Protein AF-A0A967CL85-F1 (afdb_monomer)

Mean predicted aligned error: 8.09 Å

Nearest PDB structures (foldseek):
  5d08-assembly2_B  TM=8.996E-01  e=4.128E-26  Bacillus subtilis subsp. subtilis str. 168
  5d0b-assembly2_B  TM=9.091E-01  e=7.520E-26  Bacillus subtilis subsp. subtilis str. 168
  5t8y-assembly2_B  TM=8.922E-01  e=5.134E-26  Bacillus subtilis subsp. subtilis str. 168
  5d6s-assembly5_E  TM=8.818E-01  e=1.571E-23  Streptococcus thermophilus
  8q4h-assembly1_B  TM=4.104E-01  e=7.706E-07  Desulfitobacterium hafniense TCE1

Secondary structure (DSSP, 8-state):
--SSHHHHHHHHHHHHTT-----HHHHHHHHHHHHHHHHHHHHHHHHHHHTT-SEEEEEE-S--HHHHHHHHHHHHTT---S--GGGS-HHHHH-HHHHSTT--EEEEEEEE-----------SSEEEE-GGGSS--HHHHHHHHHHHHHHHHHTT--EEEESS-TTS-HHHHHHHTTSEEE-TTSSEEETTTBS-EEEEEEEESS-------PPPPS-TT--HHHHT-TT--EEETTEE-TTT-HHHHTTSSSPPPGGGTTTTTTEEE---HHHHT-HHHHHS------S----EEEHHHHHHS-HHHHHHHHTTS--GGG-THHHHHHHHHHHHHH---SHHHHHHHHHHHHSS-HHHHHHHHHHHHHTT--S---TT---

Sequence (383 aa):
MRIHTKKIGEAMRHWRDAGVSGDQSTAACVALSVMSGDSYTAELLRLVREAGADRVGVTTAEPLVRARAALEARTAQGHVDTMQFTFRNPERSTTPTMSVPGARSIIVAARSYYASDVGGASDAVPARIARYAWRDHYEPLRDALRVAAQRLKRDGHRATVFADDNSIVDREVAYRAGLGWYGKNANLLLEGLGSWFVLGCLVTTAELTTTEREVADGCGSCRRCIDACPTAAIVEPGVVDARRCLAWLLQKPGTFDPQYRVALGTRIYGCDDCQEACPPTMRRALDRTVGDERTTVDAIELLTASDARVLELVGEWYVADRNPRWVRRNALLVLGNSGVRNDDVVTVLARYLHGDDELLREHAQWAAQRLGLSVSVASECVP

Foldseek 3Di:
DPPPPVVVVVVVVVVVVPPDPDDPVVVVVVVVVVVVQQVLQVVLLVLLVVLAFPDKFKFFQAFLVVQLVVLVVCVVVQLDDDDPQLVVPVRQQGRLCNVPPLWTMKMKTKHFQDADCLDDDPFPQWFFEDSPQLDPPVVSSQSSNVRSCVVCVVVPKHKDKFFSHSRYDQLSRCQRRQQADQFQLLAGQGVQAGHRIGMMMMTMNDNHDGNPHHHDDPCPPPDQLCVQQLQSQSVTRNHGRLLRALQNLLADDDARDPVCLLSCARHLHHDCRSQVRDPSNPPHHDHPHPSRGCRTDHLLCLLPDDLVVVLVVSPPDRHVVSGSVSSNLSSLSNLLNRLDDDPSSVVSLLCQCPDDDPRSVVSSVNSCVSNVHPSPPPPPPDD

pLDDT: mean 89.07, std 17.86, range [33.25, 98.81]

Solvent-accessible surface area (backbone atoms only — not comparable to full-atom values): 20988 Å² total; per-residue (Å²): 146,82,77,73,68,66,64,57,63,55,60,59,52,63,59,66,77,63,74,73,92,63,68,68,64,59,58,51,53,52,51,54,51,52,57,49,36,50,50,51,39,51,50,40,54,47,47,20,37,77,50,61,32,77,42,71,33,19,25,67,29,65,65,38,60,71,57,36,54,51,52,53,49,35,53,76,70,60,29,56,58,89,75,46,74,43,72,68,44,40,65,49,14,26,25,43,37,76,73,40,75,69,34,40,17,27,44,28,39,30,29,64,53,32,51,71,88,62,83,84,76,93,45,92,43,64,21,35,42,23,67,80,68,41,53,84,63,58,60,59,48,49,53,8,48,46,55,34,31,53,53,41,42,75,74,72,30,57,53,48,78,46,59,93,41,56,56,46,52,54,62,54,54,33,38,59,12,33,51,18,24,79,32,54,68,54,45,51,27,30,75,84,31,18,48,52,50,50,52,30,35,35,46,18,43,46,83,57,62,58,38,93,44,88,44,73,78,85,57,79,90,68,53,52,23,47,76,49,31,74,60,55,18,46,75,43,84,44,39,63,29,41,81,41,27,58,46,44,56,52,40,50,84,76,83,74,61,76,89,48,53,71,59,48,34,36,43,50,38,44,65,49,51,39,50,74,48,24,65,61,28,65,74,38,54,57,76,64,64,81,83,79,65,48,52,55,46,36,31,60,54,53,67,70,50,55,63,67,54,38,50,58,74,53,55,90,58,81,44,60,91,74,42,51,66,53,56,35,43,35,27,32,38,19,50,25,52,62,70,69,87,49,71,68,54,54,52,52,37,46,54,33,56,74,42,89,52,65,70,47,18,55,33,22,49,53,16,34,55,65,60,70,45,69,86,74,67,61,96,81,82,77,134

Radius of gyration: 26.12 Å; Cα contacts (8 Å, |Δi|>4): 682; chains: 1; bounding box: 82×47×77 Å

Structure (mmCIF, N/CA/C/O backbone):
data_AF-A0A967CL85-F1
#
_entry.id   AF-A0A967CL85-F1
#
loop_
_atom_site.group_PDB
_atom_site.id
_atom_site.type_symbol
_atom_site.label_atom_id
_atom_site.label_alt_id
_atom_site.label_comp_id
_atom_site.label_asym_id
_atom_site.label_entity_id
_atom_site.label_seq_id
_atom_site.pdbx_PDB_ins_code
_atom_site.Cartn_x
_atom_site.Cartn_y
_atom_site.Cartn_z
_atom_site.occupancy
_atom_site.B_iso_or_equiv
_atom_site.auth_seq_id
_atom_site.auth_comp_id
_atom_site.auth_asym_id
_atom_site.auth_atom_id
_atom_site.pdbx_PDB_model_num
ATOM 1 N N . MET A 1 1 ? -34.222 25.609 28.004 1.00 41.28 1 MET A N 1
ATOM 2 C CA . MET A 1 1 ? -34.072 24.667 29.140 1.00 41.28 1 MET A CA 1
ATOM 3 C C . MET A 1 1 ? -35.303 24.644 30.073 1.00 41.28 1 MET A C 1
ATOM 5 O O . MET A 1 1 ? -35.150 24.703 31.282 1.00 41.28 1 MET A O 1
ATOM 9 N N . ARG A 1 2 ? -36.543 24.570 29.548 1.00 35.62 2 ARG A N 1
ATOM 10 C CA . ARG A 1 2 ? -37.780 24.462 30.370 1.00 35.62 2 ARG A CA 1
ATOM 11 C C . ARG A 1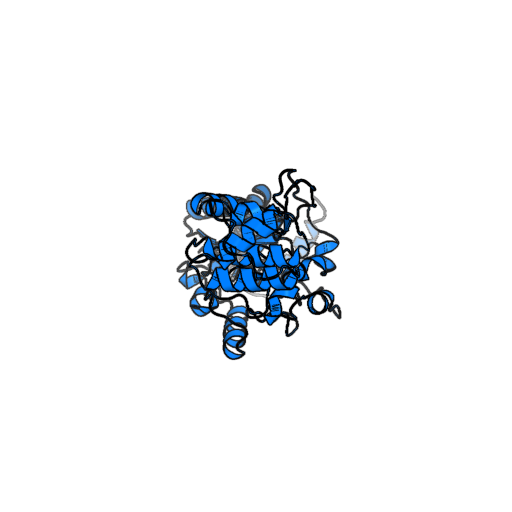 2 ? -38.858 23.520 29.799 1.00 35.62 2 ARG A C 1
ATOM 13 O O . ARG A 1 2 ? -39.948 23.443 30.344 1.00 35.62 2 ARG A O 1
ATOM 20 N N . ILE A 1 3 ? -38.554 22.781 28.726 1.00 33.25 3 ILE A N 1
ATOM 21 C CA . ILE A 1 3 ? -39.519 21.886 28.049 1.00 33.25 3 ILE A CA 1
ATOM 22 C C . ILE A 1 3 ? -39.156 20.396 2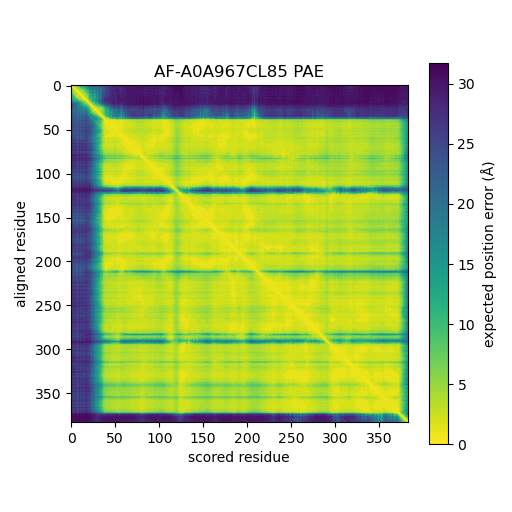8.241 1.00 33.25 3 ILE A C 1
ATOM 24 O O . ILE A 1 3 ? -39.996 19.525 28.060 1.00 33.25 3 ILE A O 1
ATOM 28 N N . HIS A 1 4 ? -37.937 20.075 28.691 1.00 35.69 4 HIS A N 1
ATOM 29 C CA . HIS A 1 4 ? -37.476 18.686 28.874 1.00 35.69 4 HIS A CA 1
ATOM 30 C C . HIS A 1 4 ? -37.667 18.114 30.291 1.00 35.69 4 HIS A C 1
ATOM 32 O O . HIS A 1 4 ? -37.465 16.924 30.497 1.00 35.69 4 HIS A O 1
ATOM 38 N N . THR A 1 5 ? -38.129 18.907 31.261 1.00 40.84 5 THR A N 1
ATOM 39 C CA . THR A 1 5 ? -38.391 18.433 32.634 1.00 40.84 5 THR A CA 1
ATOM 40 C C . THR A 1 5 ? -39.747 17.737 32.796 1.00 40.84 5 THR A C 1
ATOM 42 O O . THR A 1 5 ? -39.923 16.972 33.739 1.00 40.84 5 THR A O 1
ATOM 45 N N . LYS A 1 6 ? -40.701 17.929 31.869 1.00 38.16 6 LYS A N 1
ATOM 46 C CA . LYS A 1 6 ? -42.026 17.280 31.945 1.00 38.16 6 LYS A CA 1
ATOM 47 C C . LYS A 1 6 ? -42.009 15.792 31.564 1.00 38.16 6 LYS A C 1
ATOM 49 O O . LYS A 1 6 ? -42.727 15.021 32.190 1.00 38.16 6 LYS A O 1
ATOM 54 N N . LYS A 1 7 ? -41.152 15.368 30.623 1.00 41.00 7 LYS A N 1
ATOM 55 C CA . LYS A 1 7 ? -41.059 13.955 30.189 1.00 41.00 7 LYS A CA 1
ATOM 56 C C . LYS A 1 7 ? -40.370 13.032 31.205 1.00 41.00 7 LYS A C 1
ATOM 58 O O . LYS A 1 7 ? -40.641 11.838 31.220 1.00 41.00 7 LYS A O 1
ATOM 63 N N . ILE A 1 8 ? -39.538 13.580 32.093 1.00 47.09 8 ILE A N 1
ATOM 64 C CA . ILE A 1 8 ? -38.857 12.813 33.153 1.00 47.09 8 ILE A CA 1
ATOM 65 C C . ILE A 1 8 ? -39.846 12.417 34.266 1.00 47.09 8 ILE A C 1
ATOM 67 O O . ILE A 1 8 ? -39.781 11.311 34.797 1.00 47.09 8 ILE A O 1
ATOM 71 N N . GLY A 1 9 ? -40.826 13.277 34.570 1.00 41.19 9 GLY A N 1
ATOM 72 C CA . GLY A 1 9 ? -41.828 13.010 35.609 1.00 41.19 9 GLY A CA 1
ATOM 73 C C . GLY A 1 9 ? -42.846 11.915 35.261 1.00 41.19 9 GLY A C 1
ATOM 74 O O . GLY A 1 9 ? -43.430 11.328 36.168 1.00 41.19 9 GLY A O 1
ATOM 75 N N . GLU A 1 10 ? -43.065 11.624 33.974 1.00 42.69 10 GLU A N 1
ATOM 76 C CA . GLU A 1 10 ? -43.988 10.568 33.524 1.00 42.69 10 GLU A CA 1
ATOM 77 C C . GLU A 1 10 ? -43.327 9.185 33.486 1.00 42.69 10 GLU A C 1
ATOM 79 O O . GLU A 1 10 ? -43.943 8.213 33.922 1.00 42.69 10 GLU A O 1
ATOM 84 N N . ALA A 1 11 ? -42.050 9.097 33.097 1.00 46.19 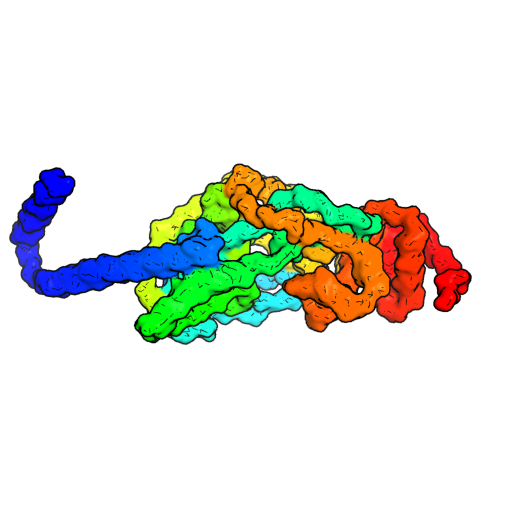11 ALA A N 1
ATOM 85 C CA . ALA A 1 11 ? -41.294 7.840 33.098 1.00 46.19 11 ALA A CA 1
ATOM 86 C C . ALA A 1 11 ? -41.052 7.285 34.518 1.00 46.19 11 ALA A C 1
ATOM 88 O O . ALA A 1 11 ? -41.086 6.075 34.729 1.00 46.19 11 ALA A O 1
ATOM 89 N N . MET A 1 12 ? -40.885 8.161 35.519 1.00 43.66 12 MET A N 1
ATOM 90 C CA . MET A 1 12 ? -40.694 7.746 36.918 1.00 43.66 12 MET A CA 1
ATOM 91 C C . MET A 1 12 ? -41.982 7.260 37.603 1.00 43.66 12 MET A C 1
ATOM 93 O O . MET A 1 12 ? -41.898 6.558 38.609 1.00 43.66 12 MET A O 1
ATOM 97 N N . ARG A 1 13 ? -43.172 7.606 37.083 1.00 44.97 13 ARG A N 1
ATOM 98 C CA . ARG A 1 13 ? -44.449 7.094 37.615 1.00 44.97 13 ARG A CA 1
ATOM 99 C C . ARG A 1 13 ? -44.699 5.648 37.191 1.00 44.97 13 ARG A C 1
ATOM 101 O O . ARG A 1 13 ? -45.067 4.845 38.033 1.00 44.97 13 ARG A O 1
ATOM 108 N N . HIS A 1 14 ? -44.369 5.294 35.948 1.00 43.28 14 HIS A N 1
ATOM 109 C CA . HIS A 1 14 ? -44.492 3.917 35.450 1.00 43.28 14 HIS A CA 1
ATOM 110 C C . HIS A 1 14 ? -43.572 2.913 36.169 1.00 43.28 14 HIS A C 1
ATOM 112 O O . HIS A 1 14 ? -43.891 1.733 36.250 1.00 43.28 14 HIS A O 1
ATOM 118 N N . TRP A 1 15 ? -42.450 3.373 36.731 1.00 45.03 15 TRP A N 1
ATOM 119 C CA . TRP A 1 15 ? -41.520 2.523 37.484 1.00 45.03 15 TRP A CA 1
ATOM 120 C C . TRP A 1 15 ? -41.963 2.225 38.925 1.00 45.03 15 TRP A C 1
ATOM 122 O O . TRP A 1 15 ? -41.560 1.208 39.483 1.00 45.03 15 TRP A O 1
ATOM 132 N N . ARG A 1 16 ? -42.796 3.079 39.540 1.00 41.00 16 ARG A N 1
ATOM 133 C CA . ARG A 1 16 ? -43.313 2.835 40.902 1.00 41.00 16 ARG A CA 1
ATOM 134 C C . ARG A 1 16 ? -44.421 1.785 40.931 1.00 41.00 16 ARG A C 1
ATOM 136 O O . ARG A 1 16 ? -44.547 1.088 41.932 1.00 41.00 16 ARG A O 1
ATOM 143 N N . ASP A 1 17 ? -45.145 1.623 39.828 1.00 43.41 17 ASP A N 1
ATOM 144 C CA . ASP A 1 17 ? -46.269 0.686 39.736 1.00 43.41 17 ASP A CA 1
ATOM 145 C C . ASP A 1 17 ? -45.828 -0.766 39.444 1.00 43.41 17 ASP A C 1
ATOM 147 O O . ASP A 1 17 ? -46.642 -1.682 39.513 1.00 43.41 17 ASP A O 1
ATOM 151 N N . ALA A 1 18 ? -44.536 -1.005 39.169 1.00 45.38 18 ALA A N 1
ATOM 152 C CA . ALA A 1 18 ? -43.999 -2.320 38.795 1.00 45.38 18 ALA A CA 1
ATOM 153 C C . ALA A 1 18 ? -43.409 -3.150 39.958 1.00 45.38 18 ALA A C 1
ATOM 155 O O . ALA A 1 18 ? -42.926 -4.254 39.725 1.00 45.38 18 ALA A O 1
ATOM 156 N N . GLY A 1 19 ? -43.427 -2.660 41.204 1.00 36.62 19 GLY A N 1
ATOM 157 C CA . GLY A 1 19 ? -43.115 -3.475 42.391 1.00 36.62 19 GLY A CA 1
ATOM 158 C C . GLY A 1 19 ? -41.701 -4.079 42.475 1.00 36.62 19 GLY A C 1
ATOM 159 O O . GLY A 1 19 ? -41.479 -4.980 43.281 1.00 36.62 19 GLY A O 1
ATOM 160 N N . VAL A 1 20 ? -40.729 -3.609 41.684 1.00 44.22 20 VAL A N 1
ATOM 161 C CA . VAL A 1 20 ? -39.350 -4.120 41.729 1.00 44.22 20 VAL A CA 1
ATOM 162 C C . VAL A 1 20 ? -38.552 -3.359 42.788 1.00 44.22 20 VAL A C 1
ATOM 164 O O . VAL A 1 20 ? -38.091 -2.240 42.564 1.00 44.22 20 VAL A O 1
ATOM 167 N N . SER A 1 21 ? -38.356 -3.979 43.952 1.00 41.09 21 SER A N 1
ATOM 168 C CA . SER A 1 21 ? -37.370 -3.557 44.951 1.00 41.09 21 SER A CA 1
ATOM 169 C C . SER A 1 21 ? -35.957 -3.923 44.472 1.00 41.09 21 SER A C 1
ATOM 171 O O . SER A 1 21 ? -35.352 -4.882 44.947 1.00 41.09 21 SER A O 1
ATOM 173 N N . GLY A 1 22 ? -35.461 -3.194 43.473 1.00 46.25 22 GLY A N 1
ATOM 174 C CA . GLY A 1 22 ? -34.070 -3.229 43.026 1.00 46.25 22 GLY A CA 1
ATOM 175 C C . GLY A 1 22 ? -33.330 -2.002 43.547 1.00 46.25 22 GLY A C 1
ATOM 176 O O . GLY A 1 22 ? -33.840 -0.886 43.453 1.00 46.25 22 GLY A O 1
ATOM 177 N N . ASP A 1 23 ? -32.153 -2.220 44.126 1.00 44.91 23 ASP A N 1
ATOM 178 C CA . ASP A 1 23 ? -31.298 -1.206 44.741 1.00 44.91 23 ASP A CA 1
ATOM 179 C C . ASP A 1 23 ? -31.011 -0.027 43.781 1.00 44.91 23 ASP A C 1
ATOM 181 O O . ASP A 1 23 ? -30.294 -0.142 42.788 1.00 44.91 23 ASP A O 1
ATOM 185 N N . GLN A 1 24 ? -31.604 1.137 44.068 1.00 44.53 24 GLN A N 1
ATOM 186 C CA . GLN A 1 24 ? -31.492 2.350 43.243 1.00 44.53 24 GLN A CA 1
ATOM 187 C C . GLN A 1 24 ? -30.048 2.888 43.174 1.00 44.53 24 GLN A C 1
ATOM 189 O O . GLN A 1 24 ? -29.715 3.646 42.261 1.00 44.53 24 GLN A O 1
ATOM 194 N N . SER A 1 25 ? -29.184 2.466 44.105 1.00 46.06 25 SER A N 1
ATOM 195 C CA . SER A 1 25 ? -27.755 2.792 44.164 1.00 46.06 25 SER A CA 1
ATOM 196 C C . SER A 1 25 ? -26.964 2.174 43.006 1.00 46.06 25 SER A C 1
ATOM 198 O O . SER A 1 25 ? -26.171 2.852 42.349 1.00 46.06 25 SER A O 1
ATOM 200 N N . THR A 1 26 ? -27.220 0.903 42.685 1.00 45.50 26 THR A N 1
ATOM 201 C CA . THR A 1 26 ? -26.476 0.171 41.649 1.00 45.50 26 THR A CA 1
ATOM 202 C C . THR A 1 26 ? -26.830 0.662 40.246 1.00 45.50 26 THR A C 1
ATOM 204 O O . THR A 1 26 ? -25.936 0.866 39.427 1.00 45.50 26 THR A O 1
ATOM 207 N N . ALA A 1 27 ? -28.105 0.960 39.979 1.00 43.91 27 ALA A N 1
ATOM 208 C CA . ALA A 1 27 ? -28.535 1.529 38.698 1.00 43.91 27 ALA A CA 1
ATOM 209 C C . ALA A 1 27 ? -27.977 2.948 38.457 1.00 43.91 27 ALA A C 1
ATOM 211 O O . ALA A 1 27 ? -27.585 3.276 37.337 1.00 43.91 27 ALA A O 1
ATOM 212 N N . ALA A 1 28 ? -27.887 3.778 39.504 1.00 39.75 28 ALA A N 1
ATOM 213 C CA . ALA A 1 28 ? -27.309 5.119 39.416 1.00 39.75 28 ALA A CA 1
ATOM 214 C C . ALA A 1 28 ? -25.781 5.095 39.222 1.00 39.75 28 ALA A C 1
ATOM 216 O O . ALA A 1 28 ? -25.263 5.860 38.410 1.00 39.75 28 ALA A O 1
ATOM 217 N N . CYS A 1 29 ? -25.062 4.192 39.901 1.00 40.00 29 CYS A N 1
ATOM 218 C CA . CYS A 1 29 ? -23.623 3.986 39.696 1.00 40.00 29 CYS A CA 1
ATOM 219 C C . CYS A 1 29 ? -23.298 3.476 38.286 1.00 40.00 29 CYS A C 1
ATOM 221 O O . CYS A 1 29 ? -22.366 3.977 37.658 1.00 40.00 29 CYS A O 1
ATOM 223 N N . VAL A 1 30 ? -24.085 2.531 37.757 1.00 45.41 30 VAL A N 1
ATOM 224 C CA . VAL A 1 30 ? -23.934 2.056 36.372 1.00 45.41 30 VAL A CA 1
ATOM 225 C C . VAL A 1 30 ? -24.206 3.194 35.384 1.00 45.41 30 VAL A C 1
ATOM 227 O O . VAL A 1 30 ? -23.400 3.416 34.487 1.00 45.41 30 VAL A O 1
ATOM 230 N N . ALA A 1 31 ? -25.265 3.986 35.580 1.00 36.44 31 ALA A N 1
ATOM 231 C CA . ALA A 1 31 ? -25.566 5.127 34.715 1.00 36.44 31 ALA A CA 1
ATOM 232 C C . ALA A 1 31 ? -24.475 6.218 34.748 1.00 36.44 31 ALA A C 1
ATOM 234 O O . ALA A 1 31 ? -24.088 6.726 33.699 1.00 36.44 31 ALA A O 1
ATOM 235 N N . LEU A 1 32 ? -23.929 6.553 35.924 1.00 36.94 32 LEU A N 1
ATOM 236 C CA . LEU A 1 32 ? -22.829 7.519 36.069 1.00 36.94 32 LEU A CA 1
ATOM 237 C C . LEU A 1 32 ? -21.518 7.009 35.447 1.00 36.94 32 LEU A C 1
ATOM 239 O O . LEU A 1 32 ? -20.827 7.775 34.775 1.00 36.94 32 LEU A O 1
ATOM 243 N N . SER A 1 33 ? -21.206 5.720 35.611 1.00 43.41 33 SER A N 1
ATOM 244 C CA . SER A 1 33 ? -20.049 5.071 34.981 1.00 43.41 33 SER A CA 1
ATOM 245 C C . SER A 1 33 ? -20.165 5.073 33.454 1.00 43.41 33 SER A C 1
ATOM 247 O O . SER A 1 33 ? -19.215 5.450 32.770 1.00 43.41 33 SER A O 1
ATOM 249 N N . VAL A 1 34 ? -21.338 4.731 32.912 1.00 47.41 34 VAL A N 1
ATOM 250 C CA . VAL A 1 34 ? -21.618 4.748 31.464 1.00 47.41 34 VAL A CA 1
ATOM 251 C C . VAL A 1 34 ? -21.519 6.172 30.901 1.00 47.41 34 VAL A C 1
ATOM 253 O O . VAL A 1 34 ? -20.834 6.392 29.905 1.00 47.41 34 VAL A O 1
ATOM 256 N N . MET A 1 35 ? -22.080 7.174 31.590 1.00 46.44 35 MET A N 1
ATOM 257 C CA . MET A 1 35 ? -21.963 8.580 31.174 1.00 46.44 35 MET A CA 1
ATOM 258 C C . MET A 1 35 ? -20.518 9.111 31.228 1.00 46.44 35 MET A C 1
ATOM 260 O O . MET A 1 35 ? -20.143 9.952 30.408 1.00 46.44 35 MET A O 1
ATOM 264 N N . SER A 1 36 ? -19.689 8.627 32.161 1.00 59.75 36 SER A N 1
ATOM 265 C CA . SER A 1 36 ? -18.260 8.972 32.204 1.00 59.75 36 SER A CA 1
ATOM 266 C C . SER A 1 36 ? -17.428 8.278 31.114 1.00 59.75 36 SER A C 1
ATOM 268 O O . SER A 1 36 ? -16.510 8.898 30.578 1.00 59.75 36 SER A O 1
ATOM 270 N N . GLY A 1 37 ? -17.773 7.041 30.736 1.00 63.00 37 GLY A N 1
ATOM 271 C CA . GLY A 1 37 ? -17.083 6.269 29.694 1.00 63.00 37 GLY A CA 1
ATOM 272 C C . GLY A 1 37 ? -17.318 6.816 28.283 1.00 63.00 37 GLY A C 1
ATOM 273 O O . GLY A 1 37 ? -16.371 6.943 27.498 1.00 63.00 37 GLY A O 1
ATOM 274 N N . ASP A 1 38 ? -18.549 7.247 27.994 1.00 75.62 38 ASP A N 1
ATOM 275 C CA . ASP A 1 38 ? -18.898 7.904 26.728 1.00 75.62 38 ASP A CA 1
ATOM 276 C C . ASP A 1 38 ? -18.180 9.254 26.581 1.00 75.62 38 ASP A C 1
ATOM 278 O O . ASP A 1 38 ? -17.639 9.571 25.520 1.00 75.62 38 ASP A O 1
ATOM 282 N N . SER A 1 39 ? -18.110 10.021 27.676 1.00 86.88 39 SER A N 1
ATOM 283 C CA . SER A 1 39 ? -17.358 11.278 27.767 1.00 86.88 39 SER A CA 1
ATOM 284 C C . SER A 1 39 ? -15.862 11.065 27.504 1.00 86.88 39 SER A C 1
ATOM 286 O O . SER A 1 39 ? -15.270 11.760 26.674 1.00 86.88 39 SER A O 1
ATOM 288 N N . TYR A 1 40 ? -15.256 10.060 28.145 1.00 95.56 40 TYR A N 1
ATOM 289 C CA . TYR A 1 40 ? -13.830 9.769 28.001 1.00 95.56 40 TYR A CA 1
ATOM 290 C C . TYR A 1 40 ? -13.470 9.300 26.589 1.00 95.56 40 TYR A C 1
ATOM 292 O O . TYR A 1 40 ? -12.524 9.798 25.975 1.00 95.56 40 TYR A O 1
ATOM 300 N N . THR A 1 41 ? -14.269 8.392 26.027 1.00 97.56 41 THR A N 1
ATOM 301 C CA . THR A 1 41 ? -14.083 7.926 24.650 1.00 97.56 41 THR A CA 1
ATOM 302 C C . THR A 1 41 ? -14.202 9.091 23.665 1.00 97.56 41 THR A C 1
ATOM 304 O O . THR A 1 41 ? -13.344 9.260 22.795 1.00 97.56 41 THR A O 1
ATOM 307 N N . ALA A 1 42 ? -15.221 9.942 23.823 1.00 96.88 42 ALA A N 1
ATOM 308 C CA . ALA A 1 42 ? -15.407 11.122 22.983 1.00 96.88 42 ALA A CA 1
ATOM 309 C C . ALA A 1 42 ? -14.222 12.098 23.073 1.00 96.88 42 ALA A C 1
ATOM 311 O O . ALA A 1 42 ? -13.805 12.642 22.046 1.00 96.88 42 ALA A O 1
ATOM 312 N N . GLU A 1 43 ? -13.646 12.288 24.264 1.00 97.75 43 GLU A N 1
ATOM 313 C CA . GLU A 1 43 ? -12.442 13.096 24.457 1.00 97.75 43 GLU A CA 1
ATOM 314 C C . GLU A 1 43 ? -11.250 12.535 23.671 1.00 97.75 43 GLU A C 1
ATOM 316 O O . GLU A 1 43 ? -10.619 13.277 22.914 1.00 97.75 43 GLU A O 1
ATOM 321 N N . LEU A 1 44 ? -10.960 11.236 23.793 1.00 98.50 44 LEU A N 1
ATOM 322 C CA . LEU A 1 44 ? -9.855 10.596 23.072 1.00 98.50 44 LEU A CA 1
ATOM 323 C C . LEU A 1 44 ? -10.027 10.722 21.553 1.00 98.50 44 LEU A C 1
ATOM 325 O O . LEU A 1 44 ? -9.088 11.096 20.852 1.00 98.50 44 LEU A O 1
ATOM 329 N N . LEU A 1 45 ? -11.234 10.474 21.037 1.00 98.38 45 LEU A N 1
ATOM 330 C CA . LEU A 1 45 ? -11.526 10.624 19.609 1.00 98.38 45 LEU A CA 1
ATOM 331 C C . LEU A 1 45 ? -11.383 12.074 19.135 1.00 98.38 45 LEU A C 1
ATOM 333 O O . LEU A 1 45 ? -10.919 12.310 18.019 1.00 98.38 45 LEU A O 1
ATOM 337 N N . ARG A 1 46 ? -11.769 13.052 19.964 1.00 98.31 46 ARG A N 1
ATOM 338 C CA . ARG A 1 46 ? -11.569 14.477 19.673 1.00 98.31 46 ARG A CA 1
ATOM 339 C C . ARG A 1 46 ? -10.080 14.809 19.566 1.00 98.31 46 ARG A C 1
ATOM 341 O O . ARG A 1 46 ? -9.696 15.430 18.582 1.00 98.31 46 ARG A O 1
ATOM 348 N N . LEU A 1 47 ? -9.255 14.336 20.503 1.00 98.38 47 LEU A N 1
ATOM 349 C CA . LEU A 1 47 ? -7.802 14.547 20.475 1.00 98.38 47 LEU A CA 1
ATOM 350 C C . LEU A 1 47 ? -7.165 14.017 19.181 1.00 98.38 47 LEU A C 1
ATOM 352 O O . LEU A 1 47 ? -6.374 14.717 18.557 1.00 98.38 47 LEU A O 1
ATOM 356 N N . VAL A 1 48 ? -7.543 12.811 18.745 1.00 98.69 48 VAL A N 1
ATOM 357 C CA . VAL A 1 48 ? -7.006 12.212 17.507 1.00 98.69 48 VAL A CA 1
ATOM 358 C C . VAL A 1 48 ? -7.438 13.002 16.263 1.00 98.69 48 VAL A C 1
ATOM 360 O O . VAL A 1 48 ? -6.639 13.198 15.348 1.00 98.69 48 VAL A O 1
ATOM 363 N N . ARG A 1 49 ? -8.684 13.498 16.220 1.00 98.38 49 ARG A N 1
ATOM 364 C CA . ARG A 1 49 ? -9.163 14.353 15.117 1.00 98.38 49 ARG A CA 1
ATOM 365 C C . ARG A 1 49 ? -8.430 15.693 15.072 1.00 98.38 49 ARG A C 1
ATOM 367 O O . ARG A 1 49 ? -7.969 16.095 14.010 1.00 98.38 49 ARG A O 1
ATOM 374 N N . GLU A 1 50 ? -8.297 16.364 16.214 1.00 98.19 50 GLU A N 1
ATOM 375 C CA . GLU A 1 50 ? -7.588 17.649 16.325 1.00 98.19 50 GLU A CA 1
ATOM 376 C C . GLU A 1 50 ? -6.108 17.528 15.950 1.00 98.19 50 GLU A C 1
ATOM 378 O O . GLU A 1 50 ? -5.537 18.461 15.392 1.00 98.19 50 GLU A O 1
ATOM 383 N N . ALA A 1 51 ? -5.511 16.359 16.183 1.00 98.00 51 ALA A N 1
ATOM 384 C CA . ALA A 1 51 ? -4.145 16.051 15.784 1.00 98.00 51 ALA A CA 1
ATOM 385 C C . ALA A 1 51 ? -4.000 15.622 14.305 1.00 98.00 51 ALA A C 1
ATOM 387 O O . ALA A 1 51 ? -2.893 15.327 13.863 1.00 98.00 51 ALA A O 1
ATOM 388 N N . GLY A 1 52 ? -5.085 15.616 13.518 1.00 96.50 52 GLY A N 1
ATOM 389 C CA . GLY A 1 52 ? -5.023 15.526 12.055 1.00 96.50 52 GLY A CA 1
ATOM 390 C C . GLY A 1 52 ? -5.653 14.289 11.412 1.00 96.50 52 GLY A C 1
ATOM 391 O O . GLY A 1 52 ? -5.514 14.129 10.196 1.00 96.50 52 GLY A O 1
ATOM 392 N N . ALA A 1 53 ? -6.344 13.427 12.166 1.00 97.62 53 ALA A N 1
ATOM 393 C CA . ALA A 1 53 ? -7.124 12.330 11.586 1.00 97.62 53 ALA A CA 1
ATOM 394 C C . ALA A 1 53 ? -8.459 12.817 10.989 1.00 97.62 53 ALA A C 1
ATOM 396 O O . ALA A 1 53 ? -9.204 13.568 11.618 1.00 97.62 53 ALA A O 1
ATOM 397 N N . ASP A 1 54 ? -8.810 12.323 9.800 1.00 96.62 54 ASP A N 1
ATOM 398 C CA . ASP A 1 54 ? -10.026 12.713 9.068 1.00 96.62 54 ASP A CA 1
ATOM 399 C C . ASP A 1 54 ? -11.261 11.911 9.500 1.00 96.62 54 ASP A C 1
ATOM 401 O O . ASP A 1 54 ? -12.403 12.395 9.482 1.00 96.62 54 ASP A O 1
ATOM 405 N N . ARG A 1 55 ? -11.043 10.653 9.887 1.00 96.62 55 ARG A N 1
ATOM 406 C CA . ARG A 1 55 ? -12.066 9.763 10.438 1.00 96.62 55 ARG A CA 1
ATOM 407 C C . ARG A 1 55 ? -11.483 8.979 11.593 1.00 96.62 55 ARG A C 1
ATOM 409 O O . ARG A 1 55 ? -10.324 8.584 11.557 1.00 96.62 55 ARG A O 1
ATOM 416 N N . VAL A 1 56 ? -12.313 8.753 12.604 1.00 98.00 56 VAL A N 1
ATOM 417 C CA . VAL A 1 56 ? -11.972 7.926 13.758 1.00 98.00 56 VAL A CA 1
ATOM 418 C C . VAL A 1 56 ? -13.194 7.132 14.199 1.00 98.00 56 VAL A C 1
ATOM 420 O O . VAL A 1 56 ? -14.322 7.595 14.010 1.00 98.00 56 VAL A O 1
ATOM 423 N N . GLY A 1 57 ? -12.954 5.979 14.806 1.00 97.62 57 GLY A N 1
ATOM 424 C CA . GLY A 1 57 ? -13.971 5.099 15.371 1.00 97.62 57 GLY A CA 1
ATOM 425 C C . GLY A 1 57 ? -13.362 4.181 16.424 1.00 97.62 57 GLY A C 1
ATOM 426 O O . GLY A 1 57 ? -12.148 4.190 16.637 1.00 97.62 57 GLY A O 1
ATOM 427 N N . VAL A 1 58 ? -14.203 3.401 17.094 1.00 98.50 58 VAL A N 1
ATOM 428 C CA . VAL A 1 58 ? -13.788 2.470 18.152 1.00 98.50 58 VAL A CA 1
ATOM 429 C C . VAL A 1 58 ? -14.426 1.108 17.924 1.00 98.50 58 VAL A C 1
ATOM 431 O O . VAL A 1 58 ? -15.619 1.024 17.648 1.00 98.50 58 VAL A O 1
ATOM 434 N N . THR A 1 59 ? -13.649 0.040 18.083 1.00 98.31 59 THR A N 1
ATOM 435 C CA . THR A 1 59 ? -14.132 -1.351 18.098 1.00 98.31 59 THR A CA 1
ATOM 436 C C . THR A 1 59 ? -13.548 -2.107 19.294 1.00 98.31 59 THR A C 1
ATOM 438 O O . THR A 1 59 ? -12.580 -1.655 19.909 1.00 98.31 59 THR A O 1
ATOM 441 N N . THR A 1 60 ? -14.111 -3.271 19.627 1.00 98.12 60 THR A N 1
ATOM 442 C CA . THR A 1 60 ? -13.530 -4.183 20.624 1.00 98.12 60 THR A CA 1
ATOM 443 C C . THR A 1 60 ? -12.202 -4.770 20.127 1.00 98.12 60 THR A C 1
ATOM 445 O O . THR A 1 60 ? -11.951 -4.857 18.920 1.00 98.12 60 THR A O 1
ATOM 448 N N . ALA A 1 61 ? -11.363 -5.218 21.063 1.00 98.19 61 ALA A N 1
ATOM 449 C CA . ALA A 1 61 ? -10.114 -5.935 20.793 1.00 98.19 61 ALA A CA 1
ATOM 450 C C . ALA A 1 61 ? -10.293 -7.461 20.637 1.00 98.19 61 ALA A C 1
ATOM 452 O O . ALA A 1 61 ? -9.323 -8.216 20.728 1.00 98.19 61 ALA A O 1
ATOM 453 N N . GLU A 1 62 ? -11.525 -7.926 20.421 1.00 98.25 62 GLU A N 1
ATOM 454 C CA . GLU A 1 62 ? -11.814 -9.336 20.147 1.00 98.25 62 GLU A CA 1
ATOM 455 C C . GLU A 1 62 ? -11.158 -9.807 18.838 1.00 98.25 62 GLU A C 1
ATOM 457 O O . GLU A 1 62 ? -10.921 -8.981 17.946 1.00 98.25 62 GLU A O 1
ATOM 462 N N . PRO A 1 63 ? -10.904 -11.122 18.683 1.00 98.38 63 PRO A N 1
ATOM 463 C CA . PRO A 1 63 ? -10.321 -11.675 17.468 1.00 98.38 63 PRO A CA 1
ATOM 464 C C . PRO A 1 63 ? -11.061 -11.264 16.187 1.00 98.38 63 PRO A C 1
ATOM 466 O O . PRO A 1 63 ? -12.288 -11.308 16.093 1.00 98.38 63 PRO A O 1
ATOM 469 N N . LEU A 1 64 ? -10.292 -10.910 15.163 1.00 98.25 64 LEU A N 1
ATOM 470 C CA . LEU A 1 64 ? -10.747 -10.487 13.842 1.00 98.25 64 LEU A CA 1
ATOM 471 C C . LEU A 1 64 ? -11.117 -11.705 12.978 1.00 98.25 64 LEU A C 1
ATOM 473 O O . LEU A 1 64 ? -10.475 -11.994 11.968 1.00 98.25 64 LEU A O 1
ATOM 477 N N . VAL A 1 65 ? -12.150 -12.446 13.391 1.00 98.31 65 VAL A N 1
ATOM 478 C CA . VAL A 1 65 ? -12.509 -13.760 12.822 1.00 98.31 65 VAL A CA 1
ATOM 479 C C . VAL A 1 65 ? -12.744 -13.736 11.308 1.00 98.31 65 VAL A C 1
ATOM 481 O O . VAL A 1 65 ? -12.283 -14.637 10.608 1.00 98.31 65 VAL A O 1
ATOM 484 N N . ARG A 1 66 ? -13.385 -12.681 10.783 1.00 96.94 66 ARG A N 1
ATOM 485 C CA . ARG A 1 66 ? -13.618 -12.494 9.342 1.00 96.94 66 ARG A CA 1
ATOM 486 C C . ARG A 1 66 ? -12.305 -12.348 8.576 1.00 96.94 66 ARG A C 1
ATOM 488 O O . ARG A 1 66 ? -12.117 -13.005 7.554 1.00 96.94 66 ARG A O 1
ATOM 495 N N . ALA A 1 67 ? -11.389 -11.517 9.073 1.00 97.88 67 ALA A N 1
ATOM 496 C CA . ALA A 1 67 ? -10.080 -11.350 8.454 1.00 97.88 67 ALA A CA 1
ATOM 497 C C . ALA A 1 67 ? -9.245 -12.631 8.533 1.00 97.88 67 ALA A C 1
ATOM 499 O O . ALA A 1 67 ? -8.601 -12.975 7.546 1.00 97.88 67 ALA A O 1
ATOM 500 N N . ARG A 1 68 ? -9.295 -13.365 9.654 1.00 98.31 68 ARG A N 1
ATOM 501 C CA . ARG A 1 68 ? -8.581 -14.642 9.800 1.00 98.31 68 ARG A CA 1
ATOM 502 C C . ARG A 1 68 ? -9.024 -15.652 8.746 1.00 98.31 68 ARG A C 1
ATOM 504 O O . ARG A 1 68 ? -8.188 -16.136 7.989 1.00 98.31 68 ARG A O 1
ATOM 511 N N . ALA A 1 69 ? -10.335 -15.864 8.623 1.00 98.12 69 ALA A N 1
ATOM 512 C CA . ALA A 1 69 ? -10.898 -16.754 7.612 1.00 98.12 69 ALA A CA 1
ATOM 513 C C . ALA A 1 69 ? -10.526 -16.315 6.183 1.00 98.12 69 ALA A C 1
ATOM 515 O O . ALA A 1 69 ? -10.181 -17.147 5.348 1.00 98.12 69 ALA A O 1
ATOM 516 N N . ALA A 1 70 ? -10.539 -15.008 5.897 1.00 97.31 70 ALA A N 1
ATOM 517 C CA . ALA A 1 70 ? -10.150 -14.489 4.587 1.00 97.31 70 ALA A CA 1
ATOM 518 C C . ALA A 1 70 ? -8.658 -14.705 4.273 1.00 97.31 70 ALA A C 1
ATOM 520 O O . ALA A 1 70 ? -8.319 -15.008 3.129 1.00 97.31 70 ALA A O 1
ATOM 521 N N . LEU A 1 71 ? -7.762 -14.547 5.255 1.00 97.12 71 LEU A N 1
ATOM 522 C CA . LEU A 1 71 ? -6.329 -14.812 5.083 1.00 97.12 71 LEU A CA 1
ATOM 523 C C . LEU A 1 71 ? -6.079 -16.296 4.791 1.00 97.12 71 LEU A C 1
ATOM 525 O O . LEU A 1 71 ? -5.396 -16.619 3.822 1.00 97.12 71 LEU A O 1
ATOM 529 N N . GLU A 1 72 ? -6.677 -17.188 5.581 1.00 97.00 72 GLU A N 1
ATOM 530 C CA . GLU A 1 72 ? -6.557 -18.642 5.420 1.00 97.00 72 GLU A CA 1
ATOM 531 C C . GLU A 1 72 ? -7.119 -19.116 4.074 1.00 97.00 72 GLU A C 1
ATOM 533 O O . GLU A 1 72 ? -6.454 -19.862 3.354 1.00 97.00 72 GLU A O 1
ATOM 538 N N . ALA A 1 73 ? -8.300 -18.623 3.685 1.00 96.81 73 ALA A N 1
ATOM 539 C CA . ALA A 1 73 ? -8.919 -18.957 2.406 1.00 96.81 73 ALA A CA 1
ATOM 540 C C . ALA A 1 73 ? -8.056 -18.517 1.214 1.00 96.81 73 ALA A C 1
ATOM 542 O O . ALA A 1 73 ? -7.839 -19.301 0.293 1.00 96.81 73 ALA A O 1
ATOM 543 N N . ARG A 1 74 ? -7.505 -17.295 1.242 1.00 95.88 74 ARG A N 1
ATOM 544 C CA . ARG A 1 74 ? -6.626 -16.788 0.171 1.00 95.88 74 ARG A CA 1
ATOM 545 C C . ARG A 1 74 ? -5.342 -17.601 0.046 1.00 95.88 74 ARG A C 1
ATOM 547 O O . ARG A 1 74 ? -4.897 -17.853 -1.073 1.00 95.88 74 ARG A O 1
ATOM 554 N N . THR A 1 75 ? -4.766 -18.033 1.168 1.00 95.38 75 THR A N 1
ATOM 555 C CA . THR A 1 75 ? -3.623 -18.955 1.163 1.00 95.38 75 THR A CA 1
ATOM 556 C C . THR A 1 75 ? -4.008 -20.290 0.530 1.00 95.38 75 THR A C 1
ATOM 558 O O . THR A 1 75 ? -3.324 -20.747 -0.383 1.00 95.38 75 THR A O 1
ATOM 561 N N . ALA A 1 76 ? -5.131 -20.884 0.946 1.00 96.81 76 ALA A N 1
ATOM 562 C CA . ALA A 1 76 ? -5.601 -22.170 0.427 1.00 96.81 76 ALA A CA 1
ATOM 563 C C . ALA A 1 76 ? -5.935 -22.129 -1.077 1.00 96.81 76 ALA A C 1
ATOM 565 O O . ALA A 1 76 ? -5.703 -23.099 -1.793 1.00 96.81 76 ALA A O 1
ATOM 566 N N . GLN A 1 77 ? -6.436 -20.994 -1.566 1.00 96.81 77 GLN A N 1
ATOM 567 C CA . GLN A 1 77 ? -6.750 -20.755 -2.979 1.00 96.81 77 GLN A CA 1
ATOM 568 C C . GLN A 1 77 ? -5.520 -20.382 -3.826 1.00 96.81 77 GLN A C 1
ATOM 570 O O . GLN A 1 77 ? -5.632 -20.201 -5.039 1.00 96.81 77 GLN A O 1
ATOM 575 N N . GLY A 1 78 ? -4.338 -20.247 -3.214 1.00 96.06 78 GLY A N 1
ATOM 576 C CA . GLY A 1 78 ? -3.113 -19.872 -3.920 1.00 96.06 78 GLY A CA 1
ATOM 577 C C . GLY A 1 78 ? -3.110 -18.424 -4.421 1.00 96.06 78 GLY A C 1
ATOM 578 O O . GLY A 1 78 ? -2.466 -18.129 -5.423 1.00 96.06 78 GLY A O 1
ATOM 579 N N . HIS A 1 79 ? -3.830 -17.521 -3.750 1.00 96.19 79 HIS A N 1
ATOM 580 C CA . HIS A 1 79 ? -3.857 -16.080 -4.051 1.00 96.19 79 HIS A CA 1
ATOM 581 C C . HIS A 1 79 ? -2.761 -15.286 -3.325 1.00 96.19 79 HIS A C 1
ATOM 583 O O . HIS A 1 79 ? -2.709 -14.059 -3.418 1.00 96.19 79 HIS A O 1
ATOM 589 N N . VAL A 1 80 ? -1.887 -15.986 -2.603 1.00 93.81 80 VAL A N 1
ATOM 590 C CA . VAL A 1 80 ? -0.688 -15.447 -1.956 1.00 93.81 80 VAL A CA 1
ATOM 591 C C . VAL A 1 80 ? 0.547 -15.722 -2.813 1.00 93.81 80 VAL A C 1
ATOM 593 O O . VAL A 1 80 ? 0.547 -16.597 -3.678 1.00 93.81 80 VAL A O 1
ATOM 596 N N . ASP A 1 81 ? 1.609 -14.964 -2.576 1.00 92.12 81 ASP A N 1
ATOM 597 C CA . ASP A 1 81 ? 2.896 -15.091 -3.267 1.00 92.12 81 ASP A CA 1
ATOM 598 C C . ASP A 1 81 ? 4.012 -15.095 -2.195 1.00 92.12 81 ASP A C 1
ATOM 600 O O . ASP A 1 81 ? 3.759 -15.412 -1.034 1.00 92.12 81 ASP A O 1
ATOM 604 N N . THR A 1 82 ? 5.256 -14.778 -2.546 1.00 91.62 82 THR A N 1
ATOM 605 C CA . THR A 1 82 ? 6.430 -15.020 -1.695 1.00 91.62 82 THR A CA 1
ATOM 606 C C . THR A 1 82 ? 6.561 -14.094 -0.485 1.00 91.62 82 THR A C 1
ATOM 608 O O . THR A 1 82 ? 7.040 -14.539 0.561 1.00 91.62 82 THR A O 1
ATOM 611 N N . MET A 1 83 ? 6.144 -12.826 -0.579 1.00 92.31 83 MET A N 1
ATOM 612 C CA . MET A 1 83 ? 6.167 -11.916 0.573 1.00 92.31 83 MET A CA 1
ATOM 613 C C . MET A 1 83 ? 5.135 -12.368 1.614 1.00 92.31 83 MET A C 1
ATOM 615 O O . MET A 1 83 ? 3.990 -12.654 1.288 1.00 92.31 83 MET A O 1
ATOM 619 N N . GLN A 1 84 ? 5.538 -12.476 2.878 1.00 87.38 84 GLN A N 1
ATOM 620 C CA . GLN A 1 84 ? 4.727 -13.192 3.867 1.00 87.38 84 GLN A CA 1
ATOM 621 C C . GLN A 1 84 ? 3.735 -12.292 4.625 1.00 87.38 84 GLN A C 1
ATOM 623 O O . GLN A 1 84 ? 2.652 -12.758 4.949 1.00 87.38 84 GLN A O 1
ATOM 628 N N . PHE A 1 85 ? 4.071 -11.025 4.906 1.00 91.38 85 PHE A N 1
ATOM 629 C CA . PHE A 1 85 ? 3.229 -10.047 5.631 1.00 91.38 85 PHE A CA 1
ATOM 630 C C . PHE A 1 85 ? 2.320 -10.672 6.719 1.00 91.38 85 PHE A C 1
ATOM 632 O O . PHE A 1 85 ? 2.796 -11.447 7.554 1.00 91.38 85 PHE A O 1
ATOM 639 N N . THR A 1 86 ? 1.015 -10.382 6.702 1.00 91.50 86 THR A N 1
ATOM 640 C CA . THR A 1 86 ? 0.010 -10.961 7.610 1.00 91.50 86 THR A CA 1
ATOM 641 C C . THR A 1 86 ? -0.287 -12.440 7.336 1.00 91.50 86 THR A C 1
ATOM 643 O O . THR A 1 86 ? -0.802 -13.130 8.212 1.00 91.50 86 THR A O 1
ATOM 646 N N . PHE A 1 87 ? 0.089 -12.975 6.169 1.00 92.81 87 PHE A N 1
ATOM 647 C CA . PHE A 1 87 ? -0.020 -14.406 5.862 1.00 92.81 87 PHE A CA 1
ATOM 648 C C . PHE A 1 87 ? 1.010 -15.260 6.616 1.00 92.81 87 PHE A C 1
ATOM 650 O O . PHE A 1 87 ? 0.778 -16.452 6.794 1.00 92.81 87 PHE A O 1
ATOM 657 N N . ARG A 1 88 ? 2.112 -14.668 7.112 1.00 93.19 88 ARG A N 1
ATOM 658 C CA . ARG A 1 88 ? 3.135 -15.382 7.900 1.00 93.19 88 ARG A CA 1
ATOM 659 C C . ARG A 1 88 ? 2.565 -15.985 9.181 1.00 93.19 88 ARG A C 1
ATOM 661 O O . ARG A 1 88 ? 2.969 -17.067 9.595 1.00 93.19 88 ARG A O 1
ATOM 668 N N . ASN A 1 89 ? 1.713 -15.223 9.862 1.00 95.44 89 ASN A N 1
ATOM 669 C CA . ASN A 1 89 ? 1.073 -15.627 11.107 1.00 95.44 89 ASN A CA 1
ATOM 670 C C . ASN A 1 89 ? -0.310 -14.957 11.208 1.00 95.44 89 ASN A C 1
ATOM 672 O O . ASN A 1 89 ? -0.452 -13.947 11.907 1.00 95.44 89 ASN A O 1
ATOM 676 N N . PRO A 1 90 ? -1.324 -15.508 10.511 1.00 96.44 90 PRO A N 1
ATOM 677 C CA . PRO A 1 90 ? -2.668 -14.941 10.492 1.00 96.44 90 PRO A CA 1
ATOM 678 C C . PRO A 1 90 ? -3.281 -14.828 11.888 1.00 96.44 90 PRO A C 1
ATOM 680 O O . PRO A 1 90 ? -3.976 -13.854 12.165 1.00 96.44 90 PRO A O 1
ATOM 683 N N . GLU A 1 91 ? -3.001 -15.779 12.785 1.00 97.38 91 GLU A N 1
ATOM 684 C CA . GLU A 1 91 ? -3.492 -15.765 14.166 1.00 97.38 91 GLU A CA 1
ATOM 685 C C . GLU A 1 91 ? -2.995 -14.530 14.924 1.00 97.38 91 GLU A C 1
ATOM 687 O O . GLU A 1 91 ? -3.809 -13.787 15.476 1.00 97.38 91 GLU A O 1
ATOM 692 N N . ARG A 1 92 ? -1.687 -14.244 14.872 1.00 96.69 92 ARG A N 1
ATOM 693 C CA . ARG A 1 92 ? -1.112 -13.037 15.483 1.00 96.69 92 ARG A CA 1
ATOM 694 C C . ARG A 1 92 ? -1.708 -11.768 14.881 1.00 96.69 92 ARG A C 1
ATOM 696 O O . ARG A 1 92 ? -2.113 -10.886 15.631 1.00 96.69 92 ARG A O 1
ATOM 703 N N . SER A 1 93 ? -1.785 -11.675 13.552 1.00 97.25 93 SER A N 1
ATOM 704 C CA . SER A 1 93 ? -2.310 -10.490 12.856 1.00 97.25 93 SER A CA 1
ATOM 705 C C . SER A 1 93 ? -3.794 -10.230 13.128 1.00 97.25 93 SER A C 1
ATOM 707 O O . SER A 1 93 ? -4.295 -9.139 12.864 1.00 97.25 93 SER A O 1
ATOM 709 N N . THR A 1 94 ? -4.524 -11.231 13.623 1.00 98.38 94 THR A N 1
ATOM 710 C CA . THR A 1 94 ? -5.973 -11.155 13.843 1.00 98.38 94 THR A CA 1
ATOM 711 C C . THR A 1 94 ? -6.375 -11.255 15.306 1.00 98.38 94 THR A C 1
ATOM 713 O O . THR A 1 94 ? -7.562 -11.162 15.607 1.00 98.38 94 THR A O 1
ATOM 716 N N . THR A 1 95 ? -5.416 -11.362 16.225 1.00 98.38 95 THR A N 1
ATOM 717 C CA . THR A 1 95 ? -5.672 -11.478 17.664 1.00 98.38 95 THR A CA 1
ATOM 718 C C . THR A 1 95 ? -4.981 -10.327 18.397 1.00 98.38 95 THR A C 1
ATOM 720 O O . THR A 1 95 ? -3.838 -10.474 18.833 1.00 98.38 95 THR A O 1
ATOM 723 N N . PRO A 1 96 ? -5.649 -9.165 18.565 1.00 98.06 96 PRO A N 1
ATOM 724 C CA . PRO A 1 96 ? -5.040 -7.965 19.151 1.00 98.06 96 PRO A CA 1
ATOM 725 C C . PRO A 1 96 ? -4.375 -8.202 20.515 1.00 98.06 96 PRO A C 1
ATOM 727 O O . PRO A 1 96 ? -3.356 -7.586 20.829 1.00 98.06 96 PRO A O 1
ATOM 730 N N . THR A 1 97 ? -4.908 -9.134 21.309 1.00 98.19 97 THR A N 1
ATOM 731 C CA . THR A 1 97 ? -4.377 -9.502 22.627 1.00 98.19 97 THR A CA 1
ATOM 732 C C . THR A 1 97 ? -3.018 -10.208 22.585 1.00 98.19 97 THR A C 1
ATOM 734 O O . THR A 1 97 ? -2.309 -10.176 23.588 1.00 98.19 97 THR A O 1
ATOM 737 N N . MET A 1 98 ? -2.610 -10.794 21.451 1.00 97.69 98 MET A N 1
ATOM 738 C CA . MET A 1 98 ? -1.257 -11.346 21.279 1.00 97.69 98 MET A CA 1
ATOM 739 C C . MET A 1 98 ? -0.203 -10.244 21.140 1.00 97.69 98 MET A C 1
ATOM 741 O O . MET A 1 98 ? 0.933 -10.418 21.571 1.00 97.69 98 MET A O 1
ATOM 745 N N . SER A 1 99 ? -0.583 -9.107 20.554 1.00 95.25 99 SER A N 1
ATOM 746 C CA . SER A 1 99 ? 0.298 -7.951 20.353 1.00 95.25 99 SER A CA 1
ATOM 747 C C . SER A 1 99 ? 0.263 -6.993 21.547 1.00 95.25 99 SER A C 1
ATOM 749 O O . SER A 1 99 ? 1.276 -6.392 21.900 1.00 95.25 99 SER A O 1
ATOM 751 N N . VAL A 1 100 ? -0.895 -6.867 22.202 1.00 97.69 100 VAL A N 1
ATOM 752 C CA . VAL A 1 100 ? -1.082 -6.080 23.427 1.00 97.69 100 VAL A CA 1
ATOM 753 C C . VAL A 1 100 ? -1.849 -6.930 24.445 1.00 97.69 100 VAL A C 1
ATOM 755 O O . VAL A 1 100 ? -3.082 -6.947 24.427 1.00 97.69 100 VAL A O 1
ATOM 758 N N . PRO A 1 101 ? -1.154 -7.628 25.364 1.00 97.81 101 PRO A N 1
ATOM 759 C CA . PRO A 1 101 ? -1.805 -8.458 26.373 1.00 97.81 101 PRO A CA 1
ATOM 760 C C . PRO A 1 101 ? -2.887 -7.692 27.135 1.00 97.81 101 PRO A C 1
ATOM 762 O O . PRO A 1 101 ? -2.676 -6.551 27.554 1.00 97.81 101 PRO A O 1
ATOM 765 N N . GLY A 1 102 ? -4.054 -8.311 27.316 1.00 98.00 102 GLY A N 1
ATOM 766 C CA . GLY A 1 102 ? -5.206 -7.720 28.008 1.00 98.00 102 GLY A CA 1
ATOM 767 C C . GLY A 1 102 ? -5.917 -6.584 27.263 1.00 98.00 102 GLY A C 1
ATOM 768 O O . GLY A 1 102 ? -6.673 -5.852 27.897 1.00 98.00 102 GLY A O 1
ATOM 769 N N . ALA A 1 103 ? -5.665 -6.394 25.963 1.00 98.56 103 ALA A N 1
ATOM 770 C CA . ALA A 1 103 ? -6.402 -5.427 25.155 1.00 98.56 103 ALA A CA 1
ATOM 771 C C . ALA A 1 103 ? -7.925 -5.629 25.260 1.00 98.56 103 ALA A C 1
ATOM 773 O O . ALA A 1 103 ? -8.416 -6.759 25.273 1.00 98.56 103 ALA A O 1
ATOM 774 N N . ARG A 1 104 ? -8.657 -4.515 25.322 1.00 98.50 104 ARG A N 1
ATOM 775 C CA . ARG A 1 104 ? -10.122 -4.453 25.423 1.00 98.50 104 ARG A CA 1
ATOM 776 C C . ARG A 1 104 ? -10.740 -3.687 24.260 1.00 98.50 104 ARG A C 1
ATOM 778 O O . ARG A 1 104 ? -11.744 -4.135 23.712 1.00 98.50 104 ARG A O 1
ATOM 785 N N . SER A 1 105 ? -10.091 -2.606 23.831 1.00 98.62 105 SER A N 1
ATOM 786 C CA . SER A 1 105 ? -10.613 -1.712 22.795 1.00 98.62 105 SER A CA 1
ATOM 787 C C . SER A 1 105 ? -9.533 -1.298 21.802 1.00 98.62 105 SER A C 1
ATOM 789 O O . SER A 1 105 ? -8.332 -1.369 22.082 1.00 98.62 105 SER A O 1
ATOM 791 N N . ILE A 1 106 ? -9.977 -0.840 20.635 1.00 98.75 106 ILE A N 1
ATOM 792 C CA . ILE A 1 106 ? -9.132 -0.338 19.556 1.00 98.75 106 ILE A CA 1
ATOM 793 C C . ILE A 1 106 ? -9.721 0.986 19.070 1.00 98.75 106 ILE A C 1
ATOM 795 O O . ILE A 1 106 ? -10.839 1.004 18.557 1.00 98.75 106 ILE A O 1
ATOM 799 N N . ILE A 1 107 ? -8.967 2.080 19.197 1.00 98.75 107 ILE A N 1
ATOM 800 C CA . ILE A 1 107 ? -9.266 3.335 18.494 1.00 98.75 107 ILE A CA 1
ATOM 801 C C . ILE A 1 107 ? -8.675 3.217 17.094 1.00 98.75 107 ILE A C 1
ATOM 803 O O . ILE A 1 107 ? -7.488 2.940 16.947 1.00 98.75 107 ILE A O 1
ATOM 807 N N . VAL A 1 108 ? -9.480 3.432 16.064 1.00 98.56 108 VAL A N 1
ATOM 808 C CA . VAL A 1 108 ? -9.050 3.374 14.665 1.00 98.56 108 VAL A CA 1
ATOM 809 C C . VAL A 1 108 ? -9.110 4.769 14.077 1.00 98.56 108 VAL A C 1
ATOM 811 O O . VAL A 1 108 ? -10.048 5.514 14.357 1.00 98.56 108 VAL A O 1
ATOM 814 N N . ALA A 1 109 ? -8.122 5.122 13.264 1.00 98.56 109 ALA A N 1
ATOM 815 C CA . ALA A 1 109 ? -8.046 6.404 12.593 1.00 98.56 109 ALA A CA 1
ATOM 816 C C . ALA A 1 109 ? -7.714 6.227 11.110 1.00 98.56 109 ALA A C 1
ATOM 818 O O . ALA A 1 109 ? -6.994 5.310 10.712 1.00 98.56 109 ALA A O 1
ATOM 819 N N . ALA A 1 110 ? -8.240 7.138 10.301 1.00 98.38 110 ALA A N 1
ATOM 820 C CA . ALA A 1 110 ? -7.925 7.252 8.892 1.00 98.38 110 ALA A CA 1
ATOM 821 C C . ALA A 1 110 ? -7.545 8.693 8.564 1.00 98.38 110 ALA A C 1
ATOM 823 O O . ALA A 1 110 ? -8.169 9.639 9.058 1.00 98.38 110 ALA A O 1
ATOM 824 N N . ARG A 1 111 ? -6.543 8.855 7.704 1.00 97.81 111 ARG A N 1
ATOM 825 C CA . ARG A 1 111 ? -6.084 10.159 7.223 1.00 97.81 111 ARG A CA 1
ATOM 826 C C . ARG A 1 111 ? -5.903 10.110 5.716 1.00 97.81 111 ARG A C 1
ATOM 828 O O . ARG A 1 111 ? -5.326 9.157 5.199 1.00 97.81 111 ARG A O 1
ATOM 835 N N . SER A 1 112 ? -6.438 11.109 5.025 1.00 96.81 112 SER A N 1
ATOM 836 C CA . SER A 1 112 ? -6.345 11.201 3.575 1.00 96.81 112 SER A CA 1
ATOM 837 C C . SER A 1 112 ? -4.882 11.314 3.158 1.00 96.81 112 SER A C 1
ATOM 839 O O . SER A 1 112 ? -4.086 11.970 3.833 1.00 96.81 112 SER A O 1
ATOM 841 N N . TYR A 1 113 ? -4.544 10.686 2.042 1.00 95.00 113 TYR A N 1
ATOM 842 C CA . TYR A 1 113 ? -3.296 10.926 1.319 1.00 95.00 113 TYR A CA 1
ATOM 843 C C . TYR A 1 113 ? -3.551 11.439 -0.099 1.00 95.00 113 TYR A C 1
ATOM 845 O O . TYR A 1 113 ? -2.616 11.560 -0.887 1.00 95.00 113 TYR A O 1
ATOM 853 N N . TYR A 1 114 ? -4.811 11.725 -0.453 1.00 94.44 114 TYR A N 1
ATOM 854 C CA . TYR A 1 114 ? -5.104 12.259 -1.773 1.00 94.44 114 TYR A CA 1
ATOM 855 C C . TYR A 1 114 ? -4.427 13.616 -1.951 1.00 94.44 114 TYR A C 1
ATOM 857 O O . TYR A 1 114 ? -4.673 14.556 -1.194 1.00 94.44 114 TYR A O 1
ATOM 865 N N . ALA A 1 115 ? -3.622 13.705 -2.997 1.00 90.19 115 ALA A N 1
ATOM 866 C CA . ALA A 1 115 ? -3.100 14.948 -3.513 1.00 90.19 115 ALA A CA 1
ATOM 867 C C . ALA A 1 115 ? -3.388 15.003 -5.013 1.00 90.19 115 ALA A C 1
ATOM 869 O O . ALA A 1 115 ? -3.265 14.000 -5.734 1.00 90.19 115 ALA A O 1
ATOM 870 N N . SER A 1 116 ? -3.818 16.180 -5.456 1.00 86.19 116 SER A N 1
ATOM 871 C CA . SER A 1 116 ? -3.940 16.506 -6.867 1.00 86.19 116 SER A CA 1
ATOM 872 C C . SER A 1 116 ? -2.555 16.499 -7.516 1.00 86.19 116 SER A C 1
ATOM 874 O O . SER A 1 116 ? -1.539 16.715 -6.856 1.00 86.19 116 SER A O 1
ATOM 876 N N . ASP A 1 117 ? -2.510 16.166 -8.803 1.00 78.31 117 ASP A N 1
ATOM 877 C CA . ASP A 1 117 ? -1.250 16.146 -9.540 1.00 78.31 117 ASP A CA 1
ATOM 878 C C . ASP A 1 117 ? -0.778 17.589 -9.752 1.00 78.31 117 ASP A C 1
ATOM 880 O O . ASP A 1 117 ? -1.317 18.327 -10.581 1.00 78.31 117 ASP A O 1
ATOM 884 N N . VAL A 1 118 ? 0.188 18.007 -8.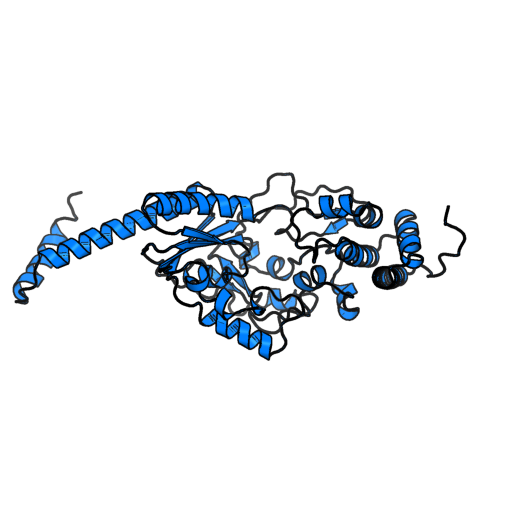943 1.00 64.62 118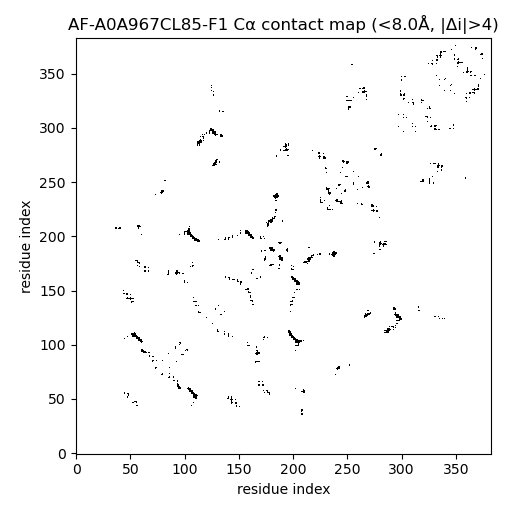 VAL A N 1
ATOM 885 C CA . VAL A 1 118 ? 0.892 19.279 -9.085 1.00 64.62 118 VAL A CA 1
ATOM 886 C C . VAL A 1 118 ? 2.066 19.030 -10.020 1.00 64.62 118 VAL A C 1
ATOM 888 O O . VAL A 1 118 ? 3.189 18.837 -9.574 1.00 64.62 118 VAL A O 1
ATOM 891 N N . GLY A 1 119 ? 1.776 18.915 -11.321 1.00 60.66 119 GLY A N 1
ATOM 892 C CA . GLY A 1 119 ? 2.766 18.531 -12.333 1.00 60.66 119 GLY A CA 1
ATOM 893 C C . GLY A 1 119 ? 4.106 19.253 -12.149 1.00 60.66 119 GLY A C 1
ATOM 894 O O . GLY A 1 119 ? 4.130 20.450 -11.870 1.00 60.66 119 GLY A O 1
ATOM 895 N N . GLY A 1 120 ? 5.223 18.531 -12.275 1.00 58.06 120 GLY A N 1
ATOM 896 C CA . GLY A 1 120 ? 6.488 19.100 -11.806 1.00 58.06 120 GLY A CA 1
ATOM 897 C C . GLY A 1 120 ? 7.723 18.215 -11.892 1.00 58.06 120 GLY A C 1
ATOM 898 O O . GLY A 1 120 ? 8.553 18.278 -10.995 1.00 58.06 120 GLY A O 1
ATOM 899 N N . ALA A 1 121 ? 7.900 17.432 -12.956 1.00 58.66 121 ALA A N 1
ATOM 900 C CA . ALA A 1 121 ? 9.194 16.801 -13.195 1.00 58.66 121 ALA A CA 1
ATOM 901 C C . ALA A 1 121 ? 9.613 16.923 -14.662 1.00 58.66 121 ALA A C 1
ATOM 903 O O . ALA A 1 121 ? 8.862 16.575 -15.572 1.00 58.66 121 ALA A O 1
ATOM 904 N N . SER A 1 122 ? 10.832 17.420 -14.875 1.00 69.06 122 SER A N 1
ATOM 905 C CA . SER A 1 122 ? 11.544 17.404 -16.158 1.00 69.06 122 SER A CA 1
ATOM 906 C C . SER A 1 122 ? 12.385 16.123 -16.272 1.00 69.06 122 SER A C 1
ATOM 908 O O . SER A 1 122 ? 13.540 16.176 -16.696 1.00 69.06 122 SER A O 1
ATOM 910 N N . ASP A 1 123 ? 11.836 14.989 -15.830 1.00 76.94 123 ASP A N 1
ATOM 911 C CA . ASP A 1 123 ? 12.537 13.702 -15.855 1.00 76.94 123 ASP A CA 1
ATOM 912 C C . ASP A 1 123 ? 12.781 13.274 -17.307 1.00 76.94 123 ASP A C 1
ATOM 914 O O . ASP A 1 123 ? 11.885 13.394 -18.150 1.00 76.94 123 ASP A O 1
ATOM 918 N N . ALA A 1 124 ? 13.965 12.727 -17.601 1.00 83.19 124 ALA A N 1
ATOM 919 C CA . ALA A 1 124 ? 14.268 12.232 -18.942 1.00 83.19 124 ALA A CA 1
ATOM 920 C C . ALA A 1 124 ? 13.350 11.057 -19.310 1.00 83.19 124 ALA A C 1
ATOM 922 O O . ALA A 1 124 ? 12.808 10.999 -20.418 1.00 83.19 124 ALA A O 1
ATOM 923 N N . VAL A 1 125 ? 13.140 10.138 -18.359 1.00 93.00 125 VAL A N 1
ATOM 924 C CA . VAL A 1 125 ? 12.135 9.077 -18.461 1.00 93.00 125 VAL A CA 1
ATOM 925 C C . VAL A 1 125 ? 11.322 9.005 -17.161 1.00 93.00 125 VAL A C 1
ATOM 927 O O . VAL A 1 125 ? 11.731 8.318 -16.220 1.00 93.00 125 VAL A O 1
ATOM 930 N N . PRO A 1 126 ? 10.156 9.678 -17.088 1.00 93.12 126 PRO A N 1
ATOM 931 C CA . PRO A 1 126 ? 9.355 9.734 -15.870 1.00 93.12 126 PRO A CA 1
ATOM 932 C C . PRO A 1 126 ? 8.769 8.365 -15.513 1.00 93.12 126 PRO A C 1
ATOM 934 O O . PRO A 1 126 ? 8.013 7.754 -16.278 1.00 93.12 126 PRO A O 1
ATOM 937 N N . ALA A 1 127 ? 9.076 7.905 -14.304 1.00 95.88 127 ALA A N 1
ATOM 938 C CA . ALA A 1 127 ? 8.592 6.657 -13.740 1.00 95.88 127 ALA A CA 1
ATOM 939 C C . ALA A 1 127 ? 7.555 6.946 -12.642 1.00 95.88 127 ALA A C 1
ATOM 941 O O . ALA A 1 127 ? 7.870 7.534 -11.609 1.00 95.88 127 ALA A O 1
ATOM 942 N N . ARG A 1 128 ? 6.298 6.550 -12.871 1.00 95.56 128 ARG A N 1
ATOM 943 C CA . ARG A 1 128 ? 5.140 6.887 -12.028 1.00 95.56 128 ARG A CA 1
ATOM 944 C C . ARG A 1 128 ? 5.166 6.159 -10.690 1.00 95.56 128 ARG A C 1
ATOM 946 O O . ARG A 1 128 ? 5.284 4.931 -10.648 1.00 95.56 128 ARG A O 1
ATOM 953 N N . ILE A 1 129 ? 4.940 6.909 -9.620 1.00 95.75 129 ILE A N 1
ATOM 954 C CA . ILE A 1 129 ? 4.820 6.411 -8.250 1.00 95.75 129 ILE A CA 1
ATOM 955 C C . ILE A 1 129 ? 3.336 6.428 -7.865 1.00 95.75 129 ILE A C 1
ATOM 957 O O . ILE A 1 129 ? 2.627 7.386 -8.176 1.00 95.75 129 ILE A O 1
ATOM 961 N N . ALA A 1 130 ? 2.843 5.389 -7.193 1.00 95.81 130 ALA A N 1
ATOM 962 C CA . ALA A 1 130 ? 1.501 5.414 -6.611 1.00 95.81 130 ALA A CA 1
ATOM 963 C C . ALA A 1 130 ? 1.394 6.464 -5.488 1.00 95.81 130 ALA A C 1
ATOM 965 O O . ALA A 1 130 ? 2.327 6.638 -4.706 1.00 95.81 130 ALA A O 1
ATOM 966 N N . ARG A 1 131 ? 0.240 7.129 -5.361 1.00 94.69 131 ARG A N 1
ATOM 967 C CA . ARG A 1 131 ? 0.020 8.293 -4.475 1.00 94.69 131 ARG A CA 1
ATOM 968 C C . ARG A 1 131 ? 0.353 8.027 -3.010 1.00 94.69 131 ARG A C 1
ATOM 970 O O . ARG A 1 131 ? 0.873 8.900 -2.318 1.00 94.69 131 ARG A O 1
ATOM 977 N N . TYR 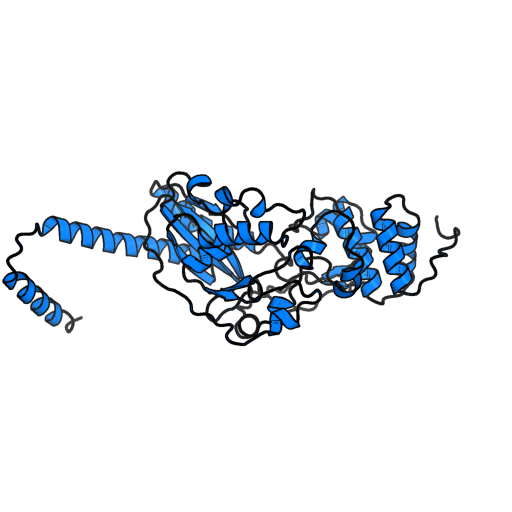A 1 132 ? 0.101 6.805 -2.539 1.00 94.25 132 TYR A N 1
ATOM 978 C CA . TYR A 1 132 ? 0.413 6.409 -1.162 1.00 94.25 132 TYR A CA 1
ATOM 979 C C . TYR A 1 132 ? 1.923 6.387 -0.859 1.00 94.25 132 TYR A C 1
ATOM 981 O O . TYR A 1 132 ? 2.301 6.264 0.299 1.00 94.25 132 TYR A O 1
ATOM 989 N N . ALA A 1 133 ? 2.777 6.471 -1.880 1.00 94.56 133 ALA A N 1
ATOM 990 C CA . ALA A 1 133 ? 4.229 6.389 -1.766 1.00 94.56 133 ALA A CA 1
ATOM 991 C C . ALA A 1 133 ? 4.946 7.680 -2.200 1.00 94.56 133 ALA A C 1
ATOM 993 O O . ALA A 1 133 ? 6.172 7.689 -2.298 1.00 94.56 133 ALA A O 1
ATOM 994 N N . TRP A 1 134 ? 4.204 8.766 -2.455 1.00 92.50 134 TRP A N 1
ATOM 995 C CA . TRP A 1 134 ? 4.778 10.082 -2.777 1.00 92.50 134 TRP A CA 1
ATOM 996 C C . TRP A 1 134 ? 5.529 10.701 -1.590 1.00 92.50 134 TRP A C 1
ATOM 998 O O . TRP A 1 134 ? 6.475 11.458 -1.782 1.00 92.50 134 TRP A O 1
ATOM 1008 N N . ARG A 1 135 ? 5.118 10.361 -0.364 1.00 90.25 135 ARG A N 1
ATOM 1009 C CA . ARG A 1 135 ? 5.720 10.783 0.908 1.00 90.25 135 ARG A CA 1
ATOM 1010 C C . ARG A 1 135 ? 5.265 9.862 2.037 1.00 90.25 135 ARG A C 1
ATOM 1012 O O . ARG A 1 135 ? 4.394 9.015 1.833 1.00 90.25 135 ARG A O 1
ATOM 1019 N N . ASP A 1 136 ? 5.818 10.050 3.231 1.00 91.94 136 ASP A N 1
ATOM 1020 C CA . ASP A 1 136 ? 5.341 9.348 4.422 1.00 91.94 136 ASP A CA 1
ATOM 1021 C C . ASP A 1 136 ? 3.993 9.918 4.892 1.00 91.94 136 ASP A C 1
ATOM 1023 O O . ASP A 1 136 ? 3.898 10.991 5.493 1.00 91.94 136 ASP A O 1
ATOM 1027 N N . HIS A 1 137 ? 2.926 9.176 4.605 1.00 93.25 137 HIS A N 1
ATOM 1028 C CA . HIS A 1 137 ? 1.574 9.499 5.062 1.00 93.25 137 HIS A CA 1
ATOM 1029 C C . HIS A 1 137 ? 1.241 8.890 6.427 1.00 93.25 137 HIS A C 1
ATOM 1031 O O . HIS A 1 137 ? 0.273 9.320 7.063 1.00 93.25 137 HIS A O 1
ATOM 1037 N N . TYR A 1 138 ? 2.016 7.902 6.882 1.00 95.75 138 TYR A N 1
ATOM 1038 C CA . TYR A 1 138 ? 1.748 7.164 8.110 1.00 95.75 138 TYR A CA 1
ATOM 1039 C C . TYR A 1 138 ? 2.276 7.880 9.347 1.00 95.75 138 TYR A C 1
ATOM 1041 O O . TYR A 1 138 ? 1.603 7.824 10.374 1.00 95.75 138 TYR A O 1
ATOM 1049 N N . GLU A 1 139 ? 3.411 8.581 9.285 1.00 96.06 139 GLU A N 1
ATOM 1050 C CA . GLU A 1 139 ? 3.930 9.284 10.467 1.00 96.06 139 GLU A CA 1
ATOM 1051 C C . GLU A 1 139 ? 2.958 10.343 11.021 1.00 96.06 139 GLU A C 1
ATOM 1053 O O . GLU A 1 139 ? 2.634 10.268 12.210 1.00 96.06 139 GLU A O 1
ATOM 1058 N N . PRO A 1 140 ? 2.334 11.216 10.201 1.00 96.31 140 PRO A N 1
ATOM 1059 C CA . PRO A 1 140 ? 1.296 12.122 10.695 1.00 96.31 140 PRO A CA 1
ATOM 1060 C C . PRO A 1 140 ? 0.094 11.400 11.326 1.00 96.31 140 PRO A C 1
ATOM 1062 O O . PRO A 1 140 ? -0.521 11.901 12.268 1.00 96.31 140 PRO A O 1
ATOM 1065 N N . LEU A 1 141 ? -0.267 10.213 10.822 1.00 98.12 141 LEU A N 1
ATOM 1066 C CA . LEU A 1 141 ? -1.338 9.403 11.408 1.00 98.12 141 LEU A CA 1
ATOM 1067 C C . LEU A 1 141 ? -0.910 8.782 12.748 1.00 98.12 141 LEU A C 1
ATOM 1069 O O . LEU A 1 141 ? -1.706 8.741 13.691 1.00 98.12 141 LEU A O 1
ATOM 1073 N N . ARG A 1 142 ? 0.345 8.325 12.859 1.00 98.44 142 ARG A N 1
ATOM 1074 C CA . ARG A 1 142 ? 0.917 7.825 14.116 1.00 98.44 142 ARG A CA 1
ATOM 1075 C C . ARG A 1 142 ? 0.953 8.928 15.162 1.00 98.44 142 ARG A C 1
ATOM 1077 O O . ARG A 1 142 ? 0.544 8.670 16.291 1.00 98.44 142 ARG A O 1
ATOM 1084 N N . ASP A 1 143 ? 1.365 10.138 14.799 1.00 98.31 143 ASP A N 1
ATOM 1085 C CA . ASP A 1 143 ? 1.348 11.297 15.695 1.00 98.31 143 ASP A CA 1
ATOM 1086 C C . ASP A 1 143 ? -0.055 11.601 16.211 1.00 98.31 143 ASP A C 1
ATOM 1088 O O . ASP A 1 143 ? -0.247 11.733 17.424 1.00 98.31 143 ASP A O 1
ATOM 1092 N N . ALA A 1 144 ? -1.058 11.587 15.328 1.00 98.50 144 ALA A N 1
ATOM 1093 C CA . ALA A 1 144 ? -2.445 11.783 15.730 1.00 98.50 144 ALA A CA 1
ATOM 1094 C C . ALA A 1 144 ? -2.916 10.739 16.760 1.00 98.50 144 ALA A C 1
ATOM 1096 O O . ALA A 1 144 ? -3.537 11.079 17.771 1.00 98.50 144 ALA A O 1
ATOM 1097 N N . LEU A 1 145 ? -2.575 9.464 16.554 1.00 98.75 145 LEU A N 1
ATOM 1098 C CA . LEU A 1 145 ? -2.908 8.378 17.481 1.00 98.75 145 LEU A CA 1
ATOM 1099 C C . LEU A 1 145 ? -2.093 8.435 18.786 1.00 98.75 145 LEU A C 1
ATOM 1101 O O . LEU A 1 145 ? -2.610 8.093 19.855 1.00 98.75 145 LEU A O 1
ATOM 1105 N N . ARG A 1 146 ? -0.832 8.889 18.737 1.00 98.75 146 ARG A N 1
ATOM 1106 C CA . ARG A 1 146 ? 0.052 9.006 19.909 1.00 98.75 146 ARG A CA 1
ATOM 1107 C C . ARG A 1 146 ? -0.506 9.969 20.954 1.00 98.75 146 ARG A C 1
ATOM 1109 O O . ARG A 1 146 ? -0.301 9.714 22.139 1.00 98.75 146 ARG A O 1
ATOM 1116 N N . VAL A 1 147 ? -1.256 11.004 20.563 1.00 98.50 147 VAL A N 1
ATOM 1117 C CA . VAL A 1 147 ? -1.906 11.925 21.516 1.00 98.50 147 VAL A CA 1
ATOM 1118 C C . VAL A 1 147 ? -2.881 11.176 22.436 1.00 98.50 147 VAL A C 1
ATOM 1120 O O . VAL A 1 147 ? -2.780 11.275 23.662 1.00 98.50 147 VAL A O 1
ATOM 1123 N N . ALA A 1 148 ? -3.776 10.355 21.875 1.00 98.56 148 ALA A N 1
ATOM 1124 C CA . ALA A 1 148 ? -4.676 9.522 22.677 1.00 98.56 148 ALA A CA 1
ATOM 1125 C C . ALA A 1 148 ? -3.916 8.439 23.457 1.00 98.56 148 ALA A C 1
ATOM 1127 O O . ALA A 1 148 ? -4.237 8.173 24.616 1.00 98.56 148 ALA A O 1
ATOM 1128 N N . ALA A 1 149 ? -2.867 7.855 22.868 1.00 98.75 149 ALA A N 1
ATOM 1129 C CA . ALA A 1 149 ? -2.039 6.860 23.547 1.00 98.75 149 ALA A CA 1
ATOM 1130 C C . ALA A 1 149 ? -1.356 7.432 24.800 1.00 98.75 149 ALA A C 1
ATOM 1132 O O . ALA A 1 149 ? -1.295 6.762 25.829 1.00 98.75 149 ALA A O 1
ATOM 1133 N N . GLN A 1 150 ? -0.853 8.667 24.733 1.00 98.69 150 GLN A N 1
ATOM 1134 C CA . GLN A 1 150 ? -0.249 9.354 25.874 1.00 98.69 150 GLN A CA 1
ATOM 1135 C C . GLN A 1 150 ? -1.272 9.617 26.978 1.00 98.69 150 GLN A C 1
ATOM 1137 O O . GLN A 1 150 ? -0.957 9.400 28.148 1.00 98.69 150 GLN A O 1
ATOM 1142 N N . ARG A 1 151 ? -2.495 10.036 26.623 1.00 98.44 151 ARG A N 1
ATOM 1143 C CA . ARG A 1 151 ? -3.575 10.219 27.599 1.00 98.44 151 ARG A CA 1
ATOM 1144 C C . ARG A 1 151 ? -3.926 8.905 28.300 1.00 98.44 151 ARG A C 1
ATOM 1146 O O . ARG A 1 151 ? -3.835 8.839 29.519 1.00 98.44 151 ARG A O 1
ATOM 1153 N N . LEU A 1 152 ? -4.194 7.847 27.538 1.00 98.50 152 LEU A N 1
ATOM 1154 C CA . LEU A 1 152 ? -4.492 6.512 28.073 1.00 98.50 152 LEU A CA 1
ATOM 1155 C C . LEU A 1 152 ? -3.389 5.986 29.005 1.00 98.50 152 LEU A C 1
ATOM 1157 O O . LEU A 1 152 ? -3.685 5.415 30.051 1.00 98.50 152 LEU A O 1
ATOM 1161 N N . LYS A 1 153 ? -2.114 6.203 28.654 1.00 98.56 153 LYS A N 1
ATOM 1162 C CA . LYS A 1 153 ? -0.972 5.805 29.494 1.00 98.56 153 LYS A CA 1
ATOM 1163 C C . LYS A 1 153 ? -0.907 6.574 30.812 1.00 98.56 153 LYS A C 1
ATOM 1165 O O . LYS A 1 153 ? -0.598 5.968 31.833 1.00 98.56 153 LYS A O 1
ATOM 1170 N N . ARG A 1 154 ? -1.193 7.883 30.806 1.00 98.31 154 ARG A N 1
ATOM 1171 C CA . ARG A 1 154 ? -1.272 8.692 32.041 1.00 98.31 154 ARG A CA 1
ATOM 1172 C C . ARG A 1 154 ? -2.390 8.211 32.961 1.00 98.31 154 ARG A C 1
ATOM 1174 O O . ARG A 1 154 ? -2.211 8.227 34.172 1.00 98.31 154 ARG A O 1
ATOM 1181 N N . ASP A 1 155 ? -3.472 7.714 32.373 1.00 97.44 155 ASP A N 1
ATOM 1182 C CA . ASP A 1 155 ? -4.626 7.174 33.092 1.00 97.44 155 ASP A CA 1
ATOM 1183 C C . ASP A 1 155 ? -4.436 5.688 33.493 1.00 97.44 155 ASP A C 1
ATOM 1185 O O . ASP A 1 155 ? -5.348 5.053 34.012 1.00 97.44 155 ASP A O 1
ATOM 1189 N N . GLY A 1 156 ? -3.237 5.119 33.291 1.00 97.94 156 GLY A N 1
ATOM 1190 C CA . GLY A 1 156 ? -2.859 3.786 33.779 1.00 97.94 156 GLY A CA 1
ATOM 1191 C C . GLY A 1 156 ? -3.120 2.625 32.814 1.00 97.94 156 GLY A C 1
ATOM 1192 O O . GLY A 1 156 ? -2.938 1.464 33.185 1.00 97.94 156 GLY A O 1
ATOM 1193 N N . HIS A 1 157 ? -3.509 2.895 31.566 1.00 98.50 157 HIS A N 1
ATOM 1194 C CA . HIS A 1 157 ? -3.762 1.859 30.564 1.00 98.50 157 HIS A CA 1
ATOM 1195 C C . HIS A 1 157 ? -2.537 1.570 29.687 1.00 98.50 157 HIS A C 1
ATOM 1197 O O . HIS A 1 157 ? -1.739 2.453 29.361 1.00 98.50 157 HIS A O 1
ATOM 1203 N N . ARG A 1 158 ? -2.411 0.325 29.206 1.00 98.44 158 ARG A N 1
ATOM 1204 C CA . ARG A 1 158 ? -1.500 0.028 28.089 1.00 98.44 158 ARG A CA 1
ATOM 1205 C C . ARG A 1 158 ? -2.125 0.546 26.801 1.00 98.44 158 ARG A C 1
ATOM 1207 O O . ARG A 1 158 ? -3.327 0.387 26.594 1.00 98.44 158 ARG A O 1
ATOM 1214 N N . ALA A 1 159 ? -1.313 1.147 25.939 1.00 98.38 159 ALA A N 1
ATOM 1215 C CA . ALA A 1 159 ? -1.768 1.712 24.675 1.00 98.38 159 ALA A CA 1
ATOM 1216 C C . ALA A 1 159 ? -0.626 1.672 23.642 1.00 98.38 159 ALA A C 1
ATOM 1218 O O . ALA A 1 159 ? 0.419 2.300 23.851 1.00 98.38 159 ALA A O 1
ATOM 1219 N N . THR A 1 160 ? -0.818 0.932 22.548 1.00 98.62 160 THR A N 1
ATOM 1220 C CA . THR A 1 160 ? 0.182 0.746 21.481 1.00 98.62 160 THR A CA 1
ATOM 1221 C C . THR A 1 160 ? -0.407 1.131 20.129 1.00 98.62 160 THR A C 1
ATOM 1223 O O . THR A 1 160 ? -1.488 0.668 19.770 1.00 98.62 160 THR A O 1
ATOM 1226 N N . VAL A 1 161 ? 0.308 1.991 19.400 1.00 98.62 161 VAL A N 1
ATOM 1227 C CA . VAL A 1 161 ? -0.063 2.444 18.053 1.00 98.62 161 VAL A CA 1
ATOM 1228 C C . VAL A 1 161 ? 0.489 1.465 17.018 1.00 98.62 161 VAL A C 1
ATOM 1230 O O . VAL A 1 161 ? 1.663 1.109 17.088 1.00 98.62 161 VAL A O 1
ATOM 1233 N N . PHE A 1 162 ? -0.341 1.088 16.050 1.00 98.19 162 PHE A N 1
ATOM 1234 C CA . PHE A 1 162 ? 0.014 0.299 14.872 1.00 98.19 162 PHE A CA 1
ATOM 1235 C C . PHE A 1 162 ? -0.455 1.034 13.612 1.00 98.19 162 PHE A C 1
ATOM 1237 O O . PHE A 1 162 ? -1.534 1.626 13.607 1.00 98.19 162 PHE A O 1
ATOM 1244 N N . ALA A 1 163 ? 0.356 1.019 12.559 1.00 96.56 163 ALA A N 1
ATOM 1245 C CA . ALA A 1 163 ? 0.003 1.561 11.249 1.00 96.56 163 ALA A CA 1
ATOM 1246 C C . ALA A 1 163 ? 0.897 0.902 10.195 1.00 96.56 163 ALA A C 1
ATOM 1248 O O . ALA A 1 163 ? 2.122 1.041 10.299 1.00 96.56 163 ALA A O 1
ATOM 1249 N N . ASP A 1 164 ? 0.284 0.193 9.241 1.00 94.62 164 ASP A N 1
ATOM 1250 C CA . ASP A 1 164 ? 0.970 -0.661 8.259 1.00 94.62 164 ASP A CA 1
ATOM 1251 C C . ASP A 1 164 ? 1.874 -1.719 8.922 1.00 94.62 164 ASP A C 1
ATOM 1253 O O . ASP A 1 164 ? 3.020 -1.945 8.538 1.00 94.62 164 ASP A O 1
ATOM 1257 N N . ASP A 1 165 ? 1.365 -2.347 9.989 1.00 93.38 165 ASP A N 1
ATOM 1258 C CA . ASP A 1 165 ? 2.096 -3.325 10.799 1.00 93.38 165 ASP A CA 1
ATOM 1259 C C . ASP A 1 165 ? 1.436 -4.712 10.741 1.00 93.38 165 ASP A C 1
ATOM 1261 O O . ASP A 1 165 ? 0.223 -4.856 10.883 1.00 93.38 165 ASP A O 1
ATOM 1265 N N . ASN A 1 166 ? 2.243 -5.770 10.618 1.00 94.38 166 ASN A N 1
ATOM 1266 C CA . ASN A 1 166 ? 1.753 -7.153 10.527 1.00 94.38 166 ASN A CA 1
ATOM 1267 C C . ASN A 1 166 ? 1.083 -7.676 11.816 1.00 94.38 166 ASN A C 1
ATOM 1269 O O . ASN A 1 166 ? 0.599 -8.806 11.842 1.00 94.38 166 ASN A O 1
ATOM 1273 N N . SER A 1 167 ? 1.072 -6.905 12.901 1.00 95.19 167 SER A N 1
ATOM 1274 C CA . SER A 1 167 ? 0.427 -7.242 14.174 1.00 95.19 167 SER A CA 1
ATOM 1275 C C . SER A 1 167 ? -1.090 -7.074 14.148 1.00 95.19 167 SER A C 1
ATOM 1277 O O . SER A 1 167 ? -1.751 -7.546 15.073 1.00 95.19 167 SER A O 1
ATOM 1279 N N . ILE A 1 168 ? -1.640 -6.398 13.133 1.00 96.94 168 ILE A N 1
ATOM 1280 C CA . ILE A 1 168 ? -3.073 -6.131 13.029 1.00 96.94 168 ILE A CA 1
ATOM 1281 C C . ILE A 1 168 ? -3.526 -6.004 11.568 1.00 96.94 168 ILE A C 1
ATOM 1283 O O . ILE A 1 168 ? -2.766 -5.595 10.698 1.00 96.94 168 ILE A O 1
ATOM 1287 N N . VAL A 1 169 ? -4.781 -6.350 11.270 1.00 97.94 169 VAL A N 1
ATOM 1288 C CA . VAL A 1 169 ? -5.369 -6.130 9.938 1.00 97.94 169 VAL A CA 1
ATOM 1289 C C . VAL A 1 169 ? -6.098 -4.782 9.922 1.00 97.94 169 VAL A C 1
ATOM 1291 O O . VAL A 1 169 ? -7.287 -4.713 10.234 1.00 97.94 169 VAL A O 1
ATOM 1294 N N . ASP A 1 170 ? -5.395 -3.715 9.528 1.00 97.94 170 ASP A N 1
ATOM 1295 C CA . ASP A 1 170 ? -5.876 -2.319 9.585 1.00 97.94 170 ASP A CA 1
ATOM 1296 C C . ASP A 1 170 ? -7.252 -2.104 8.933 1.00 97.94 170 ASP A C 1
ATOM 1298 O O . ASP A 1 170 ? -8.140 -1.457 9.493 1.00 97.94 170 ASP A O 1
ATOM 1302 N N . ARG A 1 171 ? -7.474 -2.701 7.755 1.00 98.00 171 ARG A N 1
ATOM 1303 C CA . ARG A 1 171 ? -8.763 -2.593 7.046 1.00 98.00 171 ARG A CA 1
ATOM 1304 C C . ARG A 1 171 ? -9.912 -3.233 7.824 1.00 98.00 171 ARG A C 1
ATOM 1306 O O . ARG A 1 171 ? -11.029 -2.731 7.760 1.00 98.00 171 ARG A O 1
ATOM 1313 N N . GLU A 1 172 ? -9.648 -4.318 8.550 1.00 97.81 172 GLU A N 1
ATOM 1314 C CA . GLU A 1 172 ? -10.685 -5.045 9.287 1.00 97.81 172 GLU A CA 1
ATOM 1315 C C . GLU A 1 172 ? -11.066 -4.304 10.563 1.00 97.81 172 GLU A C 1
ATOM 1317 O O . GLU A 1 172 ? -12.250 -4.182 10.866 1.00 97.81 172 GLU A O 1
ATOM 1322 N N . VAL A 1 173 ? -10.089 -3.758 11.294 1.00 97.81 173 VAL A N 1
ATOM 1323 C CA . VAL A 1 173 ? -10.404 -2.946 12.478 1.00 97.81 173 VAL A CA 1
ATOM 1324 C C . VAL A 1 173 ? -11.161 -1.681 12.088 1.00 97.81 173 VAL A C 1
ATOM 1326 O O . VAL A 1 173 ? -12.122 -1.322 12.762 1.00 97.81 173 VAL A O 1
ATOM 1329 N N . ALA A 1 174 ? -10.809 -1.048 10.966 1.00 98.12 174 ALA A N 1
ATOM 1330 C CA . ALA A 1 174 ? -11.539 0.104 10.447 1.00 98.12 174 ALA A CA 1
ATOM 1331 C C . ALA A 1 174 ? -12.962 -0.259 9.988 1.00 98.12 174 ALA A C 1
ATOM 1333 O O . ALA A 1 174 ? -13.901 0.473 10.293 1.00 98.12 174 ALA A O 1
ATOM 1334 N N . TYR A 1 175 ? -13.148 -1.408 9.332 1.00 97.62 175 TYR A N 1
ATOM 1335 C CA . TYR A 1 175 ? -14.478 -1.930 9.009 1.00 97.62 175 TYR A CA 1
ATOM 1336 C C . TYR A 1 175 ? -15.331 -2.147 10.266 1.00 97.62 175 TYR A C 1
ATOM 1338 O O . TYR A 1 175 ? -16.434 -1.615 10.355 1.00 97.62 175 TYR A O 1
ATOM 1346 N N . ARG A 1 176 ? -14.798 -2.852 11.275 1.00 97.19 176 ARG A N 1
ATOM 1347 C CA . ARG A 1 176 ? -15.499 -3.108 12.546 1.00 97.19 176 ARG A CA 1
ATOM 1348 C C . ARG A 1 176 ? -15.803 -1.836 13.337 1.00 97.19 176 ARG A C 1
ATOM 1350 O O . ARG A 1 176 ? -16.814 -1.779 14.022 1.00 97.19 176 ARG A O 1
ATOM 1357 N N . ALA A 1 177 ? -14.946 -0.823 13.233 1.00 97.50 177 ALA A N 1
ATOM 1358 C CA . ALA A 1 177 ? -15.156 0.489 13.840 1.00 97.50 177 ALA A CA 1
ATOM 1359 C C . ALA A 1 177 ? -16.137 1.381 13.046 1.00 97.50 177 ALA A C 1
ATOM 1361 O O . ALA A 1 177 ? -16.284 2.559 13.371 1.00 97.50 177 ALA A O 1
ATOM 1362 N N . GLY A 1 178 ? -16.784 0.855 11.999 1.00 96.94 178 GLY A N 1
ATOM 1363 C CA . GLY A 1 178 ? -17.833 1.554 11.257 1.00 96.94 178 GLY A CA 1
ATOM 1364 C C . GLY A 1 178 ? -17.328 2.695 10.373 1.00 96.94 178 GLY A C 1
ATOM 1365 O O . GLY A 1 178 ? -18.076 3.626 10.078 1.00 96.94 178 GLY A O 1
ATOM 1366 N N . LEU A 1 179 ? -16.055 2.668 9.961 1.00 97.12 179 LEU A N 1
ATOM 1367 C CA . LEU A 1 179 ? -15.473 3.728 9.127 1.00 97.12 179 LEU A CA 1
ATOM 1368 C C . LEU A 1 179 ? -15.916 3.635 7.658 1.00 97.12 179 LEU A C 1
ATOM 1370 O O . LEU A 1 179 ? -15.980 4.653 6.963 1.00 97.12 179 LEU A O 1
ATOM 1374 N N . GLY A 1 180 ? -16.187 2.427 7.167 1.00 96.94 180 GLY A N 1
ATOM 1375 C CA . GLY A 1 180 ? -16.390 2.181 5.747 1.00 96.94 180 GLY A CA 1
ATOM 1376 C C . GLY A 1 180 ? -16.784 0.747 5.418 1.00 96.94 180 GLY A C 1
ATOM 1377 O O . GLY A 1 180 ? -16.971 -0.073 6.313 1.00 96.94 180 GLY A O 1
ATOM 1378 N N . TRP A 1 181 ? -16.858 0.441 4.125 1.00 97.19 181 TRP A N 1
ATOM 1379 C CA . TRP A 1 181 ? -17.161 -0.897 3.610 1.00 97.19 181 TRP A CA 1
ATOM 1380 C C . TRP A 1 181 ? -16.006 -1.434 2.756 1.00 97.19 181 TRP A C 1
ATOM 1382 O O . TRP A 1 181 ? -15.180 -0.675 2.241 1.00 97.19 181 TRP A O 1
ATOM 1392 N N . TYR A 1 182 ? -15.935 -2.755 2.589 1.00 97.31 182 TYR A N 1
ATOM 1393 C CA . TYR A 1 182 ? -14.960 -3.371 1.689 1.00 97.31 182 TYR A CA 1
ATOM 1394 C C . TYR A 1 182 ? -15.391 -3.226 0.234 1.00 97.31 182 TYR A C 1
ATOM 1396 O O . TYR A 1 182 ? -16.436 -3.726 -0.174 1.00 97.31 182 TYR A O 1
ATOM 1404 N N . GLY A 1 183 ? -14.546 -2.589 -0.569 1.00 97.88 183 GLY A N 1
ATOM 1405 C CA . GLY A 1 183 ? -14.762 -2.478 -2.000 1.00 97.88 183 GLY A CA 1
ATOM 1406 C C . GLY A 1 183 ? -14.445 -3.754 -2.749 1.00 97.88 183 GLY A C 1
ATOM 1407 O O . GLY A 1 183 ? -13.652 -4.590 -2.312 1.00 97.88 183 GLY A O 1
ATOM 1408 N N . LYS A 1 184 ? -14.954 -3.835 -3.980 1.00 98.50 184 LYS A N 1
ATOM 1409 C CA . LYS A 1 184 ? -14.589 -4.918 -4.904 1.00 98.50 184 LYS A CA 1
ATOM 1410 C C . LYS A 1 184 ? -13.100 -4.925 -5.272 1.00 98.50 184 LYS A C 1
ATOM 1412 O O . LYS A 1 184 ? -12.599 -5.964 -5.668 1.00 98.50 184 LYS A O 1
ATOM 1417 N N . ASN A 1 185 ? -12.389 -3.809 -5.090 1.00 98.19 185 ASN A N 1
ATOM 1418 C CA . ASN A 1 185 ? -10.928 -3.714 -5.228 1.00 98.19 185 ASN A CA 1
ATOM 1419 C C . ASN A 1 185 ? -10.152 -4.098 -3.949 1.00 98.19 185 ASN A C 1
ATOM 1421 O O . ASN A 1 185 ? -8.951 -3.864 -3.879 1.00 98.19 185 ASN A O 1
ATOM 1425 N N . ALA A 1 186 ? -10.829 -4.647 -2.934 1.00 97.25 186 ALA A N 1
ATOM 1426 C CA . ALA A 1 186 ? -10.291 -5.034 -1.627 1.00 97.25 186 ALA A CA 1
ATOM 1427 C C . ALA A 1 186 ? -9.765 -3.891 -0.731 1.00 97.25 186 ALA A C 1
ATOM 1429 O O . ALA A 1 186 ? -9.299 -4.163 0.383 1.00 97.25 186 ALA A O 1
ATOM 1430 N N . ASN A 1 187 ? -9.856 -2.628 -1.160 1.00 97.94 187 ASN A N 1
ATOM 1431 C CA . ASN A 1 187 ? -9.641 -1.482 -0.279 1.00 97.94 187 ASN A CA 1
ATOM 1432 C C . ASN A 1 187 ? -10.852 -1.272 0.635 1.00 97.94 187 ASN A C 1
ATOM 1434 O O . ASN A 1 187 ? -11.974 -1.656 0.297 1.00 97.94 187 ASN A O 1
ATOM 1438 N N . LEU A 1 188 ? -10.625 -0.636 1.784 1.00 97.94 188 LEU A N 1
ATOM 1439 C CA . LEU A 1 188 ? -11.717 -0.087 2.579 1.00 97.94 188 LEU A CA 1
ATOM 1440 C C . LEU A 1 188 ? -12.103 1.273 1.990 1.00 97.94 188 LEU A C 1
ATOM 1442 O O . LEU A 1 188 ? -11.239 2.125 1.788 1.00 97.94 188 LEU A O 1
ATOM 1446 N N . LEU A 1 189 ? -13.387 1.474 1.712 1.00 97.75 189 LEU A N 1
ATOM 1447 C CA . LEU A 1 189 ? -13.917 2.757 1.270 1.00 97.75 189 LEU A CA 1
ATOM 1448 C C . LEU A 1 189 ? -14.616 3.430 2.434 1.00 97.75 189 LEU A C 1
ATOM 1450 O O . LEU A 1 189 ? -15.617 2.927 2.938 1.00 97.75 189 LEU A O 1
ATOM 1454 N N . LEU A 1 190 ? -14.091 4.579 2.839 1.00 96.19 190 LEU A N 1
ATOM 1455 C CA . LEU A 1 190 ? -14.718 5.400 3.857 1.00 96.19 190 LEU A CA 1
ATOM 1456 C C . LEU A 1 190 ? -16.023 5.986 3.330 1.00 96.19 190 LEU A C 1
ATOM 1458 O O . LEU A 1 190 ? -16.109 6.443 2.183 1.00 96.19 190 LEU A O 1
ATOM 1462 N N . GLU A 1 191 ? -17.039 6.003 4.188 1.00 90.69 191 GLU A N 1
ATOM 1463 C CA . GLU A 1 191 ? -18.354 6.513 3.824 1.00 90.69 191 GLU A CA 1
ATOM 1464 C C . GLU A 1 191 ? -18.275 7.962 3.330 1.00 90.69 191 GLU A C 1
ATOM 1466 O O . GLU A 1 191 ? -17.863 8.881 4.042 1.00 90.69 191 GLU A O 1
ATOM 1471 N N . GLY A 1 192 ? -18.667 8.156 2.071 1.00 89.81 192 GLY A N 1
ATOM 1472 C CA . GLY A 1 192 ? -18.663 9.462 1.431 1.00 89.81 192 GLY A CA 1
ATOM 1473 C C . GLY A 1 192 ? -17.279 10.038 1.135 1.00 89.81 192 GLY A C 1
ATOM 1474 O O . GLY A 1 192 ? -17.247 11.187 0.717 1.00 89.81 192 GLY A O 1
ATOM 1475 N N . LEU A 1 193 ? -16.180 9.298 1.320 1.00 92.50 193 LEU A N 1
ATOM 1476 C CA . LEU A 1 193 ? -14.811 9.776 1.059 1.00 92.50 193 LEU A CA 1
ATOM 1477 C C . LEU A 1 193 ? -13.973 8.810 0.197 1.00 92.50 193 LEU A C 1
ATOM 1479 O O . LEU A 1 193 ? -12.993 9.223 -0.418 1.00 92.50 193 LEU A O 1
ATOM 1483 N N . GLY A 1 194 ? -14.355 7.531 0.125 1.00 95.31 194 GLY A N 1
ATOM 1484 C CA . GLY A 1 194 ? -13.671 6.527 -0.687 1.00 95.31 194 GLY A CA 1
ATOM 1485 C C . GLY A 1 194 ? -12.350 6.036 -0.087 1.00 95.31 194 GLY A C 1
ATOM 1486 O O . GLY A 1 194 ? -12.247 5.921 1.130 1.00 95.31 194 GLY A O 1
ATOM 1487 N N . SER A 1 195 ? -11.376 5.656 -0.923 1.00 97.06 195 SER A N 1
ATOM 1488 C CA . SER A 1 195 ? -10.220 4.841 -0.490 1.00 97.06 195 SER A CA 1
ATOM 1489 C C . SER A 1 195 ? -8.866 5.553 -0.396 1.00 97.06 195 SER A C 1
ATOM 1491 O O . SER A 1 195 ? -7.882 4.905 -0.050 1.00 97.06 195 SER A O 1
ATOM 1493 N N . TRP A 1 196 ? -8.786 6.861 -0.656 1.00 97.38 196 TRP A N 1
ATOM 1494 C CA . TRP A 1 196 ? -7.526 7.615 -0.575 1.00 97.38 196 TRP A CA 1
ATOM 1495 C C . TRP A 1 196 ? -7.087 7.923 0.866 1.00 97.38 196 TRP A C 1
ATOM 1497 O O . TRP A 1 196 ? -6.825 9.073 1.205 1.00 97.38 196 TRP A O 1
ATOM 1507 N N . PHE A 1 197 ? -7.038 6.905 1.725 1.00 97.69 197 PHE A N 1
ATOM 1508 C CA . PHE A 1 197 ? -6.731 7.027 3.147 1.00 97.69 197 PHE A CA 1
ATOM 1509 C C . PHE A 1 197 ? -5.708 5.990 3.590 1.00 97.69 197 PHE A C 1
ATOM 1511 O O . PHE A 1 197 ? -5.830 4.808 3.266 1.00 97.69 197 PHE A O 1
ATOM 1518 N N . VAL A 1 198 ? -4.736 6.429 4.384 1.00 97.94 198 VAL A N 1
ATOM 1519 C CA . VAL A 1 198 ? -3.953 5.526 5.224 1.00 97.94 198 VAL A CA 1
ATOM 1520 C C . VAL A 1 198 ? -4.768 5.196 6.467 1.00 97.94 198 VAL A C 1
ATOM 1522 O O . VAL A 1 198 ? -5.550 6.024 6.949 1.00 97.94 198 VAL A O 1
ATOM 1525 N N . LEU A 1 199 ? -4.595 3.977 6.969 1.00 98.56 199 LEU A N 1
ATOM 1526 C CA . LEU A 1 199 ? -5.268 3.465 8.157 1.00 98.56 199 LEU A CA 1
ATOM 1527 C C . LEU A 1 199 ? -4.239 3.176 9.247 1.00 98.56 199 LEU A C 1
ATOM 1529 O O . LEU A 1 199 ? -3.089 2.847 8.970 1.00 98.56 199 LEU A O 1
ATOM 1533 N N . GLY A 1 200 ? -4.673 3.303 10.491 1.00 98.44 200 GLY A N 1
ATOM 1534 C CA . GLY A 1 200 ? -3.870 2.997 11.660 1.00 98.44 200 GLY A CA 1
ATOM 1535 C C . GLY A 1 200 ? -4.770 2.868 12.874 1.00 98.44 200 GLY A C 1
ATOM 1536 O O . GLY A 1 200 ? -5.930 3.293 12.869 1.00 98.44 200 GLY A O 1
ATOM 1537 N N . CYS A 1 201 ? -4.250 2.262 13.928 1.00 98.62 201 CYS A N 1
ATOM 1538 C CA . CYS A 1 201 ? -5.017 2.030 15.133 1.00 98.62 201 CYS A CA 1
ATOM 1539 C C . CYS A 1 201 ? -4.177 2.132 16.404 1.00 98.62 201 CYS A C 1
ATOM 1541 O O . CYS A 1 201 ? -2.949 2.100 16.398 1.00 98.62 201 CYS A O 1
ATOM 1543 N N . LEU A 1 202 ? -4.879 2.268 17.519 1.00 98.75 202 LEU A N 1
ATOM 1544 C CA . LEU A 1 202 ? -4.357 2.291 18.869 1.00 98.75 202 LEU A CA 1
ATOM 1545 C C . LEU A 1 202 ? -5.071 1.204 19.666 1.00 98.75 202 LEU A C 1
ATOM 1547 O O . LEU A 1 202 ? -6.247 1.340 20.003 1.00 98.75 202 LEU A O 1
ATOM 1551 N N . VAL A 1 203 ? -4.351 0.127 19.964 1.00 98.81 203 VAL A N 1
ATOM 1552 C CA . VAL A 1 203 ? -4.856 -1.005 20.748 1.00 98.81 203 VAL A CA 1
ATOM 1553 C C . VAL A 1 203 ? -4.587 -0.734 22.224 1.00 98.81 203 VAL A C 1
ATOM 1555 O O . VAL A 1 203 ? -3.455 -0.416 22.604 1.00 98.81 203 VAL A O 1
ATOM 1558 N N . THR A 1 204 ? -5.614 -0.853 23.066 1.00 98.81 204 THR A N 1
ATOM 1559 C CA . THR A 1 204 ? -5.527 -0.486 24.483 1.00 98.81 204 THR A CA 1
ATOM 1560 C C . THR A 1 204 ? -6.249 -1.454 25.412 1.00 98.81 204 THR A C 1
ATOM 1562 O O . THR A 1 204 ? -7.202 -2.130 25.030 1.00 98.81 204 THR A O 1
ATOM 1565 N N . THR A 1 205 ? -5.791 -1.519 26.663 1.00 98.81 205 THR A N 1
ATOM 1566 C CA . THR A 1 205 ? -6.465 -2.233 27.760 1.00 98.81 205 THR A CA 1
ATOM 1567 C C . THR A 1 205 ? -7.657 -1.467 28.335 1.00 98.81 205 THR A C 1
ATOM 1569 O O . THR A 1 205 ? -8.358 -2.020 29.174 1.00 98.81 205 THR A O 1
ATOM 1572 N N . ALA A 1 206 ? -7.858 -0.201 27.955 1.00 98.38 206 ALA A N 1
ATOM 1573 C CA . ALA A 1 206 ? -9.023 0.568 28.381 1.00 98.38 206 ALA A CA 1
ATOM 1574 C C . ALA A 1 206 ? -10.308 0.012 27.759 1.00 98.38 206 ALA A C 1
ATOM 1576 O O . ALA A 1 206 ? -10.336 -0.341 26.576 1.00 98.38 206 ALA A O 1
ATOM 1577 N N . GLU A 1 207 ? -11.377 -0.032 28.546 1.00 97.56 207 GLU A N 1
ATOM 1578 C CA . GLU A 1 207 ? -12.731 -0.273 28.052 1.00 97.56 207 GLU A CA 1
ATOM 1579 C C . GLU A 1 207 ? -13.283 1.054 27.527 1.00 97.56 207 GLU A C 1
ATOM 1581 O O . GLU A 1 207 ? -13.387 2.029 28.267 1.00 97.56 207 GLU A O 1
ATOM 1586 N N . LEU A 1 208 ? -13.546 1.106 26.223 1.00 97.88 208 LEU A N 1
ATOM 1587 C CA . LEU A 1 208 ? -14.021 2.292 25.522 1.00 97.88 208 LEU A CA 1
ATOM 1588 C C . LEU A 1 208 ? -15.360 1.982 24.861 1.00 97.88 208 LEU A C 1
ATOM 1590 O O . LEU A 1 208 ? -15.593 0.858 24.410 1.00 97.88 208 LEU A O 1
ATOM 1594 N N . THR A 1 209 ? -16.209 2.996 24.747 1.00 97.06 209 THR A N 1
ATOM 1595 C CA . THR A 1 209 ? -17.500 2.868 24.071 1.00 97.06 209 THR A CA 1
ATOM 1596 C C . THR A 1 209 ? -17.277 2.632 22.578 1.00 97.06 209 THR A C 1
ATOM 1598 O O . THR A 1 209 ? -16.628 3.424 21.891 1.00 97.06 209 THR A O 1
ATOM 1601 N N . THR A 1 210 ? -17.806 1.527 22.054 1.00 96.62 210 THR A N 1
ATOM 1602 C CA . THR A 1 210 ? -17.652 1.160 20.643 1.00 96.62 210 THR A CA 1
ATOM 1603 C C . THR A 1 210 ? -18.507 2.026 19.729 1.00 96.62 210 THR A C 1
ATOM 1605 O O . THR A 1 210 ? -19.573 2.508 20.100 1.00 96.62 210 THR A O 1
ATOM 1608 N N . THR A 1 211 ? -18.063 2.194 18.486 1.00 93.69 211 THR A N 1
ATOM 1609 C CA . THR A 1 211 ? -18.879 2.805 17.437 1.00 93.69 211 THR A CA 1
ATOM 1610 C C . THR A 1 211 ? -19.901 1.786 16.941 1.00 93.69 211 THR A C 1
ATOM 1612 O O . THR A 1 211 ? -19.565 0.876 16.191 1.00 93.69 211 THR A O 1
ATOM 1615 N N . GLU A 1 212 ? -21.157 1.932 17.357 1.00 83.06 212 GLU A N 1
ATOM 1616 C CA . GLU A 1 212 ? -22.253 1.057 16.927 1.00 83.06 212 GLU A CA 1
ATOM 1617 C C . GLU A 1 212 ? -22.786 1.488 15.559 1.00 83.06 212 GLU A C 1
ATOM 1619 O O . GLU A 1 212 ? -23.797 2.184 15.443 1.00 83.06 212 GLU A O 1
ATOM 1624 N N . ARG A 1 213 ? -22.062 1.128 14.494 1.00 86.88 213 ARG A N 1
ATOM 1625 C CA . ARG A 1 213 ? -22.501 1.432 13.132 1.00 86.88 213 ARG A CA 1
ATOM 1626 C C . ARG A 1 213 ? -21.910 0.488 12.096 1.00 86.88 213 ARG A C 1
ATOM 1628 O O . ARG A 1 213 ? -20.698 0.430 11.924 1.00 86.88 213 ARG A O 1
ATOM 1635 N N . GLU A 1 214 ? -22.782 -0.143 11.320 1.00 86.44 214 GLU A N 1
ATOM 1636 C CA . GLU A 1 214 ? -22.402 -0.782 10.061 1.00 86.44 214 GLU A CA 1
ATOM 1637 C C . GLU A 1 214 ? -22.516 0.225 8.909 1.00 86.44 214 GLU A C 1
ATOM 1639 O O . GLU A 1 214 ? -23.462 1.017 8.840 1.00 86.44 214 GLU A O 1
ATOM 1644 N N . VAL A 1 215 ? -21.541 0.207 8.000 1.00 92.88 215 VAL A N 1
ATOM 1645 C CA . VAL A 1 215 ? -21.580 1.005 6.771 1.00 92.88 215 VAL A CA 1
ATOM 1646 C C . VAL A 1 215 ? -21.973 0.088 5.623 1.00 92.88 215 VAL A C 1
ATOM 1648 O O . VAL A 1 215 ? -21.264 -0.868 5.314 1.00 92.88 215 VAL A O 1
ATOM 1651 N N . ALA A 1 216 ? -23.106 0.391 4.992 1.00 93.31 216 ALA A N 1
ATOM 1652 C CA . ALA A 1 216 ? -23.632 -0.396 3.885 1.00 93.31 216 ALA A CA 1
ATOM 1653 C C . ALA A 1 216 ? -22.682 -0.410 2.675 1.00 93.31 216 ALA A C 1
ATOM 1655 O O . ALA A 1 216 ? -21.941 0.546 2.431 1.00 93.31 216 ALA A O 1
ATOM 1656 N N . ASP A 1 217 ? -22.756 -1.481 1.879 1.00 93.75 217 ASP A N 1
ATOM 1657 C CA . ASP A 1 217 ? -22.009 -1.584 0.627 1.00 93.75 217 ASP A CA 1
ATOM 1658 C C . ASP A 1 217 ? -22.385 -0.453 -0.346 1.00 93.75 217 ASP A C 1
ATOM 1660 O O . ASP A 1 217 ? -23.533 -0.316 -0.772 1.00 93.75 217 ASP A O 1
ATOM 1664 N N . GLY A 1 218 ? -21.385 0.339 -0.733 1.00 93.38 218 GLY A N 1
ATOM 1665 C CA . GLY A 1 218 ? -21.509 1.405 -1.725 1.00 93.38 218 GLY A CA 1
ATOM 1666 C C . GLY A 1 218 ? -21.099 1.006 -3.148 1.00 93.38 218 GLY A C 1
ATOM 1667 O O . GLY A 1 218 ? -21.122 1.853 -4.044 1.00 93.38 218 GLY A O 1
ATOM 1668 N N . CYS A 1 219 ? -20.684 -0.242 -3.395 1.00 96.62 219 CYS A N 1
ATOM 1669 C CA . CYS A 1 219 ? -20.289 -0.709 -4.726 1.00 96.62 219 CYS A CA 1
ATOM 1670 C C . CYS A 1 219 ? -21.484 -1.102 -5.605 1.00 96.62 219 CYS A C 1
ATOM 1672 O O . CYS A 1 219 ? -21.464 -0.814 -6.808 1.00 96.62 219 CYS A O 1
ATOM 1674 N N . GLY A 1 220 ? -22.497 -1.778 -5.051 1.00 94.50 220 GLY A N 1
ATOM 1675 C CA . GLY A 1 220 ? -23.649 -2.267 -5.817 1.00 94.50 220 GLY A CA 1
ATOM 1676 C C . GLY A 1 220 ? -23.229 -3.126 -7.021 1.00 94.50 220 GLY A C 1
ATOM 1677 O O . GLY A 1 220 ? -22.341 -3.976 -6.928 1.00 94.50 220 GLY A O 1
ATOM 1678 N N . SER A 1 221 ? -23.813 -2.887 -8.198 1.00 96.25 221 SER A N 1
ATOM 1679 C CA . SER A 1 221 ? -23.481 -3.624 -9.432 1.00 96.25 221 SER A CA 1
ATOM 1680 C C . SER A 1 221 ? -22.186 -3.169 -10.124 1.00 96.25 221 SER A C 1
ATOM 1682 O O . SER A 1 221 ? -21.758 -3.811 -11.080 1.00 96.25 221 SER A O 1
ATOM 1684 N N . CYS A 1 222 ? -21.519 -2.109 -9.648 1.00 97.88 222 CYS A N 1
ATOM 1685 C CA . CYS A 1 222 ? -20.319 -1.554 -10.285 1.00 97.88 222 CYS A CA 1
ATOM 1686 C C . CYS A 1 222 ? -19.193 -2.597 -10.414 1.00 97.88 222 CYS A C 1
ATOM 1688 O O . CYS A 1 222 ? -18.965 -3.380 -9.489 1.00 97.88 222 CYS A O 1
ATOM 1690 N N . ARG A 1 223 ? -18.466 -2.587 -11.540 1.00 98.00 223 ARG A N 1
ATOM 1691 C CA . ARG A 1 223 ? -17.305 -3.462 -11.807 1.00 98.00 223 ARG A CA 1
ATOM 1692 C C . ARG A 1 223 ? -16.049 -2.725 -12.286 1.00 98.00 223 ARG A C 1
ATOM 1694 O O . ARG A 1 223 ? -15.033 -3.360 -12.526 1.00 98.00 223 ARG A O 1
ATOM 1701 N N . ARG A 1 224 ? -16.069 -1.387 -12.326 1.00 98.50 224 ARG A N 1
ATOM 1702 C CA . ARG A 1 224 ? -15.011 -0.565 -12.948 1.00 98.50 224 ARG A CA 1
ATOM 1703 C C . ARG A 1 224 ? -13.592 -0.888 -12.483 1.00 98.50 224 ARG A C 1
ATOM 1705 O O . ARG A 1 224 ? -12.688 -0.895 -13.299 1.00 98.50 224 ARG A O 1
ATOM 1712 N N . CYS A 1 225 ? -13.385 -1.150 -11.192 1.00 98.56 225 CYS A N 1
ATOM 1713 C CA . CYS A 1 225 ? -12.058 -1.480 -10.673 1.00 98.56 225 CYS A CA 1
ATOM 1714 C C . CYS A 1 225 ? -11.555 -2.861 -11.116 1.00 98.56 225 CYS A C 1
ATOM 1716 O O . CYS A 1 225 ? -10.354 -3.020 -11.304 1.00 98.56 225 CYS A O 1
ATOM 1718 N N . ILE A 1 226 ? -12.460 -3.831 -11.290 1.00 98.62 226 ILE A N 1
ATOM 1719 C CA . ILE A 1 226 ? -12.146 -5.162 -11.824 1.00 98.62 226 ILE A CA 1
ATOM 1720 C C . ILE A 1 226 ? -11.733 -5.011 -13.287 1.00 98.62 226 ILE A C 1
ATOM 1722 O O . ILE A 1 226 ? -10.666 -5.477 -13.671 1.00 98.62 226 ILE A O 1
ATOM 1726 N N . ASP A 1 227 ? -12.544 -4.293 -14.067 1.00 98.38 227 ASP A N 1
ATOM 1727 C CA . ASP A 1 227 ? -12.333 -4.117 -15.506 1.00 98.38 227 ASP A CA 1
ATOM 1728 C C . ASP A 1 227 ? -11.091 -3.255 -15.811 1.00 98.38 227 ASP A C 1
ATOM 1730 O O . ASP A 1 227 ? -10.413 -3.472 -16.810 1.00 98.38 227 ASP A O 1
ATOM 1734 N N . ALA A 1 228 ? -10.764 -2.296 -14.939 1.00 98.25 228 ALA A N 1
ATOM 1735 C CA . ALA A 1 228 ? -9.586 -1.439 -15.072 1.00 98.25 228 ALA A CA 1
ATOM 1736 C C . ALA A 1 228 ? -8.284 -2.085 -14.572 1.00 98.25 228 ALA A C 1
ATOM 1738 O O . ALA A 1 228 ? -7.215 -1.512 -14.765 1.00 98.25 228 ALA A O 1
ATOM 1739 N N . CYS A 1 229 ? -8.339 -3.236 -13.893 1.00 98.62 229 CYS A N 1
ATOM 1740 C CA . CYS A 1 229 ? -7.138 -3.873 -13.365 1.00 98.62 229 CYS A CA 1
ATOM 1741 C C . CYS A 1 229 ? -6.264 -4.396 -14.521 1.00 98.62 229 CYS A C 1
ATOM 1743 O O . CYS A 1 229 ? -6.674 -5.338 -15.203 1.00 98.62 229 CYS A O 1
ATOM 1745 N N . PRO A 1 230 ? -5.038 -3.874 -14.717 1.00 98.31 230 PRO A N 1
ATOM 1746 C CA . PRO A 1 230 ? -4.252 -4.133 -15.929 1.00 98.31 230 PRO A CA 1
ATOM 1747 C C . PRO A 1 230 ? -3.774 -5.587 -16.062 1.00 98.31 230 PRO A C 1
ATOM 1749 O O . PRO A 1 230 ? -3.352 -6.010 -17.134 1.00 98.31 230 PRO A O 1
ATOM 1752 N N . THR A 1 231 ? -3.835 -6.359 -14.978 1.00 98.50 231 THR A N 1
ATOM 1753 C CA . THR A 1 231 ? -3.394 -7.758 -14.906 1.00 98.50 231 THR A CA 1
ATOM 1754 C C . THR A 1 231 ? -4.512 -8.714 -14.488 1.00 98.50 231 THR A C 1
ATOM 1756 O O . THR A 1 231 ? -4.243 -9.881 -14.203 1.00 98.50 231 THR A O 1
ATOM 1759 N N . ALA A 1 232 ? -5.759 -8.228 -14.400 1.00 98.25 232 ALA A N 1
ATOM 1760 C CA . ALA A 1 232 ? -6.896 -8.985 -13.870 1.00 98.25 232 ALA A CA 1
ATOM 1761 C C . ALA A 1 232 ? -6.593 -9.642 -12.503 1.00 98.25 232 ALA A C 1
ATOM 1763 O O . ALA A 1 232 ? -6.932 -10.800 -12.248 1.00 98.25 232 ALA A O 1
ATOM 1764 N N . ALA A 1 233 ? -5.912 -8.900 -11.622 1.00 98.56 233 ALA A N 1
ATOM 1765 C CA . ALA A 1 233 ? -5.556 -9.360 -10.282 1.00 98.56 233 ALA A CA 1
ATOM 1766 C C . ALA A 1 233 ? -6.758 -9.446 -9.337 1.00 98.56 233 ALA A C 1
ATOM 1768 O O . ALA A 1 233 ? -6.715 -10.207 -8.377 1.00 98.56 233 ALA A O 1
ATOM 1769 N N . ILE A 1 234 ? -7.826 -8.684 -9.587 1.00 98.56 234 ILE A N 1
ATOM 1770 C CA . ILE A 1 234 ? -9.077 -8.797 -8.832 1.00 98.56 234 ILE A CA 1
ATOM 1771 C C . ILE A 1 234 ? -9.883 -9.953 -9.433 1.00 98.56 234 ILE A C 1
ATOM 1773 O O . ILE A 1 234 ? -10.619 -9.767 -10.401 1.00 98.56 234 ILE A O 1
ATOM 1777 N N . VAL A 1 235 ? -9.694 -11.151 -8.882 1.00 98.00 235 VAL A N 1
ATOM 1778 C CA . VAL A 1 235 ? -10.273 -12.398 -9.411 1.00 98.00 235 VAL A CA 1
ATOM 1779 C C . VAL A 1 235 ? -11.754 -12.542 -9.064 1.00 98.00 235 VAL A C 1
ATOM 1781 O O . VAL A 1 235 ? -12.526 -13.084 -9.848 1.00 98.00 235 VAL A O 1
ATOM 1784 N N . GLU A 1 236 ? -12.163 -11.977 -7.929 1.00 97.25 236 GLU A N 1
ATOM 1785 C CA . GLU A 1 236 ? -13.547 -11.905 -7.460 1.00 97.25 236 GLU A CA 1
ATOM 1786 C C . GLU A 1 236 ? -13.754 -10.590 -6.688 1.00 97.25 236 GLU A C 1
ATOM 1788 O O . GLU A 1 236 ? -12.777 -9.979 -6.241 1.00 97.25 236 GLU A O 1
ATOM 1793 N N . PRO A 1 237 ? -15.000 -10.110 -6.501 1.00 97.38 237 PRO A N 1
ATOM 1794 C CA . PRO A 1 237 ? -15.275 -8.937 -5.674 1.00 97.38 237 PRO A CA 1
ATOM 1795 C C . PRO A 1 237 ? -14.597 -9.002 -4.291 1.00 97.38 237 PRO A C 1
ATOM 1797 O O . PRO A 1 237 ? -14.992 -9.776 -3.427 1.00 97.38 237 PRO A O 1
ATOM 1800 N N . GLY A 1 238 ? -13.584 -8.159 -4.069 1.00 96.81 238 GLY A N 1
ATOM 1801 C CA . GLY A 1 238 ? -12.852 -8.081 -2.799 1.00 96.81 238 GLY A CA 1
ATOM 1802 C C . GLY A 1 238 ? -11.731 -9.119 -2.631 1.00 96.81 238 GLY A C 1
ATOM 1803 O O . GLY A 1 238 ? -11.109 -9.177 -1.563 1.00 96.81 238 GLY A O 1
ATOM 1804 N N . VAL A 1 239 ? -11.434 -9.911 -3.667 1.00 97.62 239 VAL A N 1
ATOM 1805 C CA . VAL A 1 239 ? -10.364 -10.918 -3.675 1.00 97.62 239 VAL A CA 1
ATOM 1806 C C . VAL A 1 239 ? -9.318 -10.541 -4.717 1.00 97.62 239 VAL A C 1
ATOM 1808 O O . VAL A 1 239 ? -9.609 -10.432 -5.906 1.00 97.62 239 VAL A O 1
ATOM 1811 N N . VAL A 1 240 ? -8.085 -10.338 -4.252 1.00 97.94 240 VAL A N 1
ATOM 1812 C CA . VAL A 1 240 ? -6.935 -9.986 -5.090 1.00 97.94 240 VAL A CA 1
ATOM 1813 C C . VAL A 1 240 ? -5.935 -11.135 -5.069 1.00 97.94 240 VAL A C 1
ATOM 1815 O O . VAL A 1 240 ? -5.500 -11.540 -3.994 1.00 97.94 240 VAL A O 1
ATOM 1818 N N . ASP A 1 241 ? -5.547 -11.618 -6.247 1.00 97.94 241 ASP A N 1
ATOM 1819 C CA . ASP A 1 241 ? -4.416 -12.524 -6.430 1.00 97.94 241 ASP A CA 1
ATOM 1820 C C . ASP A 1 241 ? -3.110 -11.714 -6.408 1.00 97.94 241 ASP A C 1
ATOM 1822 O O . ASP A 1 241 ? -2.792 -10.965 -7.342 1.00 97.94 241 ASP A O 1
ATOM 1826 N N . ALA A 1 242 ? -2.349 -11.849 -5.320 1.00 96.88 242 ALA A N 1
ATOM 1827 C CA . ALA A 1 242 ? -1.101 -11.122 -5.102 1.00 96.88 242 ALA A CA 1
ATOM 1828 C C . ALA A 1 242 ? -0.067 -11.389 -6.208 1.00 96.88 242 ALA A C 1
ATOM 1830 O O . ALA A 1 242 ? 0.690 -10.491 -6.572 1.00 96.88 242 ALA A O 1
ATOM 1831 N N . ARG A 1 243 ? -0.107 -12.574 -6.827 1.00 96.62 243 ARG A N 1
ATOM 1832 C CA . ARG A 1 243 ? 0.808 -12.976 -7.907 1.00 96.62 243 ARG A CA 1
ATOM 1833 C C . ARG A 1 243 ? 0.587 -12.200 -9.202 1.00 96.62 243 ARG A C 1
ATOM 1835 O O . ARG A 1 243 ? 1.404 -12.285 -10.112 1.00 96.62 243 ARG A O 1
ATOM 1842 N N . ARG A 1 244 ? -0.530 -11.478 -9.306 1.00 98.06 244 ARG A N 1
ATOM 1843 C CA . ARG A 1 244 ? -0.902 -10.668 -10.474 1.00 98.06 244 ARG A CA 1
ATOM 1844 C C . ARG A 1 244 ? -0.911 -9.177 -10.161 1.00 98.06 244 ARG A C 1
ATOM 1846 O O . ARG A 1 244 ? -0.805 -8.356 -11.066 1.00 98.06 244 ARG A O 1
ATOM 1853 N N . CYS A 1 245 ? -1.076 -8.799 -8.895 1.00 98.50 245 CYS A N 1
ATOM 1854 C CA . CYS A 1 245 ? -1.211 -7.405 -8.490 1.00 98.50 245 CYS A CA 1
ATOM 1855 C C . CYS A 1 245 ? 0.085 -6.626 -8.753 1.00 98.50 245 CYS A C 1
ATOM 1857 O O . CYS A 1 245 ? 1.113 -6.914 -8.145 1.00 98.50 245 CYS A O 1
ATOM 1859 N N . LEU A 1 246 ? 0.046 -5.595 -9.605 1.00 98.50 246 LEU A N 1
ATOM 1860 C CA . LEU A 1 246 ? 1.242 -4.798 -9.918 1.00 98.50 246 LEU A CA 1
ATOM 1861 C C . LEU A 1 246 ? 1.874 -4.163 -8.672 1.00 98.50 246 LEU A C 1
ATOM 1863 O O . LEU A 1 246 ? 3.097 -4.144 -8.562 1.00 98.50 246 LEU A O 1
ATOM 1867 N N . ALA A 1 247 ? 1.060 -3.714 -7.708 1.00 97.56 247 ALA A N 1
ATOM 1868 C CA . ALA A 1 247 ? 1.568 -3.164 -6.452 1.00 97.56 247 ALA A CA 1
ATOM 1869 C C . ALA A 1 247 ? 2.411 -4.187 -5.669 1.00 97.56 247 ALA A C 1
ATOM 1871 O O . ALA A 1 247 ? 3.376 -3.801 -5.018 1.00 97.56 247 ALA A O 1
ATOM 1872 N N . TRP A 1 248 ? 2.088 -5.480 -5.774 1.00 97.44 248 TRP A N 1
ATOM 1873 C CA . TRP A 1 248 ? 2.870 -6.570 -5.191 1.00 97.44 248 TRP A CA 1
ATOM 1874 C C . TRP A 1 248 ? 4.094 -6.929 -6.040 1.00 97.44 248 TRP A C 1
ATOM 1876 O O . TRP A 1 248 ? 5.208 -7.027 -5.527 1.00 97.44 248 TRP A O 1
ATOM 1886 N N . LEU A 1 249 ? 3.899 -7.113 -7.349 1.00 98.06 249 LEU A N 1
ATOM 1887 C CA . LEU A 1 249 ? 4.946 -7.537 -8.284 1.00 98.06 249 LEU A CA 1
ATOM 1888 C C . LEU A 1 249 ? 6.131 -6.562 -8.323 1.00 98.06 249 LEU A C 1
ATOM 1890 O O . LEU A 1 249 ? 7.281 -6.989 -8.419 1.00 98.06 249 LEU A O 1
ATOM 1894 N N . LEU A 1 250 ? 5.859 -5.263 -8.184 1.00 97.94 250 LEU A N 1
ATOM 1895 C CA . LEU A 1 250 ? 6.880 -4.219 -8.096 1.00 97.94 250 LEU A CA 1
ATOM 1896 C C . LEU A 1 250 ? 7.755 -4.322 -6.837 1.00 97.94 250 LEU A C 1
ATOM 1898 O O . LEU A 1 250 ? 8.909 -3.908 -6.883 1.00 97.94 250 LEU A O 1
ATOM 1902 N N . GLN A 1 251 ? 7.238 -4.888 -5.744 1.00 97.19 251 GLN A N 1
ATOM 1903 C CA . GLN A 1 251 ? 7.920 -4.962 -4.447 1.00 97.19 251 GLN A CA 1
ATOM 1904 C C . GLN A 1 251 ? 8.631 -6.298 -4.207 1.00 97.19 251 GLN A C 1
ATOM 1906 O O . GLN A 1 251 ? 9.646 -6.340 -3.510 1.00 97.19 251 GLN A O 1
ATOM 1911 N N . LYS A 1 252 ? 8.113 -7.401 -4.767 1.00 95.81 252 LYS A N 1
ATOM 1912 C CA . LYS A 1 252 ? 8.665 -8.732 -4.488 1.00 95.81 252 LYS A CA 1
ATOM 1913 C C . LYS A 1 252 ? 10.057 -8.934 -5.114 1.00 95.81 252 LYS A C 1
ATOM 1915 O O . LYS A 1 252 ? 10.266 -8.523 -6.261 1.00 95.81 252 LYS A O 1
ATOM 1920 N N . PRO A 1 253 ? 10.978 -9.637 -4.428 1.00 97.38 253 PRO A N 1
ATOM 1921 C CA . PRO A 1 253 ? 12.218 -10.135 -5.021 1.00 97.38 253 PRO A CA 1
ATOM 1922 C C . PRO A 1 253 ? 11.998 -11.067 -6.219 1.00 97.38 253 PRO A C 1
ATOM 1924 O O . PRO A 1 253 ? 10.967 -11.731 -6.332 1.00 97.38 253 PRO A O 1
ATOM 1927 N N . GLY A 1 254 ? 13.023 -11.178 -7.064 1.00 96.38 254 GLY A N 1
ATOM 1928 C CA . GLY A 1 254 ? 13.086 -12.130 -8.178 1.00 96.38 254 GLY A CA 1
ATOM 1929 C C . GLY A 1 254 ? 12.766 -11.526 -9.546 1.00 96.38 254 GLY A C 1
ATOM 1930 O O . GLY A 1 254 ? 12.667 -10.305 -9.699 1.00 96.38 254 GLY A O 1
ATOM 1931 N N . THR A 1 255 ? 12.636 -12.391 -10.557 1.00 96.88 255 THR A N 1
ATOM 1932 C CA . THR A 1 255 ? 12.286 -11.972 -11.923 1.00 96.88 255 THR A CA 1
ATOM 1933 C C . THR A 1 255 ? 10.862 -11.435 -11.986 1.00 96.88 255 THR A C 1
ATOM 1935 O O . THR A 1 255 ? 9.941 -11.993 -11.382 1.00 96.88 255 THR A O 1
ATOM 1938 N N . PHE A 1 256 ? 10.679 -10.314 -12.686 1.00 97.94 256 PHE A N 1
ATOM 1939 C CA . PHE A 1 256 ? 9.347 -9.807 -12.966 1.00 97.94 256 PHE A CA 1
ATOM 1940 C C . PHE A 1 256 ? 8.753 -10.657 -14.085 1.00 97.94 256 PHE A C 1
ATOM 1942 O O . PHE A 1 256 ? 9.321 -10.729 -15.179 1.00 97.94 256 PHE A O 1
ATOM 1949 N N . ASP A 1 257 ? 7.618 -11.293 -13.808 1.00 96.88 257 ASP A N 1
ATOM 1950 C CA . ASP A 1 257 ? 6.982 -12.237 -14.723 1.00 96.88 257 ASP A CA 1
ATOM 1951 C C . ASP A 1 257 ? 6.768 -11.605 -16.118 1.00 96.88 257 ASP A C 1
ATOM 1953 O O . ASP A 1 257 ? 6.093 -10.568 -16.218 1.00 96.88 257 ASP A O 1
ATOM 1957 N N . PRO A 1 258 ? 7.332 -12.200 -17.193 1.00 97.31 258 PRO A N 1
ATOM 1958 C CA . PRO A 1 258 ? 7.228 -11.687 -18.555 1.00 97.31 258 PRO A CA 1
ATOM 1959 C C . PRO A 1 258 ? 5.807 -11.330 -18.996 1.00 97.31 258 PRO A C 1
ATOM 1961 O O . PRO A 1 258 ? 5.635 -10.344 -19.717 1.00 97.31 258 PRO A O 1
ATOM 1964 N N . GLN A 1 259 ? 4.789 -12.064 -18.531 1.00 97.56 259 GLN A N 1
ATOM 1965 C CA . GLN A 1 259 ? 3.401 -11.846 -18.948 1.00 97.56 259 GLN A CA 1
ATOM 1966 C C . GLN A 1 259 ? 2.831 -10.493 -18.481 1.00 97.56 259 GLN A C 1
ATOM 1968 O O . GLN A 1 259 ? 1.926 -9.952 -19.113 1.00 97.56 259 GLN A O 1
ATOM 1973 N N . TYR A 1 260 ? 3.381 -9.909 -17.408 1.00 98.38 260 TYR A N 1
ATOM 1974 C CA . TYR A 1 260 ? 2.904 -8.644 -16.836 1.00 98.38 260 TYR A CA 1
ATOM 1975 C C . TYR A 1 260 ? 3.807 -7.445 -17.156 1.00 98.38 260 TYR A C 1
ATOM 1977 O O . TYR A 1 260 ? 3.449 -6.313 -16.829 1.00 98.38 260 TYR A O 1
ATOM 1985 N N . ARG A 1 261 ? 4.963 -7.646 -17.808 1.00 98.50 261 ARG A N 1
ATOM 1986 C CA . ARG A 1 261 ? 5.929 -6.560 -18.078 1.00 98.50 261 ARG A CA 1
ATOM 1987 C C . ARG A 1 261 ? 5.337 -5.434 -18.924 1.00 98.50 261 ARG A C 1
ATOM 1989 O O . ARG A 1 261 ? 5.624 -4.270 -18.675 1.00 98.50 261 ARG A O 1
ATOM 1996 N N . VAL A 1 262 ? 4.475 -5.763 -19.889 1.00 98.44 262 VAL A N 1
ATOM 1997 C CA . VAL A 1 262 ? 3.757 -4.764 -20.702 1.00 98.44 262 VAL A CA 1
ATOM 1998 C C . VAL A 1 262 ? 2.721 -4.012 -19.864 1.00 98.44 262 VAL A C 1
ATOM 2000 O O . VAL A 1 262 ? 2.660 -2.786 -19.913 1.00 98.44 262 VAL A O 1
ATOM 2003 N N . ALA A 1 263 ? 1.937 -4.744 -19.068 1.00 98.19 263 ALA A N 1
ATOM 2004 C CA . ALA A 1 263 ? 0.878 -4.196 -18.220 1.00 98.19 263 ALA A CA 1
ATOM 2005 C C . ALA A 1 263 ? 1.411 -3.243 -17.136 1.00 98.19 263 ALA A C 1
ATOM 2007 O O . ALA A 1 263 ? 0.693 -2.343 -16.699 1.00 98.19 263 ALA A O 1
ATOM 2008 N N . LEU A 1 264 ? 2.678 -3.403 -16.736 1.00 98.25 264 LEU A N 1
ATOM 2009 C CA . LEU A 1 264 ? 3.359 -2.498 -15.814 1.00 98.25 264 LEU A CA 1
ATOM 2010 C C . LEU A 1 264 ? 3.271 -1.030 -16.269 1.00 98.25 264 LEU A C 1
ATOM 2012 O O . LEU A 1 264 ? 3.038 -0.135 -15.448 1.00 98.25 264 LEU A O 1
ATOM 2016 N N . GLY A 1 265 ? 3.422 -0.780 -17.574 1.00 97.94 265 GLY A N 1
ATOM 2017 C CA . GLY A 1 265 ? 3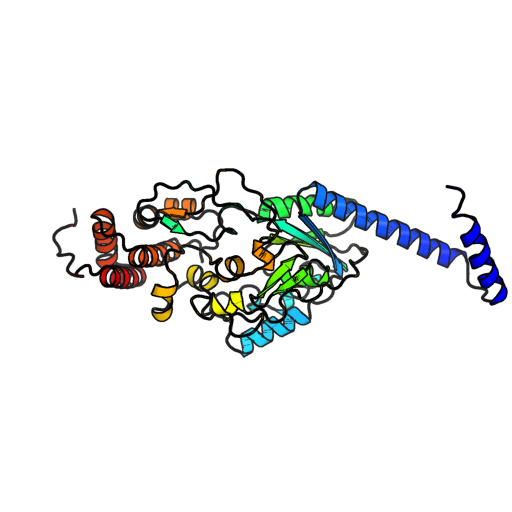.573 0.568 -18.114 1.00 97.94 265 GLY A CA 1
ATOM 2018 C C . GLY A 1 265 ? 4.781 1.272 -17.489 1.00 97.94 265 GLY A C 1
ATOM 2019 O O . GLY A 1 265 ? 5.842 0.673 -17.322 1.00 97.94 265 GLY A O 1
ATOM 2020 N N . THR A 1 266 ? 4.611 2.536 -17.110 1.00 97.12 266 THR A N 1
ATOM 2021 C CA . THR A 1 266 ? 5.668 3.352 -16.492 1.00 97.12 266 THR A CA 1
ATOM 2022 C C . THR A 1 266 ? 5.622 3.364 -14.960 1.00 97.12 266 THR A C 1
ATOM 2024 O O . THR A 1 266 ? 6.241 4.223 -14.344 1.00 97.12 266 THR A O 1
ATOM 2027 N N . ARG A 1 267 ? 4.896 2.440 -14.314 1.00 98.06 267 ARG A N 1
ATOM 2028 C CA . ARG A 1 267 ? 4.819 2.367 -12.842 1.00 98.06 267 ARG A CA 1
ATOM 2029 C C . ARG A 1 267 ? 6.131 1.829 -12.274 1.00 98.06 267 ARG A C 1
ATOM 2031 O O . ARG A 1 267 ? 6.507 0.704 -12.591 1.00 98.06 267 ARG A O 1
ATOM 2038 N N . ILE A 1 268 ? 6.798 2.602 -11.417 1.00 98.00 268 ILE A N 1
ATOM 2039 C CA . ILE A 1 268 ? 8.026 2.171 -10.724 1.00 98.00 268 ILE A CA 1
ATOM 2040 C C . ILE A 1 268 ? 7.743 1.574 -9.346 1.00 98.00 268 ILE A C 1
ATOM 2042 O O . ILE A 1 268 ? 8.484 0.703 -8.886 1.00 98.00 268 ILE A O 1
ATOM 2046 N N . TYR A 1 269 ? 6.669 2.027 -8.695 1.00 98.12 269 TYR A N 1
ATOM 2047 C CA . TYR A 1 269 ? 6.291 1.593 -7.357 1.00 98.12 269 TYR A CA 1
ATOM 2048 C C . TYR A 1 269 ? 4.787 1.771 -7.117 1.00 98.12 269 TYR A C 1
ATOM 2050 O O . TYR A 1 269 ? 4.241 2.859 -7.303 1.00 98.12 269 TYR A O 1
ATOM 2058 N N . GLY A 1 270 ? 4.118 0.694 -6.693 1.00 97.50 270 GLY A N 1
ATOM 2059 C CA . GLY A 1 270 ? 2.671 0.669 -6.471 1.00 97.50 270 GLY A CA 1
ATOM 2060 C C . GLY A 1 270 ? 1.822 0.705 -7.755 1.00 97.50 270 GLY A C 1
ATOM 2061 O O . GLY A 1 270 ? 2.322 0.737 -8.879 1.00 97.50 270 GLY A O 1
ATOM 2062 N N . CYS A 1 271 ? 0.498 0.652 -7.593 1.00 98.25 271 CYS A N 1
ATOM 2063 C CA . CYS A 1 271 ? -0.472 0.780 -8.683 1.00 98.25 271 CYS A CA 1
ATOM 2064 C C . CYS A 1 271 ? -1.798 1.314 -8.135 1.00 98.25 271 CYS A C 1
ATOM 2066 O O . CYS A 1 271 ? -2.363 0.734 -7.208 1.00 98.25 271 CYS A O 1
ATOM 2068 N N . ASP A 1 272 ? -2.295 2.391 -8.741 1.00 97.75 272 ASP A N 1
ATOM 2069 C CA . ASP A 1 272 ? -3.495 3.101 -8.296 1.00 97.75 272 ASP A CA 1
ATOM 2070 C C . ASP A 1 272 ? -4.726 2.857 -9.178 1.00 97.75 272 ASP A C 1
ATOM 2072 O O . ASP A 1 272 ? -5.820 3.289 -8.832 1.00 97.75 272 ASP A O 1
ATOM 2076 N N . ASP A 1 273 ? -4.597 2.116 -10.279 1.00 98.19 273 ASP A N 1
ATOM 2077 C CA . ASP A 1 273 ? -5.628 1.964 -11.315 1.00 98.19 273 ASP A CA 1
ATOM 2078 C C . ASP A 1 273 ? -6.997 1.534 -10.758 1.00 98.19 273 ASP A C 1
ATOM 2080 O O . ASP A 1 273 ? -8.044 2.064 -11.134 1.00 98.19 273 ASP A O 1
ATOM 2084 N N . CYS A 1 274 ? -7.009 0.596 -9.804 1.00 98.50 274 CYS A N 1
ATOM 2085 C CA . CYS A 1 274 ? -8.249 0.117 -9.189 1.00 98.50 274 CYS A CA 1
ATOM 2086 C C . CYS A 1 274 ? -8.915 1.150 -8.258 1.00 98.50 274 CYS A C 1
ATOM 2088 O O . CYS A 1 274 ? -10.102 1.012 -7.945 1.00 98.50 274 CYS A O 1
ATOM 2090 N N . GLN A 1 275 ? -8.166 2.154 -7.795 1.00 97.88 275 GLN A N 1
ATOM 2091 C CA . GLN A 1 275 ? -8.653 3.298 -7.024 1.00 97.88 275 GLN A CA 1
ATOM 2092 C C . GLN A 1 275 ? -9.063 4.444 -7.955 1.00 97.88 275 GLN A C 1
ATOM 2094 O O . GLN A 1 275 ? -10.155 4.985 -7.796 1.00 97.88 275 GLN A O 1
ATOM 2099 N N . GLU A 1 276 ? -8.255 4.749 -8.974 1.00 96.81 276 GLU A N 1
ATOM 2100 C CA . GLU A 1 276 ? -8.538 5.780 -9.984 1.00 96.81 276 GLU A CA 1
ATOM 2101 C C . GLU A 1 276 ? -9.810 5.460 -10.792 1.00 96.81 276 GLU A C 1
ATOM 2103 O O . GLU A 1 276 ? -10.588 6.352 -11.125 1.00 96.81 276 GLU A O 1
ATOM 2108 N N . ALA A 1 277 ? -10.104 4.177 -11.030 1.00 97.69 277 ALA A N 1
ATOM 2109 C CA . ALA A 1 277 ? -11.347 3.746 -11.674 1.00 97.69 277 ALA A CA 1
ATOM 2110 C C . ALA A 1 277 ? -12.574 3.730 -10.736 1.00 97.69 277 ALA A C 1
ATOM 2112 O O . ALA A 1 277 ? -13.709 3.542 -11.194 1.00 97.69 277 ALA A O 1
ATOM 2113 N N . CYS A 1 278 ? -12.378 3.878 -9.422 1.00 97.81 278 CYS A N 1
ATOM 2114 C CA . CYS A 1 278 ? -13.410 3.677 -8.409 1.00 97.81 278 CYS A CA 1
ATOM 2115 C C . CYS A 1 278 ? -14.263 4.949 -8.202 1.00 97.81 278 CYS A C 1
ATOM 2117 O O . CYS A 1 278 ? -13.765 5.948 -7.677 1.00 97.81 278 CYS A O 1
ATOM 2119 N N . PRO A 1 279 ? -15.573 4.946 -8.537 1.00 95.81 279 PRO A N 1
ATOM 2120 C CA . PRO A 1 279 ? -16.383 6.164 -8.451 1.00 95.81 279 PRO A CA 1
ATOM 2121 C C . PRO A 1 279 ? -16.511 6.759 -7.037 1.00 95.81 279 PRO A C 1
ATOM 2123 O O . PRO A 1 279 ? -16.396 7.979 -6.922 1.00 95.81 279 PRO A O 1
ATOM 2126 N N . PRO A 1 280 ? -16.726 5.972 -5.958 1.00 94.38 280 PRO A N 1
ATOM 2127 C CA . PRO A 1 280 ? -16.725 6.521 -4.601 1.00 94.38 280 PRO A CA 1
ATOM 2128 C C . PRO A 1 280 ? -15.402 7.194 -4.212 1.00 94.38 280 PRO A C 1
ATOM 2130 O O . PRO A 1 280 ? -15.426 8.222 -3.545 1.00 94.38 280 PRO A O 1
ATOM 2133 N N . THR A 1 281 ? -14.271 6.644 -4.667 1.00 95.12 281 THR A N 1
ATOM 2134 C CA . THR A 1 281 ? -12.921 7.168 -4.412 1.00 95.12 281 THR A CA 1
ATOM 2135 C C . THR A 1 281 ? -12.663 8.493 -5.118 1.00 95.12 281 THR A C 1
ATOM 2137 O O . THR A 1 281 ? -12.127 9.413 -4.511 1.00 95.12 281 THR A O 1
ATOM 2140 N N . MET A 1 282 ? -13.110 8.637 -6.365 1.00 92.94 282 MET A N 1
ATOM 2141 C CA . MET A 1 282 ? -12.829 9.847 -7.143 1.00 92.94 282 MET A CA 1
ATOM 2142 C C . MET A 1 282 ? -13.780 11.018 -6.864 1.00 92.94 282 MET A C 1
ATOM 2144 O O . MET A 1 282 ? -13.410 12.167 -7.071 1.00 92.94 282 MET A O 1
ATOM 2148 N N . ARG A 1 283 ? -15.014 10.771 -6.404 1.00 87.88 283 ARG A N 1
ATOM 2149 C CA . ARG A 1 283 ? -16.040 11.829 -6.285 1.00 87.88 283 ARG A CA 1
ATOM 2150 C C . ARG A 1 283 ? -15.855 12.785 -5.106 1.00 87.88 283 ARG A C 1
ATOM 2152 O O . ARG A 1 283 ? -16.404 13.882 -5.149 1.00 87.88 283 ARG A O 1
ATOM 2159 N N . ARG A 1 284 ? -15.212 12.346 -4.022 1.00 84.69 284 ARG A N 1
ATOM 2160 C CA . ARG A 1 284 ? -15.177 13.071 -2.736 1.00 84.69 284 ARG A CA 1
ATOM 2161 C C . ARG A 1 284 ? -13.822 12.963 -2.035 1.00 84.69 284 ARG A C 1
ATOM 2163 O O . ARG A 1 284 ? -13.755 12.911 -0.808 1.00 84.69 284 ARG A O 1
ATOM 2170 N N . ALA A 1 285 ? -12.753 12.890 -2.821 1.00 87.44 285 ALA A N 1
ATOM 2171 C CA . ALA A 1 285 ? -11.404 12.827 -2.289 1.00 87.44 285 ALA A CA 1
ATOM 2172 C C . ALA A 1 285 ? -11.104 14.079 -1.443 1.00 87.44 285 ALA A C 1
ATOM 2174 O O . ALA A 1 285 ? -11.375 15.201 -1.871 1.00 87.44 285 ALA A O 1
ATOM 2175 N N . LEU A 1 286 ? -10.574 13.881 -0.233 1.00 91.19 286 LEU A N 1
ATOM 2176 C CA . LEU A 1 286 ? -10.151 14.982 0.634 1.00 91.19 286 LEU A CA 1
ATOM 2177 C C . LEU A 1 286 ? -8.745 15.408 0.242 1.00 91.19 286 LEU A C 1
ATOM 2179 O O . LEU A 1 286 ? -7.782 14.707 0.551 1.00 91.19 286 LEU A O 1
ATOM 2183 N N . ASP A 1 287 ? -8.648 16.542 -0.439 1.00 90.62 287 ASP A N 1
ATOM 2184 C CA . ASP A 1 287 ? -7.385 17.055 -0.950 1.00 90.62 287 ASP A CA 1
ATOM 2185 C C . ASP A 1 287 ? -6.452 17.536 0.172 1.00 90.62 287 ASP A C 1
ATOM 2187 O O . ASP A 1 287 ? -6.835 18.329 1.035 1.00 90.62 287 ASP A O 1
ATOM 2191 N N . ARG A 1 288 ? -5.220 17.021 0.160 1.00 89.62 288 ARG A N 1
ATOM 2192 C CA . ARG A 1 288 ? -4.112 17.386 1.049 1.00 89.62 288 ARG A CA 1
ATOM 2193 C C . ARG A 1 288 ? -2.843 17.751 0.268 1.00 89.62 288 ARG A C 1
ATOM 2195 O O . ARG A 1 288 ? -1.738 17.563 0.783 1.00 89.62 288 ARG A O 1
ATOM 2202 N N . THR A 1 289 ? -2.994 18.262 -0.953 1.00 83.56 289 THR A N 1
ATOM 2203 C CA . THR A 1 289 ? -1.899 18.767 -1.795 1.00 83.56 289 THR A CA 1
ATOM 2204 C C . THR A 1 289 ? -1.064 19.806 -1.040 1.00 83.56 289 THR A C 1
ATOM 2206 O O . THR A 1 289 ? -1.609 20.774 -0.511 1.00 83.56 289 THR A O 1
ATOM 2209 N N . VAL A 1 290 ? 0.260 19.619 -1.002 1.00 77.50 290 VAL A N 1
ATOM 2210 C CA . VAL A 1 290 ? 1.209 20.558 -0.360 1.00 77.50 290 VAL A CA 1
ATOM 2211 C C . VAL A 1 290 ? 2.239 21.167 -1.324 1.00 77.50 290 VAL A C 1
ATOM 2213 O O . VAL A 1 290 ? 3.180 21.811 -0.878 1.00 77.50 290 VAL A O 1
ATOM 2216 N N . GLY A 1 291 ? 2.055 21.010 -2.639 1.00 68.56 291 GLY A N 1
ATOM 2217 C CA . GLY A 1 291 ? 2.862 21.669 -3.679 1.00 68.56 291 GLY A CA 1
ATOM 2218 C C . GLY A 1 291 ? 4.193 20.993 -4.035 1.00 68.56 291 GLY A C 1
ATOM 2219 O O . GLY A 1 291 ? 4.737 21.303 -5.086 1.00 68.56 291 GLY A O 1
ATOM 2220 N N . ASP A 1 292 ? 4.673 20.053 -3.219 1.00 67.81 292 ASP A N 1
ATOM 2221 C CA . ASP A 1 292 ? 5.899 19.273 -3.452 1.00 67.81 292 ASP A CA 1
ATOM 2222 C C . ASP A 1 292 ? 5.593 17.770 -3.355 1.00 67.81 292 ASP A C 1
ATOM 2224 O O . ASP A 1 292 ? 6.000 17.069 -2.429 1.00 67.81 292 ASP A O 1
ATOM 2228 N N . GLU A 1 293 ? 4.735 17.287 -4.256 1.00 79.25 293 GLU A N 1
ATOM 2229 C CA . GLU A 1 293 ? 4.438 15.859 -4.348 1.00 79.25 293 GLU A CA 1
ATOM 2230 C C . GLU A 1 293 ? 5.379 15.221 -5.362 1.00 79.25 293 GLU A C 1
ATOM 2232 O O . GLU A 1 293 ? 5.345 15.542 -6.552 1.00 79.25 293 GLU A O 1
ATOM 2237 N N . ARG A 1 294 ? 6.190 14.265 -4.913 1.00 82.69 294 ARG A N 1
ATOM 2238 C CA . ARG A 1 294 ? 7.040 13.497 -5.817 1.00 82.69 294 ARG A CA 1
ATOM 2239 C C . ARG A 1 294 ? 6.211 12.442 -6.544 1.00 82.69 294 ARG A C 1
ATOM 2241 O O . ARG A 1 294 ? 6.092 11.305 -6.091 1.00 82.69 294 ARG A O 1
ATOM 2248 N N . THR A 1 295 ? 5.615 12.837 -7.667 1.00 89.88 295 THR A N 1
ATOM 2249 C CA . THR A 1 295 ? 4.725 11.974 -8.462 1.00 89.88 295 THR A CA 1
ATOM 2250 C C . THR A 1 295 ? 5.486 11.005 -9.371 1.00 89.88 295 THR A C 1
ATOM 2252 O O . THR A 1 295 ? 4.982 9.919 -9.696 1.00 89.88 295 THR A O 1
ATOM 2255 N N . THR A 1 296 ? 6.721 11.364 -9.732 1.00 92.62 296 THR A N 1
ATOM 2256 C CA . THR A 1 296 ? 7.636 10.563 -10.549 1.00 92.62 296 THR A CA 1
ATOM 2257 C C . THR A 1 296 ? 9.064 10.552 -9.997 1.00 92.62 296 THR A C 1
ATOM 2259 O O . THR A 1 296 ? 9.452 11.356 -9.146 1.00 92.62 296 THR A O 1
ATOM 2262 N N . VAL A 1 297 ? 9.848 9.591 -10.479 1.00 93.75 297 VAL A N 1
ATOM 2263 C CA . VAL A 1 297 ? 11.316 9.584 -10.419 1.00 93.75 297 VAL A CA 1
ATOM 2264 C C . VAL A 1 297 ? 11.861 9.365 -11.828 1.00 93.75 297 VAL A C 1
ATOM 2266 O O . VAL A 1 297 ? 11.213 8.686 -12.628 1.00 93.75 297 VAL A O 1
ATOM 2269 N N . ASP A 1 298 ? 13.069 9.845 -12.115 1.00 95.38 298 ASP A N 1
ATOM 2270 C CA . ASP A 1 298 ? 13.724 9.546 -13.385 1.00 95.38 298 ASP A CA 1
ATOM 2271 C C . ASP A 1 298 ? 14.280 8.112 -13.396 1.00 95.38 298 ASP A C 1
ATOM 2273 O O . ASP A 1 298 ? 15.147 7.739 -12.595 1.00 95.38 298 ASP A O 1
ATOM 2277 N N . ALA A 1 299 ? 13.791 7.286 -14.325 1.00 97.50 299 ALA A N 1
ATOM 2278 C CA . ALA A 1 299 ? 14.287 5.926 -14.503 1.00 97.50 299 ALA A CA 1
ATOM 2279 C C . ALA A 1 299 ? 15.778 5.894 -14.891 1.00 97.50 299 ALA A C 1
ATOM 2281 O O . ALA A 1 299 ? 16.478 4.958 -14.500 1.00 97.50 299 ALA A O 1
ATOM 2282 N N . ILE A 1 300 ? 16.280 6.903 -15.613 1.00 97.19 300 ILE A N 1
ATOM 2283 C CA . ILE A 1 300 ? 17.698 7.002 -15.983 1.00 97.19 300 ILE A CA 1
ATOM 2284 C C . ILE A 1 300 ? 18.562 7.280 -14.750 1.00 97.19 300 ILE A C 1
ATOM 2286 O O . ILE A 1 300 ? 19.591 6.621 -14.579 1.00 97.19 300 ILE A O 1
ATOM 2290 N N . GLU A 1 301 ? 18.138 8.172 -13.846 1.00 97.25 301 GLU A N 1
ATOM 2291 C CA . GLU A 1 301 ? 18.850 8.418 -12.580 1.00 97.25 301 GLU A CA 1
ATOM 2292 C C . GLU A 1 301 ? 18.934 7.122 -11.761 1.00 97.25 301 GLU A C 1
ATOM 2294 O O . GLU A 1 301 ? 20.023 6.714 -11.360 1.00 97.25 301 GLU A O 1
ATOM 2299 N N . LEU A 1 302 ? 17.819 6.399 -11.595 1.00 97.94 302 LEU A N 1
ATOM 2300 C CA . LEU A 1 302 ? 17.798 5.128 -10.853 1.00 97.94 302 LEU A CA 1
ATOM 2301 C C . LEU A 1 302 ? 18.758 4.070 -11.423 1.00 97.94 302 LEU A C 1
ATOM 2303 O O . LEU A 1 302 ? 19.298 3.238 -10.687 1.00 97.94 302 LEU A O 1
ATOM 2307 N N . LEU A 1 303 ? 18.959 4.082 -12.740 1.00 98.38 303 LEU A N 1
ATOM 2308 C CA . LEU A 1 303 ? 19.802 3.125 -13.450 1.00 98.38 303 LEU A CA 1
ATOM 2309 C C . LEU A 1 303 ? 21.269 3.552 -13.540 1.00 98.38 303 LEU A C 1
ATOM 2311 O O . LEU A 1 303 ? 22.130 2.706 -13.783 1.00 98.38 303 LEU A O 1
ATOM 2315 N N . THR A 1 304 ? 21.589 4.824 -13.333 1.00 97.50 304 THR A N 1
ATOM 2316 C CA . THR A 1 304 ? 22.967 5.329 -13.425 1.00 97.50 304 THR A CA 1
ATOM 2317 C C . THR A 1 304 ? 23.587 5.589 -12.058 1.00 97.50 304 THR A C 1
ATOM 2319 O O . THR A 1 304 ? 24.793 5.383 -11.899 1.00 97.50 304 THR A O 1
ATOM 2322 N N . ALA A 1 305 ? 22.768 5.950 -11.069 1.00 97.94 305 ALA A N 1
ATOM 2323 C CA . ALA A 1 305 ? 23.185 6.305 -9.725 1.00 97.94 305 ALA A CA 1
ATOM 2324 C C . ALA A 1 305 ? 23.797 5.139 -8.928 1.00 97.94 305 ALA A C 1
ATOM 2326 O O . ALA A 1 305 ? 23.570 3.954 -9.201 1.00 97.94 305 ALA A O 1
ATOM 2327 N N . SER A 1 306 ? 24.554 5.501 -7.889 1.00 98.31 306 SER A N 1
ATOM 2328 C CA . SER A 1 306 ? 25.081 4.560 -6.899 1.00 98.31 306 SER A CA 1
ATOM 2329 C C . SER A 1 306 ? 23.958 3.916 -6.079 1.00 98.31 306 SER A C 1
ATOM 2331 O O . SER A 1 306 ? 22.856 4.451 -5.969 1.00 98.31 306 SER A O 1
ATOM 2333 N N . ASP A 1 307 ? 24.246 2.777 -5.453 1.00 98.19 307 ASP A N 1
ATOM 2334 C CA . ASP A 1 307 ? 23.291 2.066 -4.591 1.00 98.19 307 ASP A CA 1
ATOM 2335 C C . ASP A 1 307 ? 22.763 2.940 -3.452 1.00 98.19 307 ASP A C 1
ATOM 2337 O O . ASP A 1 307 ? 21.557 2.984 -3.215 1.00 98.19 307 ASP A O 1
ATOM 2341 N N . ALA A 1 308 ? 23.651 3.696 -2.800 1.00 98.19 308 ALA A N 1
ATOM 2342 C CA . ALA A 1 308 ? 23.277 4.630 -1.742 1.00 98.19 308 ALA A CA 1
ATOM 2343 C C . ALA A 1 308 ? 22.304 5.703 -2.250 1.00 98.19 308 ALA A C 1
ATOM 2345 O O . ALA A 1 308 ? 21.297 5.974 -1.599 1.00 98.19 308 ALA A O 1
ATOM 2346 N N . ARG A 1 309 ? 22.558 6.258 -3.443 1.00 97.94 309 ARG A N 1
ATOM 2347 C CA . ARG A 1 309 ? 21.686 7.267 -4.050 1.00 97.94 309 ARG A CA 1
ATOM 2348 C C . ARG A 1 309 ? 20.334 6.683 -4.463 1.00 97.94 309 ARG A C 1
ATOM 2350 O O . ARG A 1 309 ? 19.314 7.320 -4.237 1.00 97.94 309 ARG A O 1
ATOM 2357 N N . VAL A 1 310 ? 20.285 5.463 -5.000 1.00 98.25 310 VAL A N 1
ATOM 2358 C CA . VAL A 1 310 ? 19.004 4.790 -5.290 1.00 98.25 310 VAL A CA 1
ATOM 2359 C C . VAL A 1 310 ? 18.180 4.616 -4.013 1.00 98.25 310 VAL A C 1
ATOM 2361 O O . VAL A 1 310 ? 16.985 4.897 -4.017 1.00 98.25 310 VAL A O 1
ATOM 2364 N N . LEU A 1 311 ? 18.807 4.192 -2.913 1.00 97.56 311 LEU A N 1
ATOM 2365 C CA . LEU A 1 311 ? 18.117 4.005 -1.634 1.00 97.56 311 LEU A CA 1
ATOM 2366 C C . LEU A 1 311 ? 17.648 5.319 -0.998 1.00 97.56 311 LEU A C 1
ATOM 2368 O O . LEU A 1 311 ? 16.600 5.331 -0.356 1.00 97.56 311 LEU A O 1
ATOM 2372 N N . GLU A 1 312 ? 18.385 6.409 -1.201 1.00 95.88 312 GLU A N 1
ATOM 2373 C CA . GLU A 1 312 ? 17.950 7.761 -0.843 1.00 95.88 312 GLU A CA 1
ATOM 2374 C C . GLU A 1 312 ? 16.723 8.179 -1.670 1.00 95.88 312 GLU A C 1
ATOM 2376 O O . GLU A 1 312 ? 15.723 8.619 -1.109 1.00 95.88 312 GLU A O 1
ATOM 2381 N N . LEU A 1 313 ? 16.753 7.975 -2.994 1.00 94.31 313 LEU A N 1
ATOM 2382 C CA . LEU A 1 313 ? 15.666 8.368 -3.896 1.00 94.31 313 LEU A CA 1
ATOM 2383 C C . LEU A 1 313 ? 14.357 7.639 -3.604 1.00 94.31 313 LEU A C 1
ATOM 2385 O O . LEU A 1 313 ? 13.299 8.248 -3.724 1.00 94.31 313 LEU A O 1
ATOM 2389 N N . VAL A 1 314 ? 14.409 6.357 -3.251 1.00 94.50 314 VAL A N 1
ATOM 2390 C CA . VAL A 1 314 ? 13.199 5.593 -2.910 1.00 94.50 314 VAL A CA 1
ATOM 2391 C C . VAL A 1 314 ? 12.745 5.812 -1.467 1.00 94.50 314 VAL A C 1
ATOM 2393 O O . VAL A 1 314 ? 11.637 5.412 -1.124 1.00 94.50 314 VAL A O 1
ATOM 2396 N N . GLY A 1 315 ? 13.577 6.430 -0.620 1.00 91.75 315 GLY A N 1
ATOM 2397 C CA . GLY A 1 315 ? 13.243 6.781 0.760 1.00 91.75 315 GLY A CA 1
ATOM 2398 C C . GLY A 1 315 ? 12.567 5.637 1.522 1.00 91.75 315 GLY A C 1
ATOM 2399 O O . GLY A 1 315 ? 13.114 4.532 1.620 1.00 91.75 315 GLY A O 1
ATOM 2400 N N . GLU A 1 316 ? 11.352 5.911 1.998 1.00 88.56 316 GLU A N 1
ATOM 2401 C CA . GLU A 1 316 ? 10.511 5.035 2.829 1.00 88.56 316 GLU A CA 1
ATOM 2402 C C . GLU A 1 316 ? 9.791 3.911 2.063 1.00 88.56 316 GLU A C 1
ATOM 2404 O O . GLU A 1 316 ? 8.992 3.172 2.639 1.00 88.56 316 GLU A O 1
ATOM 2409 N N . TRP A 1 317 ? 10.037 3.741 0.760 1.00 95.38 317 TRP A N 1
ATOM 2410 C CA . TRP A 1 317 ? 9.467 2.607 0.033 1.00 95.38 317 TRP A CA 1
ATOM 2411 C C . TRP A 1 317 ? 9.909 1.280 0.655 1.00 95.38 317 TRP A C 1
ATOM 2413 O O . TRP A 1 317 ? 11.075 1.084 1.024 1.00 95.38 317 TRP A O 1
ATOM 2423 N N . TYR A 1 318 ? 8.992 0.314 0.688 1.00 95.12 318 TYR A N 1
ATOM 2424 C CA . TYR A 1 318 ? 9.351 -1.064 0.964 1.00 95.12 318 TYR A CA 1
ATOM 2425 C C . TYR A 1 318 ? 10.163 -1.605 -0.215 1.00 95.12 318 TYR A C 1
ATOM 2427 O O . TYR A 1 318 ? 9.650 -1.884 -1.299 1.00 95.12 318 TYR A O 1
ATOM 2435 N N . VAL A 1 319 ? 11.461 -1.764 0.015 1.00 96.69 319 VAL A N 1
ATOM 2436 C CA . VAL A 1 319 ? 12.388 -2.430 -0.895 1.00 96.69 319 VAL A CA 1
ATOM 2437 C C . VAL A 1 319 ? 12.930 -3.631 -0.144 1.00 96.69 319 VAL A C 1
ATOM 2439 O O . VAL A 1 319 ? 13.587 -3.462 0.884 1.00 96.69 319 VAL A O 1
ATOM 2442 N N . ALA A 1 320 ? 12.633 -4.835 -0.634 1.00 95.12 320 ALA A N 1
ATOM 2443 C CA . ALA A 1 320 ? 13.044 -6.070 0.022 1.00 95.12 320 ALA A CA 1
ATOM 2444 C C . ALA A 1 320 ? 14.562 -6.082 0.277 1.00 95.12 320 ALA A C 1
ATOM 2446 O O . ALA A 1 320 ? 15.359 -5.811 -0.627 1.00 95.12 320 ALA A O 1
ATOM 2447 N N . ASP A 1 321 ? 14.933 -6.332 1.536 1.00 95.44 321 ASP A N 1
ATOM 2448 C CA . ASP A 1 321 ? 16.306 -6.300 2.061 1.00 95.44 321 ASP A CA 1
ATOM 2449 C C . ASP A 1 321 ? 17.061 -4.980 1.812 1.00 95.44 321 ASP A C 1
ATOM 2451 O O . ASP A 1 321 ? 18.289 -4.951 1.830 1.00 95.44 321 ASP A O 1
ATOM 2455 N N . ARG A 1 322 ? 16.332 -3.882 1.543 1.00 96.56 322 ARG A N 1
ATOM 2456 C CA . ARG A 1 322 ? 16.876 -2.592 1.080 1.00 96.56 322 ARG A CA 1
ATOM 2457 C C . ARG A 1 322 ? 17.863 -2.761 -0.079 1.00 96.56 322 ARG A C 1
ATOM 2459 O O . ARG A 1 322 ? 18.864 -2.059 -0.165 1.00 96.56 322 ARG A O 1
ATOM 2466 N N . ASN A 1 323 ? 17.564 -3.688 -0.989 1.00 97.75 323 ASN A N 1
ATOM 2467 C CA . ASN A 1 323 ? 18.411 -3.973 -2.138 1.00 97.75 323 ASN A CA 1
ATOM 2468 C C . ASN A 1 323 ? 17.973 -3.152 -3.376 1.00 97.75 323 ASN A C 1
ATOM 2470 O O . ASN A 1 323 ? 16.896 -3.405 -3.929 1.00 97.75 323 ASN A O 1
ATOM 2474 N N . PRO A 1 324 ? 18.800 -2.211 -3.877 1.00 98.06 324 PRO A N 1
ATOM 2475 C CA . PRO A 1 324 ? 18.451 -1.356 -5.017 1.00 98.06 324 PRO A CA 1
ATOM 2476 C C . PRO A 1 324 ? 18.306 -2.126 -6.339 1.00 98.06 324 PRO A C 1
ATOM 2478 O O . PRO A 1 324 ? 17.730 -1.607 -7.298 1.00 98.06 324 PRO A O 1
ATOM 2481 N N . ARG A 1 325 ? 18.756 -3.387 -6.400 1.00 98.31 325 ARG A N 1
ATOM 2482 C CA . ARG A 1 325 ? 18.542 -4.295 -7.537 1.00 98.31 325 ARG A CA 1
ATOM 2483 C C . ARG A 1 325 ? 17.069 -4.389 -7.937 1.00 98.31 325 ARG A C 1
ATOM 2485 O O . ARG A 1 325 ? 16.766 -4.374 -9.127 1.00 98.31 325 ARG A O 1
ATOM 2492 N N . TRP A 1 326 ? 16.144 -4.437 -6.975 1.00 98.44 326 TRP A N 1
ATOM 2493 C CA . TRP A 1 326 ? 14.705 -4.543 -7.262 1.00 98.44 326 TRP A CA 1
ATOM 2494 C C . TRP A 1 326 ? 14.143 -3.272 -7.904 1.00 98.44 326 TRP A C 1
ATOM 2496 O O . TRP A 1 326 ? 13.305 -3.344 -8.801 1.00 98.44 326 TRP A O 1
ATOM 2506 N N . VAL A 1 327 ? 14.666 -2.113 -7.503 1.00 98.62 327 VAL A N 1
ATOM 2507 C CA . VAL A 1 327 ? 14.298 -0.813 -8.075 1.00 98.62 327 VAL A CA 1
ATOM 2508 C C . VAL A 1 327 ? 14.799 -0.717 -9.516 1.00 9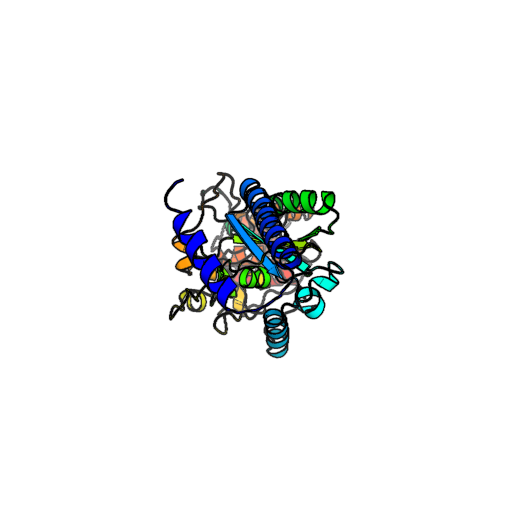8.62 327 VAL A C 1
ATOM 2510 O O . VAL A 1 327 ? 14.034 -0.373 -10.414 1.00 98.62 327 VAL A O 1
ATOM 2513 N N . ARG A 1 328 ? 16.053 -1.114 -9.769 1.00 98.75 328 ARG A N 1
ATOM 2514 C CA . ARG A 1 328 ? 16.643 -1.125 -11.119 1.00 98.75 328 ARG A CA 1
ATOM 2515 C C . ARG A 1 328 ? 15.957 -2.110 -12.054 1.00 98.75 328 ARG A C 1
ATOM 2517 O O . ARG A 1 328 ? 15.697 -1.774 -13.205 1.00 98.75 328 ARG A O 1
ATOM 2524 N N . ARG A 1 329 ? 15.582 -3.290 -11.551 1.00 98.75 329 ARG A N 1
ATOM 2525 C CA . ARG A 1 329 ? 14.745 -4.252 -12.281 1.00 98.75 329 ARG A CA 1
ATOM 2526 C C . ARG A 1 329 ? 13.466 -3.581 -12.791 1.00 98.75 329 ARG A C 1
ATOM 2528 O O . ARG A 1 329 ? 13.136 -3.720 -13.965 1.00 98.75 329 ARG A O 1
ATOM 2535 N N . ASN A 1 330 ? 12.767 -2.839 -11.930 1.00 98.75 330 ASN A N 1
ATOM 2536 C CA . ASN A 1 330 ? 11.549 -2.123 -12.315 1.00 98.75 330 ASN A CA 1
ATOM 2537 C C . ASN A 1 330 ? 11.858 -0.986 -13.304 1.00 98.75 330 ASN A C 1
ATOM 2539 O O . ASN A 1 330 ? 11.158 -0.847 -14.303 1.00 98.75 330 ASN A O 1
ATOM 2543 N N . ALA A 1 331 ? 12.926 -0.216 -13.072 1.00 98.75 331 ALA A N 1
ATOM 2544 C CA . ALA A 1 331 ? 13.321 0.899 -13.933 1.00 98.75 331 ALA A CA 1
ATOM 2545 C C . ALA A 1 331 ? 13.664 0.452 -15.365 1.00 98.75 331 ALA A C 1
ATOM 2547 O O . ALA A 1 331 ? 13.269 1.120 -16.317 1.00 98.75 331 ALA A O 1
ATOM 2548 N N . LEU A 1 332 ? 14.301 -0.711 -15.550 1.00 98.75 332 LEU A N 1
ATOM 2549 C CA . LEU A 1 332 ? 14.538 -1.289 -16.881 1.00 98.75 332 LEU A CA 1
ATOM 2550 C C . LEU A 1 332 ? 13.226 -1.585 -17.621 1.00 98.75 332 LEU A C 1
ATOM 2552 O O . LEU A 1 332 ? 13.102 -1.296 -18.811 1.00 98.75 332 LEU A O 1
ATOM 2556 N N . LEU A 1 333 ? 12.215 -2.108 -16.921 1.00 98.75 333 LEU A N 1
ATOM 2557 C CA . LEU A 1 333 ? 10.893 -2.321 -17.518 1.00 98.75 333 LEU A CA 1
ATOM 2558 C C . LEU A 1 333 ? 10.204 -0.998 -17.860 1.00 98.75 333 LEU A C 1
ATOM 2560 O O . LEU A 1 333 ? 9.579 -0.894 -18.917 1.00 98.75 333 LEU A O 1
ATOM 2564 N N . VAL A 1 334 ? 10.345 0.017 -17.001 1.00 98.62 334 VAL A N 1
ATOM 2565 C CA . VAL A 1 334 ? 9.857 1.376 -17.273 1.00 98.62 334 VAL A CA 1
ATOM 2566 C C . VAL A 1 334 ? 10.516 1.942 -18.530 1.00 98.62 334 VAL A C 1
ATOM 2568 O O . VAL A 1 334 ? 9.786 2.431 -19.388 1.00 98.62 334 VAL A O 1
ATOM 2571 N N . LEU A 1 335 ? 11.839 1.810 -18.704 1.00 97.69 335 LEU A N 1
ATOM 2572 C CA . LEU A 1 335 ? 12.518 2.228 -19.938 1.00 97.69 335 LEU A CA 1
ATOM 2573 C C . LEU A 1 335 ? 11.890 1.562 -21.165 1.00 97.69 335 LEU A C 1
ATOM 2575 O O . LEU A 1 335 ? 11.460 2.259 -22.083 1.00 97.69 335 LEU A O 1
ATOM 2579 N N . GLY A 1 336 ? 11.749 0.232 -21.148 1.00 97.75 336 GLY A N 1
ATOM 2580 C CA . GLY A 1 336 ? 11.121 -0.509 -22.243 1.00 97.75 336 GLY A CA 1
ATOM 2581 C C . GLY A 1 336 ? 9.689 -0.052 -22.544 1.00 97.75 336 GLY A C 1
ATOM 2582 O O . GLY A 1 336 ? 9.282 0.013 -23.701 1.00 97.75 336 GLY A O 1
ATOM 2583 N N . ASN A 1 337 ? 8.911 0.283 -21.512 1.00 98.38 337 ASN A N 1
ATOM 2584 C CA . ASN A 1 337 ? 7.531 0.753 -21.645 1.00 98.38 337 ASN A CA 1
ATOM 2585 C C . ASN A 1 337 ? 7.391 2.241 -21.988 1.00 98.38 337 ASN A C 1
ATOM 2587 O O . ASN A 1 337 ? 6.329 2.629 -22.468 1.00 98.38 337 ASN A O 1
ATOM 2591 N N . SER A 1 338 ? 8.416 3.059 -21.750 1.00 96.31 338 SER A N 1
ATOM 2592 C CA . SER A 1 338 ? 8.368 4.508 -21.973 1.00 96.31 338 SER A CA 1
ATOM 2593 C C . SER A 1 338 ? 8.254 4.888 -23.452 1.00 96.31 338 SER A C 1
ATOM 2595 O O . SER A 1 338 ? 7.724 5.944 -23.780 1.00 96.31 338 SER A O 1
ATOM 2597 N N . GLY A 1 339 ? 8.766 4.036 -24.348 1.00 94.12 339 GLY A N 1
ATOM 2598 C CA . GLY A 1 339 ? 8.894 4.338 -25.774 1.00 94.12 339 GLY A CA 1
ATOM 2599 C C . GLY A 1 339 ? 10.003 5.343 -26.115 1.00 94.12 339 GLY A C 1
ATOM 2600 O O . GLY A 1 339 ? 10.203 5.618 -27.297 1.00 94.12 339 GLY A O 1
ATOM 2601 N N . VAL A 1 340 ? 10.736 5.865 -25.125 1.00 93.06 340 VAL A N 1
ATOM 2602 C CA . VAL A 1 340 ? 11.832 6.826 -25.320 1.00 93.06 340 VAL A CA 1
ATOM 2603 C C . VAL A 1 340 ? 13.052 6.116 -25.915 1.00 93.06 340 VAL A C 1
ATOM 2605 O O . VAL A 1 340 ? 13.457 5.056 -25.441 1.00 93.06 340 VAL A O 1
ATOM 2608 N N . ARG A 1 341 ? 13.630 6.689 -26.979 1.00 90.88 341 ARG A N 1
ATOM 2609 C CA . ARG A 1 341 ? 14.768 6.132 -27.735 1.00 90.88 341 ARG A CA 1
ATOM 2610 C C . ARG A 1 341 ? 15.805 7.220 -28.025 1.00 90.88 341 ARG A C 1
ATOM 2612 O O . ARG A 1 341 ? 15.872 7.727 -29.140 1.00 90.88 341 ARG A O 1
ATOM 2619 N N . ASN A 1 342 ? 16.562 7.613 -27.009 1.00 91.31 342 ASN A N 1
ATOM 2620 C CA . ASN A 1 342 ? 17.670 8.562 -27.129 1.00 91.31 342 ASN A CA 1
ATOM 2621 C C . ASN A 1 342 ? 18.998 7.894 -26.727 1.00 91.31 342 ASN A C 1
ATOM 2623 O O . ASN A 1 342 ? 19.006 6.752 -26.256 1.00 91.31 342 ASN A O 1
ATOM 2627 N N . ASP A 1 343 ? 20.108 8.606 -26.919 1.00 91.19 343 ASP A N 1
ATOM 2628 C CA . ASP A 1 343 ? 21.458 8.083 -26.674 1.00 91.19 343 ASP A CA 1
ATOM 2629 C C . ASP A 1 343 ? 21.676 7.671 -25.209 1.00 91.19 343 ASP A C 1
ATOM 2631 O O . ASP A 1 343 ? 22.328 6.658 -24.945 1.00 91.19 343 ASP A O 1
ATOM 2635 N N . ASP A 1 344 ? 21.060 8.380 -24.257 1.00 91.75 344 ASP A N 1
ATOM 2636 C CA . ASP A 1 344 ? 21.113 8.035 -22.831 1.00 91.75 344 ASP A CA 1
ATOM 2637 C C . ASP A 1 344 ? 20.462 6.674 -22.555 1.00 91.75 344 ASP A C 1
ATOM 2639 O O . ASP A 1 344 ? 21.052 5.818 -21.892 1.00 91.75 344 ASP A O 1
ATOM 2643 N N . VAL A 1 345 ? 19.268 6.425 -23.109 1.00 94.25 345 VAL A N 1
ATOM 2644 C CA . VAL A 1 345 ? 18.572 5.132 -22.984 1.00 94.25 345 VAL A CA 1
ATOM 2645 C C . VAL A 1 345 ? 19.399 4.008 -23.607 1.00 94.25 345 VAL A C 1
ATOM 2647 O O . VAL A 1 345 ? 19.533 2.943 -23.001 1.00 94.25 345 VAL A O 1
ATOM 2650 N N . VAL A 1 346 ? 19.974 4.230 -24.794 1.00 94.31 346 VAL A N 1
ATOM 2651 C CA . VAL A 1 346 ? 20.825 3.235 -25.467 1.00 94.31 346 VAL A CA 1
ATOM 2652 C C . VAL A 1 346 ? 22.052 2.912 -24.613 1.00 94.31 346 VAL A C 1
ATOM 2654 O O . VAL A 1 346 ? 22.339 1.737 -24.379 1.00 94.31 346 VAL A O 1
ATOM 2657 N N . THR A 1 347 ? 22.725 3.936 -24.086 1.00 94.56 347 THR A N 1
ATOM 2658 C CA . THR A 1 347 ? 23.917 3.799 -23.236 1.00 94.56 347 THR A CA 1
ATOM 2659 C C . THR A 1 347 ? 23.606 3.061 -21.934 1.00 94.56 347 THR A C 1
ATOM 2661 O O . THR A 1 347 ? 24.336 2.154 -21.528 1.00 94.56 347 THR A O 1
ATOM 2664 N N . VAL A 1 348 ? 22.489 3.392 -21.282 1.00 96.25 348 VAL A N 1
ATOM 2665 C CA . VAL A 1 348 ? 22.052 2.701 -20.064 1.00 96.25 348 VAL A CA 1
ATOM 2666 C C . VAL A 1 348 ? 21.740 1.236 -20.355 1.00 96.25 348 VAL A C 1
ATOM 2668 O O . VAL A 1 348 ? 22.232 0.359 -19.647 1.00 96.25 348 VAL A O 1
ATOM 2671 N N . LEU A 1 349 ? 20.970 0.934 -21.403 1.00 96.88 349 LEU A N 1
ATOM 2672 C CA . LEU A 1 349 ? 20.644 -0.451 -21.746 1.00 96.88 349 LEU A CA 1
ATOM 2673 C C . LEU A 1 349 ? 21.897 -1.256 -22.103 1.00 96.88 349 LEU A C 1
ATOM 2675 O O . LEU A 1 349 ? 22.041 -2.371 -21.610 1.00 96.88 349 LEU A O 1
ATOM 2679 N N . ALA A 1 350 ? 22.827 -0.682 -22.868 1.00 95.38 350 ALA A N 1
ATOM 2680 C CA . ALA A 1 350 ? 24.133 -1.270 -23.161 1.00 95.38 350 ALA A CA 1
ATOM 2681 C C . ALA A 1 350 ? 24.877 -1.701 -21.888 1.00 95.38 350 ALA A C 1
ATOM 2683 O O . ALA A 1 350 ? 25.296 -2.855 -21.777 1.00 95.38 350 ALA A O 1
ATOM 2684 N N . ARG A 1 351 ? 24.968 -0.810 -20.892 1.00 96.12 351 ARG A N 1
ATOM 2685 C CA . ARG A 1 351 ? 25.606 -1.103 -19.600 1.00 96.12 351 ARG A CA 1
ATOM 2686 C C . ARG A 1 351 ? 24.998 -2.330 -18.915 1.00 96.12 351 ARG A C 1
ATOM 2688 O O . ARG A 1 351 ? 25.738 -3.166 -18.408 1.00 96.12 351 ARG A O 1
ATOM 2695 N N . TYR A 1 352 ? 23.670 -2.448 -18.878 1.00 97.62 352 TYR A N 1
ATOM 2696 C CA . TYR A 1 352 ? 23.005 -3.580 -18.213 1.00 97.62 352 TYR A CA 1
ATOM 2697 C C . TYR A 1 352 ? 23.002 -4.863 -19.050 1.00 97.62 352 TYR A C 1
ATOM 2699 O O . TYR A 1 352 ? 23.029 -5.950 -18.480 1.00 97.62 352 TYR A O 1
ATOM 2707 N N . LEU A 1 353 ? 23.004 -4.760 -20.381 1.00 96.75 353 LEU A N 1
ATOM 2708 C CA . LEU A 1 353 ? 23.150 -5.907 -21.281 1.00 96.75 353 LEU A CA 1
ATOM 2709 C C . LEU A 1 353 ? 24.514 -6.591 -21.124 1.00 96.75 353 LEU A C 1
ATOM 2711 O O . LEU A 1 353 ? 24.587 -7.816 -21.214 1.00 96.75 353 LEU A O 1
ATOM 2715 N N . HIS A 1 354 ? 25.563 -5.807 -20.864 1.00 94.44 354 HIS A N 1
ATOM 2716 C CA . HIS A 1 354 ? 26.944 -6.283 -20.716 1.00 94.44 354 HIS A CA 1
ATOM 2717 C C . HIS A 1 354 ? 27.397 -6.458 -19.257 1.00 94.44 354 HIS A C 1
ATOM 2719 O O . HIS A 1 354 ? 28.495 -6.947 -19.019 1.00 94.44 354 HIS A O 1
ATOM 2725 N N . GLY A 1 355 ? 26.572 -6.079 -18.277 1.00 93.81 355 GLY A N 1
ATOM 2726 C CA . GLY A 1 355 ? 26.888 -6.214 -16.850 1.00 93.81 355 GLY A CA 1
ATOM 2727 C C . GLY A 1 355 ? 26.680 -7.630 -16.303 1.00 93.81 355 GLY A C 1
ATOM 2728 O O . GLY A 1 355 ? 25.947 -8.423 -16.883 1.00 93.81 355 GLY A O 1
ATOM 2729 N N . ASP A 1 356 ? 27.276 -7.945 -15.151 1.00 95.56 356 ASP A N 1
ATOM 2730 C CA . ASP A 1 356 ? 27.327 -9.318 -14.611 1.00 95.56 356 ASP A CA 1
ATOM 2731 C C . ASP A 1 356 ? 26.033 -9.818 -13.946 1.00 95.56 356 ASP A C 1
ATOM 2733 O O . ASP A 1 356 ? 25.860 -11.023 -13.755 1.00 95.56 356 ASP A O 1
ATOM 2737 N N . ASP A 1 357 ? 25.092 -8.930 -13.619 1.00 98.06 357 ASP A N 1
ATOM 2738 C CA . ASP A 1 357 ? 23.833 -9.311 -12.973 1.00 98.06 357 ASP A CA 1
ATOM 2739 C C . ASP A 1 357 ? 22.848 -9.915 -13.989 1.00 98.06 357 ASP A C 1
ATOM 2741 O O . ASP A 1 357 ? 22.207 -9.203 -14.762 1.00 98.06 357 ASP A O 1
ATOM 2745 N N . GLU A 1 358 ? 22.693 -11.242 -13.961 1.00 97.94 358 GLU A N 1
ATOM 2746 C CA . GLU A 1 358 ? 21.803 -11.994 -14.858 1.00 97.94 358 GLU A CA 1
ATOM 2747 C C . GLU A 1 358 ? 20.356 -11.491 -14.862 1.00 97.94 358 GLU A C 1
ATOM 2749 O O . GLU A 1 358 ? 19.750 -11.385 -15.928 1.00 97.94 358 GLU A O 1
ATOM 2754 N N . LEU A 1 359 ? 19.814 -11.127 -13.696 1.00 98.25 359 LEU A N 1
ATOM 2755 C CA . LEU A 1 359 ? 18.446 -10.625 -13.583 1.00 98.25 359 LEU A CA 1
ATOM 2756 C C . LEU A 1 359 ? 18.308 -9.289 -14.309 1.00 98.25 359 LEU A C 1
ATOM 2758 O O . LEU A 1 359 ? 17.370 -9.093 -15.080 1.00 98.25 359 LEU A O 1
ATOM 2762 N N . LEU A 1 360 ? 19.214 -8.349 -14.041 1.00 98.69 360 LEU A N 1
ATOM 2763 C CA . LEU A 1 360 ? 19.140 -7.022 -14.649 1.00 98.69 360 LEU A CA 1
ATOM 2764 C C . LEU A 1 360 ? 19.417 -7.096 -16.151 1.00 98.69 360 LEU A C 1
ATOM 2766 O O . LEU A 1 360 ? 18.714 -6.456 -16.928 1.00 98.69 360 LEU A O 1
ATOM 2770 N N . ARG A 1 361 ? 20.351 -7.949 -16.574 1.00 98.25 361 ARG A N 1
ATOM 2771 C CA . ARG A 1 361 ? 20.611 -8.234 -17.987 1.00 98.25 361 ARG A CA 1
ATOM 2772 C C . ARG A 1 361 ? 19.378 -8.783 -18.703 1.00 98.25 361 ARG A C 1
ATOM 2774 O O . ARG A 1 361 ? 19.039 -8.282 -19.770 1.00 98.25 361 ARG A O 1
ATOM 2781 N N . GLU A 1 362 ? 18.653 -9.729 -18.107 1.00 97.88 362 GLU A N 1
ATOM 2782 C CA . GLU A 1 362 ? 17.386 -10.247 -18.653 1.00 97.88 362 GLU A CA 1
ATOM 2783 C C . GLU A 1 362 ? 16.342 -9.127 -18.856 1.00 97.88 362 GLU A C 1
ATOM 2785 O O . GLU A 1 362 ? 15.664 -9.056 -19.885 1.00 97.88 362 GLU A O 1
ATOM 2790 N N . HIS A 1 363 ? 16.217 -8.212 -17.889 1.00 98.56 363 HIS A N 1
ATOM 2791 C CA . HIS A 1 363 ? 15.258 -7.103 -17.966 1.00 98.56 363 HIS A CA 1
ATOM 2792 C C . HIS A 1 363 ? 15.697 -6.040 -18.983 1.00 98.56 363 HIS A C 1
ATOM 2794 O O . HIS A 1 363 ? 14.853 -5.486 -19.690 1.00 98.56 363 HIS A O 1
ATOM 2800 N N . ALA A 1 364 ? 17.004 -5.801 -19.117 1.00 98.38 364 ALA A N 1
ATOM 2801 C CA . ALA A 1 364 ? 17.571 -4.925 -20.137 1.00 98.38 364 ALA A CA 1
ATOM 2802 C C . ALA A 1 364 ? 17.383 -5.493 -21.551 1.00 98.38 364 ALA A C 1
ATOM 2804 O O . ALA A 1 364 ? 17.008 -4.751 -22.457 1.00 98.38 364 ALA A O 1
ATOM 2805 N N . GLN A 1 365 ? 17.553 -6.809 -21.738 1.00 97.62 365 GLN A N 1
ATOM 2806 C CA . GLN A 1 365 ? 17.257 -7.496 -23.003 1.00 97.62 365 GLN A CA 1
ATOM 2807 C C . GLN A 1 365 ? 15.800 -7.299 -23.410 1.00 97.62 365 GLN A C 1
ATOM 2809 O O . GLN A 1 365 ? 15.524 -6.902 -24.543 1.00 97.62 365 GLN A O 1
ATOM 2814 N N . TRP A 1 366 ? 14.869 -7.512 -22.478 1.00 98.00 366 TRP A N 1
ATOM 2815 C CA . TRP A 1 366 ? 13.451 -7.278 -22.737 1.00 98.00 366 TRP A CA 1
ATOM 2816 C C . TRP A 1 366 ? 13.165 -5.814 -23.103 1.00 98.00 366 TRP A C 1
ATOM 2818 O O . TRP A 1 366 ? 12.438 -5.548 -24.062 1.00 98.00 366 TRP A O 1
ATOM 2828 N N . ALA A 1 367 ? 13.755 -4.861 -22.376 1.00 98.06 367 ALA A N 1
ATOM 2829 C CA . ALA A 1 367 ? 13.567 -3.436 -22.630 1.00 98.06 367 ALA A CA 1
ATOM 2830 C C . ALA A 1 367 ? 14.098 -3.017 -24.012 1.00 98.06 367 ALA A C 1
ATOM 2832 O O . ALA A 1 367 ? 13.387 -2.347 -24.761 1.00 98.06 367 ALA A O 1
ATOM 2833 N N . ALA A 1 368 ? 15.298 -3.473 -24.387 1.00 97.00 368 ALA A N 1
ATOM 2834 C CA . ALA A 1 368 ? 15.894 -3.213 -25.696 1.00 97.00 368 ALA A CA 1
ATOM 2835 C C . ALA A 1 368 ? 15.042 -3.788 -26.838 1.00 97.00 368 ALA A C 1
ATOM 2837 O O . ALA A 1 368 ? 14.725 -3.073 -27.790 1.00 97.00 368 ALA A O 1
ATOM 2838 N N . GLN A 1 369 ? 14.590 -5.042 -26.709 1.00 96.19 369 GLN A N 1
ATOM 2839 C CA . GLN A 1 369 ? 13.700 -5.678 -27.686 1.00 96.19 369 GLN A CA 1
ATOM 2840 C C . GLN A 1 369 ? 12.387 -4.907 -27.843 1.00 96.19 369 GLN A C 1
ATOM 2842 O O . GLN A 1 369 ? 11.938 -4.662 -28.963 1.00 96.19 369 GLN A O 1
ATOM 2847 N N . ARG A 1 370 ? 11.784 -4.471 -26.731 1.00 96.38 370 ARG A N 1
ATOM 2848 C CA . ARG A 1 370 ? 10.543 -3.689 -26.746 1.00 96.38 370 ARG A CA 1
ATOM 2849 C C . ARG A 1 370 ? 10.705 -2.331 -27.428 1.00 96.38 370 ARG A C 1
ATOM 2851 O O . ARG A 1 370 ? 9.791 -1.879 -28.116 1.00 96.38 370 ARG A O 1
ATOM 2858 N N . LEU A 1 371 ? 11.867 -1.705 -27.274 1.00 96.00 371 LEU A N 1
ATOM 2859 C CA . LEU A 1 371 ? 12.228 -0.468 -27.963 1.00 96.00 371 LEU A CA 1
ATOM 2860 C C . LEU A 1 371 ? 12.737 -0.705 -29.394 1.00 96.00 371 LEU A C 1
ATOM 2862 O O . LEU A 1 371 ? 13.099 0.254 -30.066 1.00 96.00 371 LEU A O 1
ATOM 2866 N N 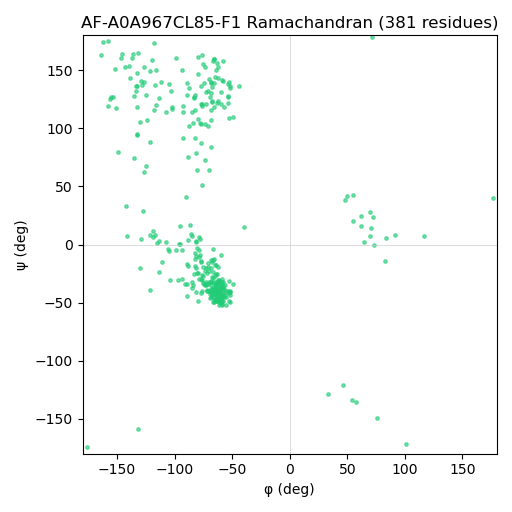. GLY A 1 372 ? 12.757 -1.944 -29.895 1.00 93.56 372 GLY A N 1
ATOM 2867 C CA . GLY A 1 372 ? 13.262 -2.259 -31.234 1.00 93.56 372 GLY A CA 1
ATOM 2868 C C . GLY A 1 372 ? 14.743 -1.917 -31.426 1.00 93.56 372 GLY A C 1
ATOM 2869 O O . GLY A 1 372 ? 15.166 -1.667 -32.552 1.00 93.56 372 GLY A O 1
ATOM 2870 N N . LEU A 1 373 ? 15.515 -1.868 -30.340 1.00 88.06 373 LEU A N 1
ATOM 2871 C CA . LEU A 1 373 ? 16.955 -1.653 -30.379 1.00 88.06 373 LEU A CA 1
ATOM 2872 C C . LEU A 1 373 ? 17.630 -2.999 -30.655 1.00 88.06 373 LEU A C 1
ATOM 2874 O O . LEU A 1 373 ? 17.364 -3.996 -29.978 1.00 88.06 373 LEU A O 1
ATOM 2878 N N . SER A 1 374 ? 18.491 -3.049 -31.669 1.00 71.94 374 SER A N 1
ATOM 2879 C CA . SER A 1 374 ? 19.260 -4.251 -31.976 1.00 71.94 374 SER A CA 1
ATOM 2880 C C . SER A 1 374 ? 20.198 -4.573 -30.811 1.00 71.94 374 SER A C 1
ATOM 2882 O O . SER A 1 374 ? 21.064 -3.772 -30.478 1.00 71.94 374 SER A O 1
ATOM 2884 N N . VAL A 1 375 ? 20.059 -5.775 -30.237 1.00 57.88 375 VAL A N 1
ATOM 2885 C CA . VAL A 1 375 ? 20.862 -6.313 -29.111 1.00 57.88 375 VAL A CA 1
ATOM 2886 C C . VAL A 1 375 ? 22.368 -6.391 -29.437 1.00 57.88 375 VAL A C 1
ATOM 2888 O O . VAL A 1 375 ? 23.194 -6.579 -28.550 1.00 57.88 375 VAL A O 1
ATOM 2891 N N . SER A 1 376 ? 22.742 -6.153 -30.697 1.00 52.16 376 SER A N 1
ATOM 2892 C CA . SER A 1 376 ? 24.085 -5.744 -31.110 1.00 52.16 376 SER A CA 1
ATOM 2893 C C . SER A 1 376 ? 24.373 -4.306 -30.655 1.00 52.16 376 SER A C 1
ATOM 2895 O O . SER A 1 376 ? 24.602 -3.411 -31.468 1.00 52.16 376 SER A O 1
ATOM 2897 N N . VAL A 1 377 ? 24.409 -4.082 -29.343 1.00 46.97 377 VAL A N 1
ATOM 2898 C CA . VAL A 1 377 ? 25.303 -3.065 -28.793 1.00 46.97 377 VAL A CA 1
ATOM 2899 C C . VAL A 1 377 ? 26.696 -3.637 -29.015 1.00 46.97 377 VAL A C 1
ATOM 2901 O O . VAL A 1 377 ? 27.220 -4.374 -28.178 1.00 46.97 377 VAL A O 1
ATOM 2904 N N . ALA A 1 378 ? 27.215 -3.417 -30.223 1.00 39.84 378 ALA A N 1
ATOM 2905 C CA . ALA A 1 378 ? 28.540 -3.847 -30.598 1.00 39.84 378 ALA A CA 1
ATOM 2906 C C . ALA A 1 378 ? 29.521 -3.306 -29.558 1.00 39.84 378 ALA A C 1
ATOM 2908 O O . ALA A 1 378 ? 29.404 -2.175 -29.090 1.00 39.84 378 ALA A O 1
ATOM 2909 N N . SER A 1 379 ? 30.437 -4.187 -29.207 1.00 43.38 379 SER A N 1
ATOM 2910 C CA . SER A 1 379 ? 31.612 -4.151 -28.340 1.00 43.38 379 SER A CA 1
ATOM 2911 C C . SER A 1 379 ? 32.497 -2.884 -28.360 1.00 43.38 379 SER A C 1
ATOM 2913 O O . SER A 1 379 ? 33.625 -2.944 -27.886 1.00 43.38 379 SER A O 1
ATOM 2915 N N . GLU A 1 380 ? 32.045 -1.757 -28.909 1.00 43.06 380 GLU A N 1
ATOM 2916 C CA . GLU A 1 380 ? 32.852 -0.571 -29.218 1.00 43.06 380 GLU A CA 1
ATOM 2917 C C . GLU A 1 380 ? 32.505 0.671 -28.383 1.00 43.06 380 GLU A C 1
ATOM 2919 O O . GLU A 1 380 ? 33.115 1.721 -28.562 1.00 43.06 380 GLU A O 1
ATOM 2924 N N . CYS A 1 381 ? 31.574 0.586 -27.432 1.00 39.06 381 CYS A N 1
ATOM 2925 C CA . CYS A 1 381 ? 31.292 1.694 -26.513 1.00 39.06 381 CYS A CA 1
ATOM 2926 C C . CYS A 1 381 ? 31.400 1.250 -25.054 1.00 39.06 381 CYS A C 1
ATOM 2928 O O . CYS A 1 381 ? 30.414 1.203 -24.324 1.00 39.06 381 CYS A O 1
ATOM 2930 N N . VAL A 1 382 ? 32.625 0.933 -24.639 1.00 39.25 382 VAL A N 1
ATOM 2931 C CA . VAL A 1 382 ? 33.035 0.967 -23.232 1.00 39.25 382 VAL A CA 1
ATOM 2932 C C . VAL A 1 382 ? 34.349 1.755 -23.168 1.00 39.25 382 VAL A C 1
ATOM 2934 O O . VAL A 1 382 ? 35.366 1.232 -23.625 1.00 39.25 382 VAL A O 1
ATOM 2937 N N . PRO A 1 383 ? 34.350 3.011 -22.688 1.00 41.53 383 PRO A N 1
ATOM 2938 C CA . PRO A 1 383 ? 35.536 3.607 -22.082 1.00 41.53 383 PRO A CA 1
ATOM 2939 C C . PRO A 1 383 ? 35.859 2.939 -20.742 1.00 41.53 383 PRO A C 1
ATOM 2941 O O . PRO A 1 383 ? 34.901 2.644 -19.985 1.00 41.53 383 PRO A O 1
#